Protein AF-0000000074082044 (afdb_homodimer)

Structure (mmCIF, N/CA/C/O backbone):
data_AF-0000000074082044-model_v1
#
loop_
_entity.id
_entity.type
_entity.pdbx_description
1 polymer TNPO1
#
loop_
_atom_site.group_PDB
_atom_site.id
_atom_site.type_symbol
_atom_site.label_atom_id
_atom_site.label_alt_id
_atom_site.label_comp_id
_atom_site.label_asym_id
_atom_site.label_entity_id
_atom_site.label_seq_id
_atom_site.pdbx_PDB_ins_code
_atom_site.Cartn_x
_atom_site.Cartn_y
_atom_site.Cartn_z
_atom_site.occupancy
_atom_site.B_iso_or_equiv
_atom_site.auth_seq_id
_atom_site.auth_comp_id
_atom_site.auth_asym_id
_atom_site.auth_atom_id
_atom_site.pdbx_PDB_model_num
ATOM 1 N N . MET A 1 1 ? -5.805 19.125 -17.766 1 56.97 1 MET A N 1
ATOM 2 C CA . MET A 1 1 ? -5.012 19.594 -16.641 1 56.97 1 MET A CA 1
ATOM 3 C C . MET A 1 1 ? -4.391 20.953 -16.938 1 56.97 1 MET A C 1
ATOM 5 O O . MET A 1 1 ? -3.939 21.203 -18.047 1 56.97 1 MET A O 1
ATOM 9 N N . GLU A 1 2 ? -4.637 21.859 -15.992 1 71.44 2 GLU A N 1
ATOM 10 C CA . GLU A 1 2 ? -3.994 23.156 -16.109 1 71.44 2 GLU A CA 1
ATOM 11 C C . GLU A 1 2 ? -2.486 23.047 -15.898 1 71.44 2 GLU A C 1
ATOM 13 O O . GLU A 1 2 ? -1.987 22.016 -15.453 1 71.44 2 GLU A O 1
ATOM 18 N N . VAL A 1 3 ? -1.727 24 -16.375 1 73.38 3 VAL A N 1
ATOM 19 C CA . VAL A 1 3 ? -0.273 24.125 -16.375 1 73.38 3 VAL A CA 1
ATOM 20 C C . VAL A 1 3 ? 0.265 23.828 -14.977 1 73.38 3 VAL A C 1
ATOM 22 O O . VAL A 1 3 ? 1.239 23.078 -14.828 1 73.38 3 VAL A O 1
ATOM 25 N N . LYS A 1 4 ? -0.393 24.156 -13.977 1 85.94 4 LYS A N 1
ATOM 26 C CA . LYS A 1 4 ? 0.059 23.969 -12.602 1 85.94 4 LYS A CA 1
ATOM 27 C C . LYS A 1 4 ? 0.004 22.5 -12.203 1 85.94 4 LYS A C 1
ATOM 29 O O . LYS A 1 4 ? 0.965 21.953 -11.648 1 85.94 4 LYS A O 1
ATOM 34 N N . GLU A 1 5 ? -1.047 21.859 -12.594 1 88.31 5 GLU A N 1
ATOM 35 C CA . GLU A 1 5 ? -1.228 20.453 -12.297 1 88.31 5 GLU A CA 1
ATOM 36 C C . GLU A 1 5 ? -0.168 19.594 -12.992 1 88.31 5 GLU A C 1
ATOM 38 O O . GLU A 1 5 ? 0.438 18.719 -12.375 1 88.31 5 GLU A O 1
ATOM 43 N N . SER A 1 6 ? 0.025 20.047 -14.156 1 83.69 6 SER A N 1
ATOM 44 C CA . SER A 1 6 ? 1.001 19.297 -14.945 1 83.69 6 SER A CA 1
ATOM 45 C C . SER A 1 6 ? 2.41 19.484 -14.391 1 83.69 6 SER A C 1
ATOM 47 O O . SER A 1 6 ? 3.199 18.531 -14.367 1 83.69 6 SER A O 1
ATOM 49 N N . GLY A 1 7 ? 2.77 20.609 -14.008 1 88.75 7 GLY A N 1
ATOM 50 C CA . GLY A 1 7 ? 4.074 20.891 -13.422 1 88.75 7 GLY A CA 1
ATOM 51 C C . GLY A 1 7 ? 4.32 20.125 -12.133 1 88.75 7 GLY A C 1
ATOM 52 O O . GLY A 1 7 ? 5.383 19.531 -11.953 1 88.75 7 GLY A O 1
ATOM 53 N N . ILE A 1 8 ? 3.336 20.094 -11.281 1 93.06 8 ILE A N 1
ATOM 54 C CA . ILE A 1 8 ? 3.463 19.422 -10 1 93.06 8 ILE A CA 1
ATOM 55 C C . ILE A 1 8 ? 3.553 17.906 -10.227 1 93.06 8 ILE A C 1
ATOM 57 O O . ILE A 1 8 ? 4.355 17.219 -9.586 1 93.06 8 ILE A O 1
ATOM 61 N N . LEU A 1 9 ? 2.727 17.453 -11.172 1 89.88 9 LEU A N 1
ATOM 62 C CA . LEU A 1 9 ? 2.766 16.031 -11.531 1 89.88 9 LEU A CA 1
ATOM 63 C C . LEU A 1 9 ? 4.145 15.648 -12.055 1 89.88 9 LEU A C 1
ATOM 65 O O . LEU A 1 9 ? 4.68 14.594 -11.688 1 89.88 9 LEU A O 1
ATOM 69 N N . ALA A 1 10 ? 4.695 16.469 -12.844 1 87.75 10 ALA A N 1
ATOM 70 C CA . ALA A 1 10 ? 6.027 16.219 -13.398 1 87.75 10 ALA A CA 1
ATOM 71 C C . ALA A 1 10 ? 7.082 16.188 -12.297 1 87.75 10 ALA A C 1
ATOM 73 O O . ALA A 1 10 ? 8 15.367 -12.328 1 87.75 10 ALA A O 1
ATOM 74 N N . LEU A 1 11 ? 6.98 17.016 -11.375 1 92.12 11 LEU A N 1
ATOM 75 C CA . LEU A 1 11 ? 7.902 17.062 -10.25 1 92.12 11 LEU A CA 1
ATOM 76 C C . LEU A 1 11 ? 7.879 15.742 -9.477 1 92.12 11 LEU A C 1
ATOM 78 O O . LEU A 1 11 ? 8.93 15.227 -9.086 1 92.12 11 LEU A O 1
ATOM 82 N N . GLY A 1 12 ? 6.695 15.219 -9.281 1 93 12 GLY A N 1
ATOM 83 C CA . GLY A 1 12 ? 6.578 13.93 -8.602 1 93 12 GLY A CA 1
ATOM 84 C C . GLY A 1 12 ? 7.184 12.789 -9.391 1 93 12 GLY A C 1
ATOM 85 O O . GLY A 1 12 ? 7.816 11.898 -8.82 1 93 12 GLY A O 1
ATOM 86 N N . ALA A 1 13 ? 6.988 12.867 -10.672 1 86.62 13 ALA A N 1
ATOM 87 C CA . ALA A 1 13 ? 7.434 11.797 -11.562 1 86.62 13 ALA A CA 1
ATOM 88 C C . ALA A 1 13 ? 8.961 11.703 -11.586 1 86.62 13 ALA A C 1
ATOM 90 O O . ALA A 1 13 ? 9.516 10.609 -11.727 1 86.62 13 ALA A O 1
ATOM 91 N N . VAL A 1 14 ? 9.648 12.719 -11.367 1 87.69 14 VAL A N 1
ATOM 92 C CA . VAL A 1 14 ? 11.102 12.742 -11.547 1 87.69 14 VAL A CA 1
ATOM 93 C C . VAL A 1 14 ? 11.789 12.414 -10.219 1 87.69 14 VAL A C 1
ATOM 95 O O . VAL A 1 14 ? 12.992 12.172 -10.188 1 87.69 14 VAL A O 1
ATOM 98 N N . ALA A 1 15 ? 11.156 12.391 -9.141 1 89.62 15 ALA A N 1
ATOM 99 C CA . ALA A 1 15 ? 11.711 12.188 -7.805 1 89.62 15 ALA A CA 1
ATOM 100 C C . ALA A 1 15 ? 12.523 10.898 -7.738 1 89.62 15 ALA A C 1
ATOM 102 O O . ALA A 1 15 ? 13.578 10.859 -7.098 1 89.62 15 ALA A O 1
ATOM 103 N N . GLU A 1 16 ? 12.164 9.695 -8.312 1 82.94 16 GLU A N 1
ATOM 104 C CA . GLU A 1 16 ? 12.852 8.406 -8.219 1 82.94 16 GLU A CA 1
ATOM 105 C C . GLU A 1 16 ? 13.969 8.297 -9.25 1 82.94 16 GLU A C 1
ATOM 107 O O . GLU A 1 16 ? 15.055 7.793 -8.945 1 82.94 16 GLU A O 1
ATOM 112 N N . GLY A 1 17 ? 13.852 8.906 -10.391 1 77.25 17 GLY A N 1
ATOM 113 C CA . GLY A 1 17 ? 14.812 8.695 -11.469 1 77.25 17 GLY A CA 1
ATOM 114 C C . GLY A 1 17 ? 15.789 9.844 -11.625 1 77.25 17 GLY A C 1
ATOM 115 O O . GLY A 1 17 ? 16.828 9.695 -12.273 1 77.25 17 GLY A O 1
ATOM 116 N N . CYS A 1 18 ? 15.547 10.977 -10.938 1 80.69 18 CYS A N 1
ATOM 117 C CA . CYS A 1 18 ? 16.359 12.164 -11.172 1 80.69 18 CYS A CA 1
ATOM 118 C C . CYS A 1 18 ? 16.578 12.938 -9.883 1 80.69 18 CYS A C 1
ATOM 120 O O . CYS A 1 18 ? 16.578 14.172 -9.891 1 80.69 18 CYS A O 1
ATOM 122 N N . MET A 1 19 ? 16.703 12.266 -8.828 1 85.38 19 MET A N 1
ATOM 123 C CA . MET A 1 19 ? 16.812 12.906 -7.52 1 85.38 19 MET A CA 1
ATOM 124 C C . MET A 1 19 ? 18.078 13.773 -7.453 1 85.38 19 MET A C 1
ATOM 126 O O . MET A 1 19 ? 18.031 14.883 -6.91 1 85.38 19 MET A O 1
ATOM 130 N N . SER A 1 20 ? 19.125 13.297 -8.07 1 88.31 20 SER A N 1
ATOM 131 C CA . SER A 1 20 ? 20.375 14.047 -8.031 1 88.31 20 SER A CA 1
ATOM 132 C C . SER A 1 20 ? 20.219 15.406 -8.703 1 88.31 20 SER A C 1
ATOM 134 O O . SER A 1 20 ? 20.812 16.391 -8.25 1 88.31 20 SER A O 1
ATOM 136 N N . GLY A 1 21 ? 19.453 15.477 -9.703 1 90.62 21 GLY A N 1
ATOM 137 C CA . GLY A 1 21 ? 19.25 16.719 -10.43 1 90.62 21 GLY A CA 1
ATOM 138 C C . GLY A 1 21 ? 18.297 17.672 -9.734 1 90.62 21 GLY A C 1
ATOM 139 O O . GLY A 1 21 ? 18.438 18.891 -9.859 1 90.62 21 GLY A O 1
ATOM 140 N N . ILE A 1 22 ? 17.375 17.141 -8.961 1 93.75 22 ILE A N 1
ATOM 141 C CA . ILE A 1 22 ? 16.328 17.969 -8.398 1 93.75 22 ILE A CA 1
ATOM 142 C C . ILE A 1 22 ? 16.672 18.344 -6.965 1 93.75 22 ILE A C 1
ATOM 144 O O . ILE A 1 22 ? 16.172 19.344 -6.441 1 93.75 22 ILE A O 1
ATOM 148 N N . ALA A 1 23 ? 17.531 17.625 -6.332 1 93.75 23 ALA A N 1
ATOM 149 C CA . ALA A 1 23 ? 17.844 17.75 -4.91 1 93.75 23 ALA A CA 1
ATOM 150 C C . ALA A 1 23 ? 18.281 19.172 -4.57 1 93.75 23 ALA A C 1
ATOM 152 O O . ALA A 1 23 ? 17.812 19.75 -3.586 1 93.75 23 ALA A O 1
ATOM 153 N N . PRO A 1 24 ? 19.062 19.812 -5.445 1 94.94 24 PRO A N 1
ATOM 154 C CA . PRO A 1 24 ? 19.516 21.172 -5.117 1 94.94 24 PRO A CA 1
ATOM 155 C C . PRO A 1 24 ? 18.359 22.172 -5.066 1 94.94 24 PRO A C 1
ATOM 157 O O . PRO A 1 24 ? 18.5 23.266 -4.5 1 94.94 24 PRO A O 1
ATOM 160 N N . HIS A 1 25 ? 17.281 21.812 -5.586 1 96.62 25 HIS A N 1
ATOM 161 C CA . HIS A 1 25 ? 16.172 22.766 -5.695 1 96.62 25 HIS A CA 1
ATOM 162 C C . HIS A 1 25 ? 15.07 22.438 -4.688 1 96.62 25 HIS A C 1
ATOM 164 O O . HIS A 1 25 ? 14.055 23.141 -4.621 1 96.62 25 HIS A O 1
ATOM 170 N N . LEU A 1 26 ? 15.25 21.469 -3.889 1 97.5 26 LEU A N 1
ATOM 171 C CA . LEU A 1 26 ? 14.172 20.969 -3.051 1 97.5 26 LEU A CA 1
ATOM 172 C C . LEU A 1 26 ? 13.875 21.938 -1.906 1 97.5 26 LEU A C 1
ATOM 174 O O . LEU A 1 26 ? 12.742 22 -1.42 1 97.5 26 LEU A O 1
ATOM 178 N N . HIS A 1 27 ? 14.805 22.766 -1.546 1 97.81 27 HIS A N 1
ATOM 179 C CA . HIS A 1 27 ? 14.562 23.734 -0.492 1 97.81 27 HIS A CA 1
ATOM 180 C C . HIS A 1 27 ? 13.609 24.828 -0.963 1 97.81 27 HIS A C 1
ATOM 182 O O . HIS A 1 27 ? 13.008 25.531 -0.145 1 97.81 27 HIS A O 1
ATOM 188 N N . GLU A 1 28 ? 13.516 24.953 -2.213 1 97.62 28 GLU A N 1
ATOM 189 C CA . GLU A 1 28 ? 12.531 25.875 -2.771 1 97.62 28 GLU A CA 1
ATOM 190 C C . GLU A 1 28 ? 11.234 25.156 -3.129 1 97.62 28 GLU A C 1
ATOM 192 O O . GLU A 1 28 ? 10.148 25.703 -2.953 1 97.62 28 GLU A O 1
ATOM 197 N N . LEU A 1 29 ? 11.398 23.969 -3.557 1 97.62 29 LEU A N 1
ATOM 198 C CA . LEU A 1 29 ? 10.273 23.219 -4.102 1 97.62 29 LEU A CA 1
ATOM 199 C C . LEU A 1 29 ? 9.359 22.734 -2.982 1 97.62 29 LEU A C 1
ATOM 201 O O . LEU A 1 29 ? 8.133 22.703 -3.143 1 97.62 29 LEU A O 1
ATOM 205 N N . ILE A 1 30 ? 9.914 22.328 -1.874 1 98.44 30 ILE A N 1
ATOM 206 C CA . ILE A 1 30 ? 9.117 21.781 -0.784 1 98.44 30 ILE A CA 1
ATOM 207 C C . ILE A 1 30 ? 8.18 22.859 -0.242 1 98.44 30 ILE A C 1
ATOM 209 O O . ILE A 1 30 ? 6.965 22.641 -0.139 1 98.44 30 ILE A O 1
ATOM 213 N N . PRO A 1 31 ? 8.672 24.078 0.04 1 98.38 31 PRO A N 1
ATOM 214 C CA . PRO A 1 31 ? 7.754 25.141 0.479 1 98.38 31 PRO A CA 1
ATOM 215 C C . PRO A 1 31 ? 6.68 25.453 -0.558 1 98.38 31 PRO A C 1
ATOM 217 O O . PRO A 1 31 ? 5.527 25.703 -0.2 1 98.38 31 PRO A O 1
ATOM 220 N N . PHE A 1 32 ? 7.102 25.469 -1.771 1 98.25 32 PHE A N 1
ATOM 221 C CA . PHE A 1 32 ? 6.141 25.688 -2.846 1 98.25 32 PHE A CA 1
ATOM 222 C C . PHE A 1 32 ? 5.035 24.641 -2.795 1 98.25 32 PHE A C 1
ATOM 224 O O . PHE A 1 32 ? 3.85 24.969 -2.844 1 98.25 32 PHE A O 1
ATOM 231 N N . LEU A 1 33 ? 5.391 23.344 -2.705 1 98.56 33 LEU A N 1
ATOM 232 C CA . LEU A 1 33 ? 4.43 22.25 -2.648 1 98.56 33 LEU A CA 1
ATOM 233 C C . LEU A 1 33 ? 3.549 22.359 -1.408 1 98.56 33 LEU A C 1
ATOM 235 O O . LEU A 1 33 ? 2.34 22.125 -1.476 1 98.56 33 LEU A O 1
ATOM 239 N N . LEU A 1 34 ? 4.133 22.734 -0.316 1 98.69 34 LEU A N 1
ATOM 240 C CA . LEU A 1 34 ? 3.363 22.891 0.913 1 98.69 34 LEU A CA 1
ATOM 241 C C . LEU A 1 34 ? 2.275 23.953 0.738 1 98.69 34 LEU A C 1
ATOM 243 O O . LEU A 1 34 ? 1.151 23.766 1.214 1 98.69 34 LEU A O 1
ATOM 247 N N . ASN A 1 35 ? 2.6 24.938 0.05 1 98.31 35 ASN A N 1
ATOM 248 C CA . ASN A 1 35 ? 1.615 25.984 -0.223 1 98.31 35 ASN A CA 1
ATOM 249 C C . ASN A 1 35 ? 0.501 25.484 -1.135 1 98.31 35 ASN A C 1
ATOM 251 O O . ASN A 1 35 ? -0.658 25.859 -0.981 1 98.31 35 ASN A O 1
ATOM 255 N N . MET A 1 36 ? 0.857 24.594 -2.012 1 98.19 36 MET A N 1
ATOM 256 C CA . MET A 1 36 ? -0.103 24.078 -2.986 1 98.19 36 MET A CA 1
ATOM 257 C C . MET A 1 36 ? -1.092 23.125 -2.326 1 98.19 36 MET A C 1
ATOM 259 O O . MET A 1 36 ? -2.125 22.797 -2.91 1 98.19 36 MET A O 1
ATOM 263 N N . LEU A 1 37 ? -0.817 22.672 -1.099 1 98.56 37 LEU A N 1
ATOM 264 C CA . LEU A 1 37 ? -1.752 21.844 -0.357 1 98.56 37 LEU A CA 1
ATOM 265 C C . LEU A 1 37 ? -3.043 22.594 -0.06 1 98.56 37 LEU A C 1
ATOM 267 O O . LEU A 1 37 ? -4.07 21.984 0.24 1 98.56 37 LEU A O 1
ATOM 271 N N . ASP A 1 38 ? -2.992 23.906 -0.172 1 98.25 38 ASP A N 1
ATOM 272 C CA . ASP A 1 38 ? -4.152 24.734 0.165 1 98.25 38 ASP A CA 1
ATOM 273 C C . ASP A 1 38 ? -4.789 25.328 -1.091 1 98.25 38 ASP A C 1
ATOM 275 O O . ASP A 1 38 ? -5.594 26.25 -1.007 1 98.25 38 ASP A O 1
ATOM 279 N N . ASP A 1 39 ? -4.398 24.828 -2.221 1 98.19 39 ASP A N 1
ATOM 280 C CA . ASP A 1 39 ? -4.953 25.344 -3.469 1 98.19 39 ASP A CA 1
ATOM 281 C C . ASP A 1 39 ? -6.469 25.156 -3.518 1 98.19 39 ASP A C 1
ATOM 283 O O . ASP A 1 39 ? -6.996 24.188 -2.975 1 98.19 39 ASP A O 1
ATOM 287 N N . LYS A 1 40 ? -7.102 26.031 -4.191 1 97.62 40 LYS A N 1
ATOM 288 C CA . LYS A 1 40 ? -8.555 26 -4.297 1 97.62 40 LYS A CA 1
ATOM 289 C C . LYS A 1 40 ? -9.023 24.781 -5.094 1 97.62 40 LYS A C 1
ATOM 291 O O . LYS A 1 40 ? -10.133 24.297 -4.887 1 97.62 40 LYS A O 1
ATOM 296 N N . LYS A 1 41 ? -8.211 24.328 -5.953 1 96.44 41 LYS A N 1
ATOM 297 C CA . LYS A 1 41 ? -8.586 23.203 -6.82 1 96.44 41 LYS A CA 1
ATOM 298 C C . LYS A 1 41 ? -8.234 21.875 -6.172 1 96.44 41 LYS A C 1
ATOM 300 O O . LYS A 1 41 ? -7.07 21.594 -5.895 1 96.44 41 LYS A O 1
ATOM 305 N N . PRO A 1 42 ? -9.219 20.984 -6.023 1 96.56 42 PRO A N 1
ATOM 306 C CA . PRO A 1 42 ? -8.953 19.688 -5.402 1 96.56 42 PRO A CA 1
ATOM 307 C C . PRO A 1 42 ? -7.906 18.875 -6.152 1 96.56 42 PRO A C 1
ATOM 309 O O . PRO A 1 42 ? -7.102 18.172 -5.531 1 96.56 42 PRO A O 1
ATOM 312 N N . LEU A 1 43 ? -7.938 18.969 -7.426 1 93.94 43 LEU A N 1
ATOM 313 C CA . LEU A 1 43 ? -6.965 18.234 -8.211 1 93.94 43 LEU A CA 1
ATOM 314 C C . LEU A 1 43 ? -5.543 18.672 -7.879 1 93.94 43 LEU A C 1
ATOM 316 O O . LEU A 1 43 ? -4.641 17.828 -7.777 1 93.94 43 LEU A O 1
ATOM 320 N N . VAL A 1 44 ? -5.324 19.891 -7.707 1 95.81 44 VAL A N 1
ATOM 321 C CA . VAL A 1 44 ? -4.012 20.422 -7.344 1 95.81 44 VAL A CA 1
ATOM 322 C C . VAL A 1 44 ? -3.617 19.906 -5.957 1 95.81 44 VAL A C 1
ATOM 324 O O . VAL A 1 44 ? -2.488 19.453 -5.758 1 95.81 44 VAL A O 1
ATOM 327 N N . ARG A 1 45 ? -4.535 19.891 -5.027 1 97.75 45 ARG A N 1
ATOM 328 C CA . ARG A 1 45 ? -4.25 19.406 -3.686 1 97.75 45 ARG A CA 1
ATOM 329 C C . ARG A 1 45 ? -3.898 17.922 -3.711 1 97.75 45 ARG A C 1
ATOM 331 O O . ARG A 1 45 ? -2.955 17.484 -3.045 1 97.75 45 ARG A O 1
ATOM 338 N N . SER A 1 46 ? -4.602 17.188 -4.531 1 96.75 46 SER A N 1
ATOM 339 C CA . SER A 1 46 ? -4.379 15.758 -4.617 1 96.75 46 SER A CA 1
ATOM 340 C C . SER A 1 46 ? -3.01 15.438 -5.207 1 96.75 46 SER A C 1
ATOM 342 O O . SER A 1 46 ? -2.252 14.648 -4.641 1 96.75 46 SER A O 1
ATOM 344 N N . ILE A 1 47 ? -2.697 16.094 -6.223 1 94.81 47 ILE A N 1
ATOM 345 C CA . ILE A 1 47 ? -1.42 15.859 -6.887 1 94.81 47 ILE A CA 1
ATOM 346 C C . ILE A 1 47 ? -0.277 16.312 -5.98 1 94.81 47 ILE A C 1
ATOM 348 O O . ILE A 1 47 ? 0.788 15.695 -5.957 1 94.81 47 ILE A O 1
ATOM 352 N N . THR A 1 48 ? -0.506 17.328 -5.301 1 97.69 48 THR A N 1
ATOM 353 C CA . THR A 1 48 ? 0.51 17.844 -4.395 1 97.69 48 THR A CA 1
ATOM 354 C C . THR A 1 48 ? 0.802 16.859 -3.275 1 97.69 48 THR A C 1
ATOM 356 O O . THR A 1 48 ? 1.963 16.609 -2.934 1 97.69 48 THR A O 1
ATOM 359 N N . CYS A 1 49 ? -0.257 16.266 -2.756 1 98.19 49 CYS A N 1
ATOM 360 C CA . CYS A 1 49 ? -0.064 15.242 -1.738 1 98.19 49 CYS A CA 1
ATOM 361 C C . CYS A 1 49 ? 0.813 14.109 -2.262 1 98.19 49 CYS A C 1
ATOM 363 O O . CYS A 1 49 ? 1.77 13.703 -1.601 1 98.19 49 CYS A O 1
ATOM 365 N N . TRP A 1 50 ? 0.474 13.703 -3.416 1 96.38 50 TRP A N 1
ATOM 366 C CA . TRP A 1 50 ? 1.231 12.625 -4.039 1 96.38 50 TRP A CA 1
ATOM 367 C C . TRP A 1 50 ? 2.684 13.031 -4.258 1 96.38 50 TRP A C 1
ATOM 369 O O . TRP A 1 50 ? 3.605 12.289 -3.914 1 96.38 50 TRP A O 1
ATOM 379 N N . THR A 1 51 ? 2.848 14.172 -4.758 1 96.81 51 THR A N 1
ATOM 380 C CA . THR A 1 51 ? 4.188 14.648 -5.086 1 96.81 51 THR A CA 1
ATOM 381 C C . THR A 1 51 ? 5.031 14.805 -3.826 1 96.81 51 THR A C 1
ATOM 383 O O . THR A 1 51 ? 6.199 14.406 -3.805 1 96.81 51 THR A O 1
ATOM 386 N N . LEU A 1 52 ? 4.473 15.328 -2.816 1 98.06 52 LEU A N 1
ATOM 387 C CA . LEU A 1 52 ? 5.188 15.477 -1.554 1 98.06 52 LEU A CA 1
ATOM 388 C C . LEU A 1 52 ? 5.66 14.117 -1.035 1 98.06 52 LEU A C 1
ATOM 390 O O . LEU A 1 52 ? 6.773 14 -0.521 1 98.06 52 LEU A O 1
ATOM 394 N N . SER A 1 53 ? 4.805 13.117 -1.235 1 97.44 53 SER A N 1
ATOM 395 C CA . SER A 1 53 ? 5.16 11.789 -0.756 1 97.44 53 SER A CA 1
ATOM 396 C C . SER A 1 53 ? 6.391 11.25 -1.479 1 97.44 53 SER A C 1
ATOM 398 O O . SER A 1 53 ? 7.188 10.508 -0.896 1 97.44 53 SER A O 1
ATOM 400 N N . ARG A 1 54 ? 6.559 11.703 -2.688 1 95.25 54 ARG A N 1
ATOM 401 C CA . ARG A 1 54 ? 7.688 11.242 -3.49 1 95.25 54 ARG A CA 1
ATOM 402 C C . ARG A 1 54 ? 9.008 11.781 -2.945 1 95.25 54 ARG A C 1
ATOM 404 O O . ARG A 1 54 ? 10.07 11.234 -3.236 1 95.25 54 ARG A O 1
ATOM 411 N N . TYR A 1 55 ? 8.938 12.797 -2.18 1 97.12 55 TYR A N 1
ATOM 412 C CA . TYR A 1 55 ? 10.156 13.438 -1.688 1 97.12 55 TYR A CA 1
ATOM 413 C C . TYR A 1 55 ? 10.297 13.25 -0.181 1 97.12 55 TYR A C 1
ATOM 415 O O . TYR A 1 55 ? 11.156 13.875 0.449 1 97.12 55 TYR A O 1
ATOM 423 N N . CYS A 1 56 ? 9.516 12.445 0.328 1 96.81 56 CYS A N 1
ATOM 424 C CA . CYS A 1 56 ? 9.484 12.258 1.774 1 96.81 56 CYS A CA 1
ATOM 425 C C . CYS A 1 56 ? 10.828 11.742 2.287 1 96.81 56 CYS A C 1
ATOM 427 O O . CYS A 1 56 ? 11.305 12.18 3.336 1 96.81 56 CYS A O 1
ATOM 429 N N . SER A 1 57 ? 11.398 10.828 1.571 1 95.56 57 SER A N 1
ATOM 430 C CA . SER A 1 57 ? 12.688 10.289 1.992 1 95.56 57 SER A CA 1
ATOM 431 C C . SER A 1 57 ? 13.742 11.383 2.088 1 95.56 57 SER A C 1
ATOM 433 O O . SER A 1 57 ? 14.531 11.414 3.037 1 95.56 57 SER A O 1
ATOM 435 N N . TRP A 1 58 ? 13.727 12.227 1.138 1 96.88 58 TRP A N 1
ATOM 436 C CA . TRP A 1 58 ? 14.68 13.336 1.161 1 96.88 58 TRP A CA 1
ATOM 437 C C . TRP A 1 58 ? 14.414 14.258 2.346 1 96.88 58 TRP A C 1
ATOM 439 O O . TRP A 1 58 ? 15.344 14.688 3.025 1 96.88 58 TRP A O 1
ATOM 449 N N . VAL A 1 59 ? 13.172 14.57 2.615 1 97.75 59 VAL A N 1
ATOM 450 C CA . VAL A 1 59 ? 12.789 15.438 3.729 1 97.75 59 VAL A CA 1
ATOM 451 C C . VAL A 1 59 ? 13.312 14.852 5.039 1 97.75 59 VAL A C 1
ATOM 453 O O . VAL A 1 59 ? 13.922 15.555 5.844 1 97.75 59 VAL A O 1
ATOM 456 N N . VAL A 1 60 ? 13.164 13.516 5.23 1 97.25 60 VAL A N 1
ATOM 457 C CA . VAL A 1 60 ? 13.531 12.844 6.469 1 97.25 60 VAL A CA 1
ATOM 458 C C . VAL A 1 60 ? 15.055 12.773 6.586 1 97.25 60 VAL A C 1
ATOM 460 O O . 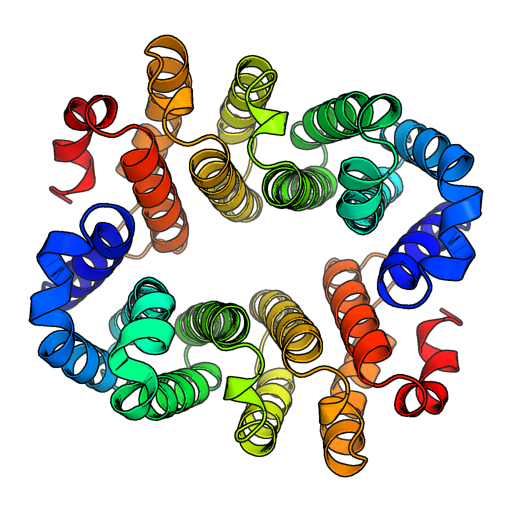VAL A 1 60 ? 15.617 13.031 7.656 1 97.25 60 VAL A O 1
ATOM 463 N N . ASP A 1 61 ? 15.781 12.57 5.469 1 96.12 61 ASP A N 1
ATOM 464 C CA . ASP A 1 61 ? 17.219 12.297 5.5 1 96.12 61 ASP A CA 1
ATOM 465 C C . ASP A 1 61 ? 18.016 13.594 5.465 1 96.12 61 ASP A C 1
ATOM 467 O O . ASP A 1 61 ? 19.062 13.695 6.117 1 96.12 61 ASP A O 1
ATOM 471 N N . GLU A 1 62 ? 17.484 14.586 4.727 1 96.44 62 GLU A N 1
ATOM 472 C CA . GLU A 1 62 ? 18.344 15.719 4.398 1 96.44 62 GLU A CA 1
ATOM 473 C C . GLU A 1 62 ? 17.812 17.016 5.016 1 96.44 62 GLU A C 1
ATOM 475 O O . GLU A 1 62 ? 18.562 17.953 5.242 1 96.44 62 GLU A O 1
ATOM 480 N N . ALA A 1 63 ? 16.547 17.078 5.277 1 97.5 63 ALA A N 1
ATOM 481 C CA . ALA A 1 63 ? 15.969 18.359 5.68 1 97.5 63 ALA A CA 1
ATOM 482 C C . ALA A 1 63 ? 14.906 18.156 6.758 1 97.5 63 ALA A C 1
ATOM 484 O O . ALA A 1 63 ? 13.883 18.859 6.77 1 97.5 63 ALA A O 1
ATOM 485 N N . ARG A 1 64 ? 15.062 17.25 7.637 1 97.06 64 ARG A N 1
ATOM 486 C CA . ARG A 1 64 ? 14.07 16.844 8.625 1 97.06 64 ARG A CA 1
ATOM 487 C C . ARG A 1 64 ? 13.664 18.016 9.516 1 97.06 64 ARG A C 1
ATOM 489 O O . ARG A 1 64 ? 12.477 18.266 9.727 1 97.06 64 ARG A O 1
ATOM 496 N N . GLU A 1 65 ? 14.625 18.734 10.031 1 96.81 65 GLU A N 1
ATOM 497 C CA . GLU A 1 65 ? 14.375 19.812 10.969 1 96.81 65 GLU A CA 1
ATOM 498 C C . GLU A 1 65 ? 13.523 20.906 10.336 1 96.81 65 GLU A C 1
ATOM 500 O O . GLU A 1 65 ? 12.688 21.531 11.008 1 96.81 65 GLU A O 1
ATOM 505 N N . GLN A 1 66 ? 13.633 21.031 9.094 1 97.62 66 GLN A N 1
ATOM 506 C CA . GLN A 1 66 ? 12.984 22.156 8.43 1 97.62 66 GLN A CA 1
ATOM 507 C C . GLN A 1 66 ? 11.594 21.766 7.926 1 97.62 66 GLN A C 1
ATOM 509 O O . GLN A 1 66 ? 10.656 22.562 8.016 1 97.62 66 GLN A O 1
ATOM 514 N N . TYR A 1 67 ? 11.539 20.531 7.41 1 98.19 67 TYR A N 1
ATOM 515 C CA . TYR A 1 67 ? 10.359 20.344 6.578 1 98.19 67 TYR A CA 1
ATOM 516 C C . TYR A 1 67 ? 9.516 19.188 7.078 1 98.19 67 TYR A C 1
ATOM 518 O O . TYR A 1 67 ? 8.391 18.984 6.613 1 98.19 67 TYR A O 1
ATOM 526 N N . PHE A 1 68 ? 9.984 18.406 8 1 98.19 68 PHE A N 1
ATOM 527 C CA . PHE A 1 68 ? 9.25 17.219 8.414 1 98.19 68 PHE A CA 1
ATOM 528 C C . PHE A 1 68 ? 7.91 17.609 9.039 1 98.19 68 PHE A C 1
ATOM 530 O O . PHE A 1 68 ? 6.859 17.141 8.602 1 98.19 68 PHE A O 1
ATOM 537 N N . GLU A 1 69 ? 7.973 18.5 10.008 1 97.88 69 GLU A N 1
ATOM 538 C CA . GLU A 1 69 ? 6.758 18.875 10.727 1 97.88 69 GLU A CA 1
ATOM 539 C C . GLU A 1 69 ? 5.766 19.578 9.805 1 97.88 69 GLU A C 1
ATOM 541 O O . GLU A 1 69 ? 4.59 19.219 9.758 1 97.88 69 GLU A O 1
ATOM 546 N N . PRO A 1 70 ? 6.246 20.484 8.953 1 98.38 70 PRO A N 1
ATOM 547 C CA . PRO A 1 70 ? 5.293 21.125 8.047 1 98.38 70 PRO A CA 1
ATOM 548 C C . PRO A 1 70 ? 4.691 20.141 7.043 1 98.38 70 PRO A C 1
ATOM 550 O O . PRO A 1 70 ? 3.518 20.266 6.68 1 98.38 70 PRO A O 1
ATOM 553 N N . THR A 1 71 ? 5.492 19.25 6.586 1 98.56 71 THR A N 1
ATOM 554 C CA . THR A 1 71 ? 4.996 18.25 5.66 1 98.56 71 THR A CA 1
ATOM 555 C C . THR A 1 71 ? 3.951 17.359 6.332 1 98.56 71 THR A C 1
ATOM 557 O O . THR A 1 71 ? 2.861 17.156 5.793 1 98.56 71 THR A O 1
ATOM 560 N N . LEU A 1 72 ? 4.262 16.922 7.516 1 98.5 72 LEU A N 1
ATOM 561 C CA . LEU A 1 72 ? 3.359 16.078 8.281 1 98.5 72 LEU A CA 1
ATOM 562 C C . LEU A 1 72 ? 2.045 16.797 8.562 1 98.5 72 LEU A C 1
ATOM 564 O O . LEU A 1 72 ? 0.97 16.266 8.258 1 98.5 72 LEU A O 1
ATOM 568 N N . LYS A 1 73 ? 2.123 17.969 9.047 1 98.38 73 LYS A N 1
ATOM 569 C CA . LYS A 1 73 ? 0.935 18.719 9.43 1 98.38 73 LYS A CA 1
ATOM 570 C C . LYS A 1 73 ? 0.106 19.109 8.211 1 98.38 73 LYS A C 1
ATOM 572 O O . LYS A 1 73 ? -1.125 19.078 8.25 1 98.38 73 LYS A O 1
ATOM 577 N N . GLY A 1 74 ? 0.829 19.5 7.152 1 98.75 74 GLY A N 1
ATOM 578 C CA . GLY A 1 74 ? 0.124 19.812 5.918 1 98.75 74 GLY A CA 1
ATOM 579 C C . GLY A 1 74 ? -0.681 18.641 5.375 1 98.75 74 GLY A C 1
ATOM 580 O O . GLY A 1 74 ? -1.833 18.812 4.973 1 98.75 74 GLY A O 1
ATOM 581 N N . LEU A 1 75 ? -0.095 17.469 5.395 1 98.81 75 LEU A N 1
ATOM 582 C CA . LEU A 1 75 ? -0.782 16.281 4.91 1 98.81 75 LEU A CA 1
ATOM 583 C C . LEU A 1 75 ? -1.946 15.914 5.82 1 98.81 75 LEU A C 1
ATOM 585 O O . LEU A 1 75 ? -3.008 15.508 5.348 1 98.81 75 LEU A O 1
ATOM 589 N N . LEU A 1 76 ? -1.761 16.062 7.133 1 98.81 76 LEU A N 1
ATOM 590 C CA . LEU A 1 76 ? -2.822 15.734 8.086 1 98.81 76 LEU A CA 1
ATOM 591 C C . LEU A 1 76 ? -4.043 16.625 7.852 1 98.81 76 LEU A C 1
ATOM 593 O O . LEU A 1 76 ? -5.18 16.156 7.953 1 98.81 76 LEU A O 1
ATOM 597 N N . VAL A 1 77 ? -3.805 17.844 7.52 1 98.81 77 VAL A N 1
ATOM 598 C CA . VAL A 1 77 ? -4.914 18.734 7.211 1 98.81 77 VAL A CA 1
ATOM 599 C C . VAL A 1 77 ? -5.684 18.203 6 1 98.81 77 VAL A C 1
ATOM 601 O O . VAL A 1 77 ? -6.918 18.203 5.992 1 98.81 77 VAL A O 1
ATOM 604 N N . ARG A 1 78 ? -4.977 17.641 5.02 1 98.75 78 ARG A N 1
ATOM 605 C CA . ARG A 1 78 ? -5.602 17.188 3.781 1 98.75 78 ARG A CA 1
ATOM 606 C C . ARG A 1 78 ? -6.242 15.812 3.969 1 98.75 78 ARG A C 1
ATOM 608 O O . ARG A 1 78 ? -7.125 15.43 3.199 1 98.75 78 ARG A O 1
ATOM 615 N N . VAL A 1 79 ? -5.812 15.078 4.949 1 98.75 79 VAL A N 1
ATOM 616 C CA . VAL A 1 79 ? -6.473 13.82 5.297 1 98.75 79 VAL A CA 1
ATOM 617 C C . VAL A 1 79 ? -7.938 14.086 5.633 1 98.75 79 VAL A C 1
ATOM 619 O O . VAL A 1 79 ? -8.805 13.242 5.379 1 98.75 79 VAL A O 1
ATOM 622 N N . LEU A 1 80 ? -8.227 15.281 6.082 1 98.69 80 LEU A N 1
ATOM 623 C CA . LEU A 1 80 ? -9.594 15.641 6.461 1 98.69 80 LEU A CA 1
ATOM 624 C C . LEU A 1 80 ? -10.234 16.531 5.402 1 98.69 80 LEU A C 1
ATOM 626 O O . LEU A 1 80 ? -11.203 17.234 5.688 1 98.69 80 LEU A O 1
ATOM 630 N N . ASP A 1 81 ? -9.672 16.484 4.184 1 98.69 81 ASP A N 1
ATOM 631 C CA . ASP A 1 81 ? -10.172 17.328 3.104 1 98.69 81 ASP A CA 1
ATOM 632 C C . ASP A 1 81 ? -11.633 17 2.781 1 98.69 81 ASP A C 1
ATOM 634 O O . ASP A 1 81 ? -12.086 15.883 3 1 98.69 81 ASP A O 1
ATOM 638 N N . GLY A 1 82 ? -12.305 17.969 2.275 1 97.5 82 GLY A N 1
ATOM 639 C CA . GLY A 1 82 ? -13.695 17.766 1.889 1 97.5 82 GLY A CA 1
ATOM 640 C C . GLY A 1 82 ? -13.844 16.969 0.606 1 97.5 82 GLY A C 1
ATOM 641 O O . GLY A 1 82 ? -14.945 16.516 0.285 1 97.5 82 GLY A O 1
ATOM 642 N N . ASN A 1 83 ? -12.766 16.844 -0.042 1 97.25 83 ASN A N 1
ATOM 643 C CA . ASN A 1 83 ? -12.773 16.125 -1.316 1 97.25 83 ASN A CA 1
ATOM 644 C C . ASN A 1 83 ? -12.227 14.711 -1.172 1 97.25 83 ASN A C 1
ATOM 646 O O . ASN A 1 83 ? -11.117 14.523 -0.661 1 97.25 83 ASN A O 1
ATOM 650 N N . LYS A 1 84 ? -12.977 13.719 -1.719 1 96 84 LYS A N 1
ATOM 651 C CA . LYS A 1 84 ? -12.641 12.305 -1.528 1 96 84 LYS A CA 1
ATOM 652 C C . LYS A 1 84 ? -11.312 11.961 -2.199 1 96 84 LYS A C 1
ATOM 654 O O . LYS A 1 84 ? -10.547 11.141 -1.692 1 96 84 LYS A O 1
ATOM 659 N N . ARG A 1 85 ? -11.078 12.562 -3.303 1 93.81 85 ARG A N 1
ATOM 660 C CA . ARG A 1 85 ? -9.836 12.312 -4.016 1 93.81 85 ARG A CA 1
ATOM 661 C C . ARG A 1 85 ? -8.641 12.828 -3.223 1 93.81 85 ARG A C 1
ATOM 663 O O . ARG A 1 85 ? -7.598 12.172 -3.16 1 93.81 85 ARG A O 1
ATOM 670 N N . VAL A 1 86 ? -8.781 13.969 -2.641 1 97.38 86 VAL A N 1
ATOM 671 C CA . VAL A 1 86 ? -7.73 14.555 -1.823 1 97.38 86 VAL A CA 1
ATOM 672 C C . VAL A 1 86 ? -7.535 13.727 -0.555 1 97.38 86 VAL A C 1
ATOM 674 O O . VAL A 1 86 ? -6.402 13.477 -0.135 1 97.38 86 VAL A O 1
ATOM 677 N N . GLN A 1 87 ? -8.664 13.25 0.029 1 98 87 GLN A N 1
ATOM 678 C CA . GLN A 1 87 ? -8.578 12.359 1.18 1 98 87 GLN A CA 1
ATOM 679 C C . GLN A 1 87 ? -7.695 11.156 0.875 1 98 87 GLN A C 1
ATOM 681 O O . GLN A 1 87 ? -6.797 10.828 1.649 1 98 87 GLN A O 1
ATOM 686 N N . GLU A 1 88 ? -7.938 10.578 -0.222 1 95.94 88 GLU A N 1
ATOM 687 C CA . GLU A 1 88 ? -7.219 9.383 -0.65 1 95.94 88 GLU A CA 1
ATOM 688 C C . GLU A 1 88 ? -5.73 9.672 -0.833 1 95.94 88 GLU A C 1
ATOM 690 O O . GLU A 1 88 ? -4.883 8.961 -0.288 1 95.94 88 GLU A O 1
ATOM 695 N N . ALA A 1 89 ? -5.426 10.719 -1.546 1 96.38 89 ALA A N 1
ATOM 696 C CA . ALA A 1 89 ? -4.043 11.07 -1.835 1 96.38 89 ALA A CA 1
ATOM 697 C C . ALA A 1 89 ? -3.295 11.453 -0.559 1 96.38 89 ALA A C 1
ATOM 699 O O . ALA A 1 89 ? -2.15 11.047 -0.355 1 96.38 89 ALA A O 1
ATOM 700 N N . ALA A 1 90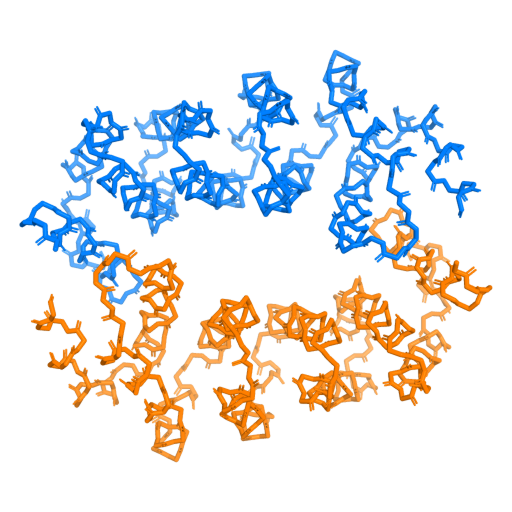 ? -3.971 12.18 0.244 1 98.5 90 ALA A N 1
ATOM 701 C CA . ALA A 1 90 ? -3.361 12.648 1.484 1 98.5 90 ALA A CA 1
ATOM 702 C C . ALA A 1 90 ? -3.076 11.492 2.432 1 98.5 90 ALA A C 1
ATOM 704 O O . ALA A 1 90 ? -1.99 11.406 3.01 1 98.5 90 ALA A O 1
ATOM 705 N N . CYS A 1 91 ? -4.016 10.617 2.521 1 98.06 91 CYS A N 1
ATOM 706 C CA . CYS A 1 91 ? -3.846 9.477 3.412 1 98.06 91 CYS A CA 1
ATOM 707 C C . CYS A 1 91 ? -2.736 8.555 2.912 1 98.06 91 CYS A C 1
ATOM 709 O O . CYS A 1 91 ? -1.928 8.07 3.701 1 98.06 91 CYS A O 1
ATOM 711 N N . SER A 1 92 ? -2.682 8.359 1.661 1 95.88 92 SER A N 1
ATOM 712 C CA . SER A 1 92 ? -1.616 7.566 1.062 1 95.88 92 SER A CA 1
ATOM 713 C C . SER A 1 92 ? -0.254 8.219 1.271 1 95.88 92 SER A C 1
ATOM 715 O O . SER A 1 92 ? 0.714 7.547 1.633 1 95.88 92 SER A O 1
ATOM 717 N N . ALA A 1 93 ? -0.205 9.492 1.041 1 97.75 93 ALA A N 1
ATOM 718 C CA . ALA A 1 93 ? 1.033 10.242 1.258 1 97.75 93 ALA A CA 1
ATOM 719 C C . ALA A 1 93 ? 1.461 10.18 2.721 1 97.75 93 ALA A C 1
ATOM 721 O O . ALA A 1 93 ? 2.646 10.031 3.023 1 97.75 93 ALA A O 1
ATOM 722 N N . PHE A 1 94 ? 0.483 10.242 3.588 1 98.44 94 PHE A N 1
ATOM 723 C CA . PHE A 1 94 ? 0.753 10.18 5.02 1 98.44 94 PHE A CA 1
ATOM 724 C C . PHE A 1 94 ? 1.353 8.836 5.398 1 98.44 94 PHE A C 1
ATOM 726 O O . PHE A 1 94 ? 2.273 8.766 6.215 1 98.44 94 PHE A O 1
ATOM 733 N N . ALA A 1 95 ? 0.844 7.773 4.789 1 96.12 95 ALA A N 1
ATOM 734 C CA . ALA A 1 95 ? 1.402 6.445 5.039 1 96.12 95 ALA A CA 1
ATOM 735 C C . ALA A 1 95 ? 2.883 6.398 4.676 1 96.12 95 ALA A C 1
ATOM 737 O O . ALA A 1 95 ? 3.676 5.75 5.359 1 96.12 95 ALA A O 1
ATOM 738 N N . THR A 1 96 ? 3.227 7.078 3.631 1 95.25 96 THR A N 1
ATOM 739 C CA . THR A 1 96 ? 4.625 7.16 3.227 1 95.25 96 THR A CA 1
ATOM 740 C C . THR A 1 96 ? 5.449 7.906 4.27 1 95.25 96 THR A C 1
ATOM 742 O O . THR A 1 96 ? 6.566 7.5 4.594 1 95.25 96 THR A O 1
ATOM 745 N N . VAL A 1 97 ? 4.941 8.953 4.809 1 97.06 97 VAL A N 1
ATOM 746 C CA . VAL A 1 97 ? 5.613 9.719 5.855 1 97.06 97 VAL A CA 1
ATOM 747 C C . VAL A 1 97 ? 5.84 8.82 7.078 1 97.06 97 VAL A C 1
ATOM 749 O O . VAL A 1 97 ? 6.906 8.867 7.695 1 97.06 97 VAL A O 1
ATOM 752 N N . GLU A 1 98 ? 4.859 8 7.387 1 96.81 98 GLU A N 1
ATOM 753 C CA . GLU A 1 98 ? 4.98 7.082 8.508 1 96.81 98 GLU A CA 1
ATOM 754 C C . GLU A 1 98 ? 6.113 6.086 8.289 1 96.81 98 GLU A C 1
ATOM 756 O O . GLU A 1 98 ? 6.914 5.832 9.195 1 96.81 98 GLU A O 1
ATOM 761 N N . GLU A 1 99 ? 6.137 5.555 7.121 1 94.19 99 GLU A N 1
ATOM 762 C CA . GLU A 1 99 ? 7.141 4.547 6.789 1 94.19 99 GLU A CA 1
ATOM 763 C C . GLU A 1 99 ? 8.547 5.137 6.812 1 94.19 99 GLU A C 1
ATOM 765 O O . GLU A 1 99 ? 9.461 4.551 7.391 1 94.19 99 GLU A O 1
ATOM 770 N N . GLU A 1 100 ? 8.688 6.324 6.293 1 94.5 100 GLU A N 1
ATOM 771 C CA . GLU A 1 100 ? 10 6.953 6.184 1 94.5 100 GLU A CA 1
ATOM 772 C C . GLU A 1 100 ? 10.414 7.605 7.5 1 94.5 100 GLU A C 1
ATOM 774 O O . GLU A 1 100 ? 11.602 7.637 7.836 1 94.5 100 GLU A O 1
ATOM 779 N N . GLY A 1 101 ? 9.461 8.125 8.172 1 94.5 101 GLY A N 1
ATOM 780 C CA . GLY A 1 101 ? 9.734 8.867 9.391 1 94.5 101 GLY A CA 1
ATOM 781 C C . GLY A 1 101 ? 10.047 7.98 10.578 1 94.5 101 GLY A C 1
ATOM 782 O O . GLY A 1 101 ? 10.836 8.352 11.453 1 94.5 101 GLY A O 1
ATOM 783 N N . GLY A 1 102 ? 9.383 6.773 10.617 1 90.19 102 GLY A N 1
ATOM 784 C CA . GLY A 1 102 ? 9.633 5.867 11.734 1 90.19 102 GLY A CA 1
ATOM 785 C C . GLY A 1 102 ? 9.375 6.5 13.086 1 90.19 102 GLY A C 1
ATOM 786 O O . GLY A 1 102 ? 8.305 7.066 13.32 1 90.19 102 GLY A O 1
ATOM 787 N N . ASP A 1 103 ? 10.406 6.523 13.93 1 88.94 103 ASP A N 1
ATOM 788 C CA . ASP A 1 103 ? 10.273 6.969 15.312 1 88.94 103 ASP A CA 1
ATOM 789 C C . ASP A 1 103 ? 10.125 8.484 15.391 1 88.94 103 ASP A C 1
ATOM 791 O O . ASP A 1 103 ? 9.703 9.023 16.422 1 88.94 103 ASP A O 1
ATOM 795 N N . TYR A 1 104 ? 10.391 9.172 14.328 1 93.94 104 TYR A N 1
ATOM 796 C CA . TYR A 1 104 ? 10.336 10.625 14.344 1 93.94 104 TYR A CA 1
ATOM 797 C C . TYR A 1 104 ? 8.898 11.125 14.391 1 93.94 104 TYR A C 1
ATOM 799 O O . TYR A 1 104 ? 8.648 12.312 14.625 1 93.94 104 TYR A O 1
ATOM 807 N N . ILE A 1 105 ? 7.98 10.188 14.203 1 95.75 105 ILE A N 1
ATOM 808 C CA . ILE A 1 105 ? 6.586 10.609 14.164 1 95.75 105 ILE A CA 1
ATOM 809 C C . ILE A 1 105 ? 5.996 10.57 15.57 1 95.75 105 ILE A C 1
ATOM 811 O O . ILE A 1 105 ? 4.926 11.125 15.82 1 95.75 105 ILE A O 1
ATOM 815 N N . ALA A 1 106 ? 6.664 9.898 16.531 1 94.75 106 ALA A N 1
ATOM 816 C CA . ALA A 1 106 ? 6.152 9.641 17.875 1 94.75 106 ALA A CA 1
ATOM 817 C C . ALA A 1 106 ? 5.766 10.945 18.578 1 94.75 106 ALA A C 1
ATOM 819 O O . ALA A 1 106 ? 4.715 11.023 19.219 1 94.75 106 ALA A O 1
ATOM 820 N N . PRO A 1 107 ? 6.566 12.039 18.391 1 95.88 107 PRO A N 1
ATOM 821 C CA . PRO A 1 107 ? 6.207 13.281 19.078 1 95.88 107 PRO A CA 1
ATOM 822 C C . PRO A 1 107 ? 4.902 13.883 18.547 1 95.88 107 PRO A C 1
ATOM 824 O O . PRO A 1 107 ? 4.312 14.75 19.203 1 95.88 107 PRO A O 1
ATOM 827 N N . TYR A 1 108 ? 4.461 13.445 17.453 1 97.62 108 TYR A N 1
ATOM 828 C CA . TYR A 1 108 ? 3.277 14.016 16.812 1 97.62 108 TYR A CA 1
ATOM 829 C C . TYR A 1 108 ? 2.088 13.07 16.938 1 97.62 108 TYR A C 1
ATOM 831 O O . TYR A 1 108 ? 1.063 13.273 16.281 1 97.62 108 TYR A O 1
ATOM 839 N N . LEU A 1 109 ? 2.207 12.062 17.75 1 97.88 109 LEU A N 1
ATOM 840 C CA . LEU A 1 109 ? 1.229 10.984 17.828 1 97.88 109 LEU A CA 1
ATOM 841 C C . LEU A 1 109 ? -0.149 11.516 18.188 1 97.88 109 LEU A C 1
ATOM 843 O O . LEU A 1 109 ? -1.161 11.07 17.641 1 97.88 109 LEU A O 1
ATOM 847 N N . SER A 1 110 ? -0.219 12.461 19.062 1 97.88 110 SER A N 1
ATOM 848 C CA . SER A 1 110 ? -1.495 13.008 19.516 1 97.88 110 SER A CA 1
ATOM 849 C C . SER A 1 110 ? -2.271 13.633 18.359 1 97.88 110 SER A C 1
ATOM 851 O O . SER A 1 110 ? -3.428 13.281 18.109 1 97.88 110 SER A O 1
ATOM 853 N N . VAL A 1 111 ? -1.623 14.5 17.625 1 98.31 111 VAL A N 1
ATOM 854 C CA . VAL A 1 111 ? -2.307 15.188 16.531 1 98.31 111 VAL A CA 1
ATOM 855 C C . VAL A 1 111 ? -2.611 14.195 15.406 1 98.31 111 VAL A C 1
ATOM 857 O O . VAL A 1 111 ? -3.645 14.305 14.742 1 98.31 111 VAL A O 1
ATOM 860 N N . ILE A 1 112 ? -1.724 13.266 15.195 1 98.56 112 ILE A N 1
ATOM 861 C CA . ILE A 1 112 ? -1.931 12.234 14.188 1 98.56 112 ILE A CA 1
ATOM 862 C C . ILE A 1 112 ? -3.182 11.43 14.516 1 98.56 112 ILE A C 1
ATOM 864 O O . ILE A 1 112 ? -4.07 11.273 13.672 1 98.56 112 ILE A O 1
ATOM 868 N N . LEU A 1 113 ? -3.277 10.977 15.766 1 98.5 113 LEU A N 1
ATOM 869 C CA . LEU A 1 113 ? -4.395 10.133 16.172 1 98.5 113 LEU A CA 1
ATOM 870 C C . LEU A 1 113 ? -5.707 10.906 16.141 1 98.5 113 LEU A C 1
ATOM 872 O O . LEU A 1 113 ? -6.738 10.375 15.734 1 98.5 113 LEU A O 1
ATOM 876 N N . GLN A 1 114 ? -5.656 12.102 16.547 1 98.31 114 GLN A N 1
ATOM 877 C CA . GLN A 1 114 ? -6.852 12.938 16.484 1 98.31 114 GLN A CA 1
ATOM 878 C C . GLN A 1 114 ? -7.367 13.039 15.047 1 98.31 114 GLN A C 1
ATOM 880 O O . GLN A 1 114 ? -8.57 12.914 14.805 1 98.31 114 GLN A O 1
ATOM 885 N N . THR A 1 115 ? -6.492 13.234 14.133 1 98.75 115 THR A N 1
ATOM 886 C CA . THR A 1 115 ? -6.848 13.367 12.727 1 98.75 115 THR A CA 1
ATOM 887 C C . THR A 1 115 ? -7.414 12.055 12.188 1 98.75 115 THR A C 1
ATOM 889 O O . THR A 1 115 ? -8.453 12.047 11.523 1 98.75 115 THR A O 1
ATOM 892 N N . LEU A 1 116 ? -6.742 10.945 12.484 1 98.44 116 LEU A N 1
ATOM 893 C CA . LEU A 1 116 ? -7.16 9.641 11.977 1 98.44 116 LEU A CA 1
ATOM 894 C C . LEU A 1 116 ? -8.523 9.25 12.531 1 98.44 116 LEU A C 1
ATOM 896 O O . LEU A 1 116 ? -9.359 8.703 11.812 1 98.44 116 LEU A O 1
ATOM 900 N N . VAL A 1 117 ? -8.727 9.555 13.773 1 98 117 VAL A N 1
ATOM 901 C CA . VAL A 1 117 ? -10.008 9.266 14.406 1 98 117 VAL A CA 1
ATOM 902 C C . VAL A 1 117 ? -11.109 10.062 13.727 1 98 117 VAL A C 1
ATOM 904 O O . VAL A 1 117 ? -12.188 9.539 13.453 1 98 117 VAL A O 1
ATOM 907 N N . GLN A 1 118 ? -10.812 11.297 13.477 1 98.19 118 GLN A N 1
ATOM 908 C CA . GLN A 1 118 ? -11.781 12.117 12.758 1 98.19 118 GLN A CA 1
ATOM 909 C C . GLN A 1 118 ? -12.047 11.57 11.359 1 98.19 118 GLN A C 1
ATOM 911 O O . GLN A 1 118 ? -13.188 11.562 10.891 1 98.19 118 GLN A O 1
ATOM 916 N N . ALA A 1 119 ? -11.062 11.086 10.742 1 98.38 119 ALA A N 1
ATOM 917 C CA . ALA A 1 119 ? -11.18 10.547 9.391 1 98.38 119 ALA A CA 1
ATOM 918 C C . ALA A 1 119 ? -12.094 9.32 9.367 1 98.38 119 ALA A C 1
ATOM 920 O O . ALA A 1 119 ? -12.805 9.094 8.383 1 98.38 119 ALA A O 1
ATOM 921 N N . PHE A 1 120 ? -12.117 8.492 10.422 1 97.25 120 PHE A N 1
ATOM 922 C CA . PHE A 1 120 ? -12.992 7.336 10.508 1 97.25 120 PHE A CA 1
ATOM 923 C C . PHE A 1 120 ? -14.453 7.75 10.398 1 97.25 120 PHE A C 1
ATOM 925 O O . PHE A 1 120 ? -15.289 6.984 9.914 1 97.25 120 PHE A O 1
ATOM 932 N N . GLY A 1 121 ? -14.672 8.953 10.781 1 95.5 121 GLY A N 1
ATOM 933 C CA . GLY A 1 121 ? -16.031 9.445 10.75 1 95.5 121 GLY A CA 1
ATOM 934 C C . GLY A 1 121 ? -16.438 10.023 9.406 1 95.5 121 GLY A C 1
ATOM 935 O O . GLY A 1 121 ? -17.625 10.18 9.117 1 95.5 121 GLY A O 1
ATOM 936 N N . ILE A 1 122 ? -15.445 10.266 8.57 1 95.94 122 ILE A N 1
ATOM 937 C CA . ILE A 1 122 ? -15.742 11.023 7.359 1 95.94 122 ILE A CA 1
ATOM 938 C C . ILE A 1 122 ? -15.523 10.148 6.129 1 95.94 122 ILE A C 1
ATOM 940 O O . ILE A 1 122 ? -16.156 10.359 5.09 1 95.94 122 ILE A O 1
ATOM 944 N N . TYR A 1 123 ? -14.648 9.211 6.215 1 96.62 123 TYR A N 1
ATOM 945 C CA . TYR A 1 123 ? -14.25 8.438 5.043 1 96.62 123 TYR A CA 1
ATOM 946 C C . TYR A 1 123 ? -15.344 7.449 4.648 1 96.62 123 TYR A C 1
ATOM 948 O O . TYR A 1 123 ? -15.969 6.836 5.512 1 96.62 123 TYR A O 1
ATOM 956 N N . GLN A 1 124 ? -15.484 7.344 3.404 1 92.5 124 GLN A N 1
ATOM 957 C CA . GLN A 1 124 ? -16.359 6.32 2.834 1 92.5 124 GLN A CA 1
ATOM 958 C C . GLN A 1 124 ? -15.57 5.051 2.508 1 92.5 124 GLN A C 1
ATOM 960 O O . GLN A 1 124 ? -14.359 4.996 2.713 1 92.5 124 GLN A O 1
ATOM 965 N N . ALA A 1 125 ? -16.188 4.055 1.955 1 84.94 125 ALA A N 1
ATOM 966 C CA . ALA A 1 125 ? -15.711 2.678 1.882 1 84.94 125 ALA A CA 1
ATOM 967 C C . ALA A 1 125 ? -14.328 2.607 1.24 1 84.94 125 ALA A C 1
ATOM 969 O O . ALA A 1 125 ? -13.391 2.045 1.82 1 84.94 125 ALA A O 1
ATOM 970 N N . LYS A 1 126 ? -14.094 3.195 0.124 1 85.38 126 LYS A N 1
ATOM 971 C CA . LYS A 1 126 ? -12.812 3.092 -0.576 1 85.38 126 LYS A CA 1
ATOM 972 C C . LYS A 1 126 ? -11.688 3.732 0.233 1 85.38 126 LYS A C 1
ATOM 974 O O . LYS A 1 126 ? -10.625 3.139 0.405 1 85.38 126 LYS A O 1
ATOM 979 N N . ASN A 1 127 ? -12.008 4.953 0.766 1 93.56 127 ASN A N 1
ATOM 980 C CA . ASN A 1 127 ? -10.984 5.68 1.516 1 93.56 127 ASN A CA 1
ATOM 981 C C . ASN A 1 127 ? -10.766 5.07 2.896 1 93.56 127 ASN A C 1
ATOM 983 O O . ASN A 1 127 ? -9.711 5.273 3.508 1 93.56 127 ASN A O 1
ATOM 987 N N . LEU A 1 128 ? -11.703 4.25 3.334 1 94.12 128 LEU A N 1
ATOM 988 C CA . LEU A 1 128 ? -11.555 3.572 4.617 1 94.12 128 LEU A CA 1
ATOM 989 C C . LEU A 1 128 ? -10.461 2.508 4.543 1 94.12 128 LEU A C 1
ATOM 991 O O . LEU A 1 128 ? -9.734 2.289 5.516 1 94.12 128 LEU A O 1
ATOM 995 N N . LEU A 1 129 ? -10.328 1.87 3.416 1 92.5 129 LEU A N 1
ATOM 996 C CA . LEU A 1 129 ? -9.297 0.854 3.227 1 92.5 129 LEU A CA 1
ATOM 997 C C . LEU A 1 129 ? -7.906 1.462 3.346 1 92.5 129 LEU A C 1
ATOM 999 O O . LEU A 1 129 ? -7.02 0.874 3.965 1 92.5 129 LEU A O 1
ATOM 1003 N N . ILE A 1 130 ? -7.766 2.594 2.82 1 94.56 130 ILE A N 1
ATOM 1004 C CA . ILE A 1 130 ? -6.492 3.301 2.875 1 94.56 130 ILE A CA 1
ATOM 1005 C C . ILE A 1 130 ? -6.23 3.781 4.301 1 94.56 130 ILE A C 1
ATOM 1007 O O . ILE A 1 130 ? -5.09 3.756 4.773 1 94.56 130 ILE A O 1
ATOM 1011 N N . LEU A 1 131 ? -7.27 4.168 4.906 1 97.62 131 LEU A N 1
ATOM 1012 C CA . LEU A 1 131 ? -7.168 4.629 6.285 1 97.62 131 LEU A CA 1
ATOM 1013 C C . 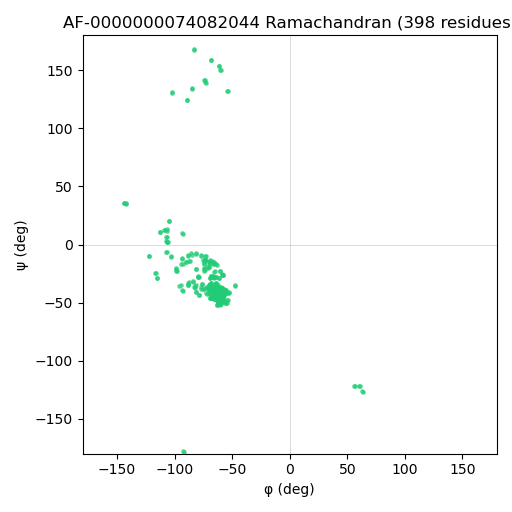LEU A 1 131 ? -6.711 3.498 7.203 1 97.62 131 LEU A C 1
ATOM 1015 O O . LEU A 1 131 ? -5.836 3.695 8.047 1 97.62 131 LEU A O 1
ATOM 1019 N N . TYR A 1 132 ? -7.281 2.299 6.988 1 96.69 132 TYR A N 1
ATOM 1020 C CA . TYR A 1 132 ? -6.852 1.136 7.758 1 96.69 132 TYR A CA 1
ATOM 1021 C C . TYR A 1 132 ? -5.355 0.892 7.582 1 96.69 132 TYR A C 1
ATOM 1023 O O . TYR A 1 132 ? -4.645 0.633 8.555 1 96.69 132 TYR A O 1
ATOM 1031 N N . ASP A 1 133 ? -4.973 1.019 6.418 1 94.75 133 ASP A N 1
ATOM 1032 C CA . ASP A 1 133 ? -3.561 0.808 6.105 1 94.75 133 ASP A CA 1
ATOM 1033 C C . ASP A 1 133 ? -2.684 1.847 6.805 1 94.75 133 ASP A C 1
ATOM 1035 O O . ASP A 1 133 ? -1.634 1.51 7.355 1 94.75 133 ASP A O 1
ATOM 1039 N N . ALA A 1 134 ? -3.121 3.074 6.793 1 97.38 134 ALA A N 1
ATOM 1040 C CA . ALA A 1 134 ? -2.377 4.156 7.434 1 97.38 134 ALA A CA 1
ATOM 1041 C C . ALA A 1 134 ? -2.287 3.938 8.945 1 97.38 134 ALA A C 1
ATOM 1043 O O . ALA A 1 134 ? -1.232 4.156 9.547 1 97.38 134 ALA A O 1
ATOM 1044 N N . VAL A 1 135 ? -3.326 3.461 9.531 1 98 135 VAL A N 1
ATOM 1045 C CA . VAL A 1 135 ? -3.359 3.203 10.969 1 98 135 VAL A CA 1
ATOM 1046 C C . VAL A 1 135 ? -2.422 2.045 11.305 1 98 135 VAL A C 1
ATOM 1048 O O . VAL A 1 135 ? -1.658 2.119 12.273 1 98 135 VAL A O 1
ATOM 1051 N N . GLY A 1 136 ? -2.51 1.013 10.547 1 96.31 136 GLY A N 1
ATOM 1052 C CA . GLY A 1 136 ? -1.583 -0.09 10.742 1 96.31 136 GLY A CA 1
ATOM 1053 C C . GLY A 1 136 ? -0.129 0.322 10.609 1 96.31 136 GLY A C 1
ATOM 1054 O O . GLY A 1 136 ? 0.712 -0.084 11.414 1 96.31 136 GLY A O 1
ATOM 1055 N N . THR A 1 137 ? 0.153 1.107 9.602 1 96.12 137 THR A N 1
ATOM 1056 C CA . THR A 1 137 ? 1.503 1.612 9.375 1 96.12 137 THR A CA 1
ATOM 1057 C C . THR A 1 137 ? 1.961 2.473 10.547 1 96.12 137 THR A C 1
ATOM 1059 O O . THR A 1 137 ? 3.107 2.373 10.984 1 96.12 137 THR A O 1
ATOM 1062 N N . LEU A 1 138 ? 1.074 3.268 11.055 1 97.56 138 LEU A N 1
ATOM 1063 C CA . LEU A 1 138 ? 1.377 4.078 12.227 1 97.56 138 LEU A CA 1
ATOM 1064 C C . LEU A 1 138 ? 1.759 3.195 13.414 1 97.56 138 LEU A C 1
ATOM 1066 O O . LEU A 1 138 ? 2.764 3.447 14.086 1 97.56 138 LEU A O 1
ATOM 1070 N N . ALA A 1 139 ? 0.974 2.18 13.625 1 96.5 139 ALA A N 1
ATOM 1071 C CA . ALA A 1 139 ? 1.223 1.264 14.734 1 96.5 139 ALA A CA 1
ATOM 1072 C C . ALA A 1 139 ? 2.6 0.617 14.617 1 96.5 139 ALA A C 1
ATOM 1074 O O . ALA A 1 139 ? 3.346 0.544 15.594 1 96.5 139 ALA A O 1
ATOM 1075 N N . ASN A 1 140 ? 2.934 0.248 13.438 1 93.69 140 ASN A N 1
ATOM 1076 C CA . ASN A 1 140 ? 4.227 -0.387 13.188 1 93.69 140 ASN A CA 1
ATOM 1077 C C . ASN A 1 140 ? 5.375 0.598 13.359 1 93.69 140 ASN A C 1
ATOM 1079 O O . ASN A 1 140 ? 6.469 0.214 13.789 1 93.69 140 ASN A O 1
ATOM 1083 N N . SER A 1 141 ? 5.102 1.82 13.117 1 94.62 141 SER A N 1
ATOM 1084 C CA . SER A 1 141 ? 6.145 2.84 13.156 1 94.62 141 SER A CA 1
ATOM 1085 C C . SER A 1 141 ? 6.414 3.295 14.586 1 94.62 141 SER A C 1
ATOM 1087 O O . SER A 1 141 ? 7.57 3.451 14.984 1 94.62 141 SER A O 1
ATOM 1089 N N . VAL A 1 142 ? 5.395 3.461 15.367 1 95.75 142 VAL A N 1
ATOM 1090 C CA . VAL A 1 142 ? 5.566 4.098 16.672 1 95.75 142 VAL A CA 1
ATOM 1091 C C . VAL A 1 142 ? 5.676 3.033 17.766 1 95.75 142 VAL A C 1
ATOM 1093 O O . VAL A 1 142 ? 6.137 3.314 18.859 1 95.75 142 VAL A O 1
ATOM 1096 N N . GLY A 1 143 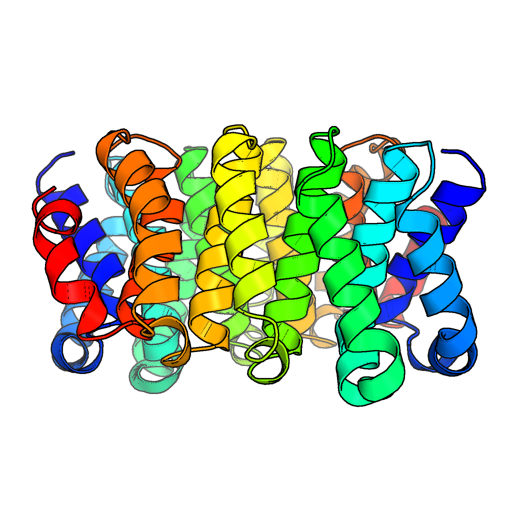? 5.164 1.826 17.516 1 93.81 143 GLY A N 1
ATOM 1097 C CA . GLY A 1 143 ? 5.293 0.724 18.453 1 93.81 143 GLY A CA 1
ATOM 1098 C C . GLY A 1 143 ? 4.602 0.982 19.781 1 93.81 143 GLY A C 1
ATOM 1099 O O . GLY A 1 143 ? 3.422 1.345 19.812 1 93.81 143 GLY A O 1
ATOM 1100 N N . SER A 1 144 ? 5.348 0.834 20.828 1 94.81 144 SER A N 1
ATOM 1101 C CA . SER A 1 144 ? 4.809 0.833 22.188 1 94.81 144 SER A CA 1
ATOM 1102 C C . SER A 1 144 ? 4.316 2.219 22.578 1 94.81 144 SER A C 1
ATOM 1104 O O . SER A 1 144 ? 3.555 2.361 23.547 1 94.81 144 SER A O 1
ATOM 1106 N N . ALA A 1 145 ? 4.715 3.229 21.844 1 96.06 145 ALA A N 1
ATOM 1107 C CA . ALA A 1 145 ? 4.211 4.566 22.156 1 96.06 145 ALA A CA 1
ATOM 1108 C C . ALA A 1 145 ? 2.691 4.621 22.031 1 96.06 145 ALA A C 1
ATOM 1110 O O . ALA A 1 145 ? 2.043 5.449 22.672 1 96.06 145 ALA A O 1
ATOM 1111 N N . LEU A 1 146 ? 2.164 3.723 21.281 1 96.69 146 LEU A N 1
ATOM 1112 C CA . LEU A 1 146 ? 0.728 3.674 21.031 1 96.69 146 LEU A CA 1
ATOM 1113 C C . LEU A 1 146 ? -0.012 3.082 22.234 1 96.69 146 LEU A C 1
ATOM 1115 O O . LEU A 1 146 ? -1.24 3.158 22.297 1 96.69 146 LEU A O 1
ATOM 1119 N N . SER A 1 147 ? 0.709 2.537 23.219 1 96.69 147 SER A N 1
ATOM 1120 C CA . SER A 1 147 ? 0.09 1.849 24.344 1 96.69 147 SER A CA 1
ATOM 1121 C C . SER A 1 147 ? -0.303 2.83 25.453 1 96.69 147 SER A C 1
ATOM 1123 O O . SER A 1 147 ? -0.932 2.443 26.438 1 96.69 147 SER A O 1
ATOM 1125 N N . GLU A 1 148 ? 0.115 4.078 25.281 1 97 148 GLU A N 1
ATOM 1126 C CA . GLU A 1 148 ? -0.329 5.078 26.234 1 97 148 GLU A CA 1
ATOM 1127 C C . GLU A 1 148 ? -1.852 5.105 26.344 1 97 148 GLU A C 1
ATOM 1129 O O . GLU A 1 148 ? -2.547 5.16 25.328 1 97 148 GLU A O 1
ATOM 1134 N N . PRO A 1 149 ? -2.402 5.098 27.516 1 97.06 149 PRO A N 1
ATOM 1135 C CA . PRO A 1 149 ? -3.846 4.98 27.734 1 97.06 149 PRO A CA 1
ATOM 1136 C C . PRO A 1 149 ? -4.645 6.008 26.938 1 97.06 149 PRO A C 1
ATOM 1138 O O . PRO A 1 149 ? -5.699 5.684 26.391 1 97.06 149 PRO A O 1
ATOM 1141 N N . MET A 1 150 ? -4.164 7.176 26.906 1 97.25 150 MET A N 1
ATOM 1142 C CA . MET A 1 150 ? -4.891 8.219 26.172 1 97.25 150 MET A CA 1
ATOM 1143 C C . MET A 1 150 ? -5.008 7.871 24.703 1 97.25 150 MET A C 1
ATOM 1145 O O . MET A 1 150 ? -6.055 8.102 24.078 1 97.25 150 MET A O 1
ATOM 1149 N N . TYR A 1 151 ? -3.941 7.371 24.094 1 97.75 151 TYR A N 1
ATOM 1150 C CA . TYR A 1 151 ? -3.955 7.004 22.672 1 97.75 151 TYR A CA 1
ATOM 1151 C C . TYR A 1 151 ? -4.832 5.781 22.438 1 97.75 151 TYR A C 1
ATOM 1153 O O . TYR A 1 151 ? -5.551 5.715 21.438 1 97.75 151 TYR A O 1
ATOM 1161 N N . VAL A 1 152 ? -4.785 4.828 23.359 1 97.5 152 VAL A N 1
ATOM 1162 C CA . VAL A 1 152 ? -5.617 3.637 23.297 1 97.5 152 VAL A CA 1
ATOM 1163 C C . VAL A 1 152 ? -7.094 4.035 23.297 1 97.5 152 VAL A C 1
ATOM 1165 O O . VAL A 1 152 ? -7.867 3.59 22.453 1 97.5 152 VAL A O 1
ATOM 1168 N N . GLN A 1 153 ? -7.438 4.883 24.141 1 96.69 153 GLN A N 1
ATOM 1169 C CA . GLN A 1 153 ? -8.82 5.312 24.297 1 96.69 153 GLN A CA 1
ATOM 1170 C C . GLN A 1 153 ? -9.297 6.098 23.078 1 96.69 153 GLN A C 1
ATOM 1172 O O . GLN A 1 153 ? -10.492 6.09 22.75 1 96.69 153 GLN A O 1
ATOM 1177 N N . MET A 1 154 ? -8.398 6.707 22.453 1 97.06 154 MET A N 1
ATOM 1178 C CA . MET A 1 154 ? -8.742 7.508 21.281 1 97.06 154 MET A CA 1
ATOM 1179 C C . MET A 1 154 ? -8.945 6.621 20.062 1 97.06 154 MET A C 1
ATOM 1181 O O . MET A 1 154 ? -9.922 6.781 19.328 1 97.06 154 MET A O 1
ATOM 1185 N N . LEU A 1 155 ? -8.078 5.664 19.875 1 97.94 155 LEU A N 1
ATOM 1186 C CA . LEU A 1 155 ? -7.98 4.93 18.625 1 97.94 155 LEU A CA 1
ATOM 1187 C C . LEU A 1 155 ? -8.922 3.729 18.625 1 97.94 155 LEU A C 1
ATOM 1189 O O . LEU A 1 155 ? -9.516 3.404 17.594 1 97.94 155 LEU A O 1
ATOM 1193 N N . MET A 1 156 ? -9.156 3.111 19.75 1 97.19 156 MET A N 1
ATOM 1194 C CA . MET A 1 156 ? -9.781 1.789 19.766 1 97.19 156 MET A CA 1
ATOM 1195 C C . MET A 1 156 ? -11.281 1.886 19.531 1 97.19 156 MET A C 1
ATOM 1197 O O . MET A 1 156 ? -11.852 1.066 18.797 1 97.19 156 MET A O 1
ATOM 1201 N N . PRO A 1 157 ? -11.945 2.859 20.016 1 96.19 157 PRO A N 1
ATOM 1202 C CA . PRO A 1 157 ? -13.398 2.891 19.844 1 96.19 157 PRO A CA 1
ATOM 1203 C C . PRO A 1 157 ? -13.812 2.912 18.375 1 96.19 157 PRO A C 1
ATOM 1205 O O . PRO A 1 157 ? -14.617 2.076 17.938 1 96.19 157 PRO A O 1
ATOM 1208 N N . PRO A 1 158 ? -13.266 3.809 17.562 1 96.19 158 PRO A N 1
ATOM 1209 C CA . PRO A 1 158 ? -13.688 3.77 16.156 1 96.19 158 PRO A CA 1
ATOM 1210 C C . PRO A 1 158 ? -13.305 2.467 15.469 1 96.19 158 PRO A C 1
ATOM 1212 O O . PRO A 1 158 ? -14.031 1.995 14.586 1 96.19 158 PRO A O 1
ATOM 1215 N N . LEU A 1 159 ? -12.195 1.879 15.805 1 94.94 159 LEU A N 1
ATOM 1216 C CA . LEU A 1 159 ? -11.781 0.607 15.219 1 94.94 159 LEU A CA 1
ATOM 1217 C C . LEU A 1 159 ? -12.75 -0.507 15.609 1 94.94 159 LEU A C 1
ATOM 1219 O O . LEU A 1 159 ? -13.164 -1.3 14.758 1 94.94 159 LEU A O 1
ATOM 1223 N N . MET A 1 160 ? -13.117 -0.504 16.844 1 93.88 160 MET A N 1
ATOM 1224 C CA . MET A 1 160 ? -14.023 -1.533 17.344 1 93.88 160 MET A CA 1
ATOM 1225 C C . MET A 1 160 ? -15.422 -1.36 16.766 1 93.88 160 MET A C 1
ATOM 1227 O O . MET A 1 160 ? -16.109 -2.346 16.484 1 93.88 160 MET A O 1
ATOM 1231 N N . ASP A 1 161 ? -15.758 -0.157 16.578 1 93.88 161 ASP A N 1
ATOM 1232 C CA . ASP A 1 161 ? -17.047 0.114 15.953 1 93.88 161 ASP A CA 1
ATOM 1233 C C . ASP A 1 161 ? -17.109 -0.463 14.539 1 93.88 161 ASP A C 1
ATOM 1235 O O . ASP A 1 161 ? -18.094 -1.094 14.164 1 93.88 161 ASP A O 1
ATOM 1239 N N . LYS A 1 162 ? -16.078 -0.258 13.773 1 92.62 162 LYS A N 1
ATOM 1240 C CA . LYS A 1 162 ? -16.016 -0.813 12.422 1 92.62 162 LYS A CA 1
ATOM 1241 C C . LYS A 1 162 ? -15.977 -2.338 12.453 1 92.62 162 LYS A C 1
ATOM 1243 O O . LYS A 1 162 ? -16.625 -3.002 11.648 1 92.62 162 LYS A O 1
ATOM 1248 N N . TRP A 1 163 ? -15.242 -2.832 13.375 1 90.19 163 TRP A N 1
ATOM 1249 C CA . TRP A 1 163 ? -15.078 -4.273 13.523 1 90.19 163 TRP A CA 1
ATOM 1250 C C . TRP A 1 163 ? -16.422 -4.953 13.781 1 90.19 163 TRP A C 1
ATOM 1252 O O . TRP A 1 163 ? -16.719 -5.984 13.18 1 90.19 163 TRP A O 1
ATOM 1262 N N . GLN A 1 164 ? -17.188 -4.359 14.555 1 88.44 164 GLN A N 1
ATOM 1263 C CA . GLN A 1 164 ? -18.469 -4.93 14.961 1 88.44 164 GLN A CA 1
ATOM 1264 C C . GLN A 1 164 ? -19.5 -4.855 13.828 1 88.44 164 GLN A C 1
ATOM 1266 O O . GLN A 1 164 ? -20.422 -5.668 13.766 1 88.44 164 GLN A O 1
ATOM 1271 N N . ARG A 1 165 ? -19.25 -4.004 12.945 1 87.81 165 ARG A N 1
ATOM 1272 C CA . ARG A 1 165 ? -20.219 -3.775 11.891 1 87.81 165 ARG A CA 1
ATOM 1273 C C . ARG A 1 165 ? -19.922 -4.641 10.672 1 87.81 165 ARG A C 1
ATOM 1275 O O . ARG A 1 165 ? -20.781 -4.805 9.797 1 87.81 165 ARG A O 1
ATOM 1282 N N . LEU A 1 166 ? -18.734 -5.141 10.625 1 84.75 166 LEU A N 1
ATOM 1283 C CA . LEU A 1 166 ? -18.344 -5.84 9.406 1 84.75 166 LEU A CA 1
ATOM 1284 C C . LEU A 1 166 ? -18.797 -7.297 9.445 1 84.75 166 LEU A C 1
ATOM 1286 O O . LEU A 1 166 ? -18.688 -7.957 10.484 1 84.75 166 LEU A O 1
ATOM 1290 N N . GLY A 1 167 ? -19.359 -7.68 8.328 1 79.81 167 GLY A N 1
ATOM 1291 C CA . GLY A 1 167 ? -19.609 -9.102 8.148 1 79.81 167 GLY A CA 1
ATOM 1292 C C . GLY A 1 167 ? -18.406 -9.867 7.637 1 79.81 167 GLY A C 1
ATOM 1293 O O . GLY A 1 167 ? -17.422 -9.258 7.203 1 79.81 167 GLY A O 1
ATOM 1294 N N . ASN A 1 168 ? -18.438 -11.164 7.668 1 72.69 168 ASN A N 1
ATOM 1295 C CA . ASN A 1 168 ? -17.312 -12.023 7.285 1 72.69 168 ASN A CA 1
ATOM 1296 C C . ASN A 1 168 ? -17.062 -11.969 5.785 1 72.69 168 ASN A C 1
ATOM 1298 O O . ASN A 1 168 ? -15.977 -12.344 5.324 1 72.69 168 ASN A O 1
ATOM 1302 N N . ASP A 1 169 ? -17.938 -11.484 5.043 1 77.06 169 ASP A N 1
ATOM 1303 C CA . ASP A 1 169 ? -17.781 -11.445 3.592 1 77.06 169 ASP A CA 1
ATOM 1304 C C . ASP A 1 169 ? -17.5 -10.023 3.105 1 77.06 169 ASP A C 1
ATOM 1306 O O . ASP A 1 169 ? -17.438 -9.781 1.9 1 77.06 169 ASP A O 1
ATOM 1310 N N . ASP A 1 170 ? -17.344 -9.227 4.105 1 85.88 170 ASP A N 1
ATOM 1311 C CA . ASP A 1 170 ? -17.109 -7.824 3.752 1 85.88 170 ASP A CA 1
ATOM 1312 C C . ASP A 1 170 ? -15.711 -7.625 3.188 1 85.88 170 ASP A C 1
ATOM 1314 O O . ASP A 1 170 ? -14.742 -8.188 3.703 1 85.88 170 ASP A O 1
ATOM 1318 N N . LYS A 1 171 ? -15.586 -6.84 2.18 1 82.44 171 LYS A N 1
ATOM 1319 C CA . LYS A 1 171 ? -14.32 -6.547 1.516 1 82.44 171 LYS A CA 1
ATOM 1320 C C . LYS A 1 171 ? -13.359 -5.812 2.453 1 82.44 171 LYS A C 1
ATOM 1322 O O . LYS A 1 171 ? -12.141 -5.879 2.279 1 82.44 171 LYS A O 1
ATOM 1327 N N . GLU A 1 172 ? -13.914 -5.188 3.414 1 88.19 172 GLU A N 1
ATOM 1328 C CA . GLU A 1 172 ? -13.133 -4.402 4.359 1 88.19 172 GLU A CA 1
ATOM 1329 C C . GLU A 1 172 ? -12.516 -5.289 5.438 1 88.19 172 GLU A C 1
ATOM 1331 O O . GLU A 1 172 ? -11.664 -4.84 6.207 1 88.19 172 GLU A O 1
ATOM 1336 N N . LEU A 1 173 ? -12.883 -6.484 5.422 1 87.38 173 LEU A N 1
ATOM 1337 C CA . LEU A 1 173 ? -12.523 -7.34 6.547 1 87.38 173 LEU A CA 1
ATOM 1338 C C . LEU A 1 173 ? -11.016 -7.551 6.605 1 87.38 173 LEU A C 1
ATOM 1340 O O . LEU A 1 173 ? -10.398 -7.367 7.656 1 87.38 173 LEU A O 1
ATOM 1344 N N . PHE A 1 174 ? -10.367 -7.816 5.508 1 88 174 PHE A N 1
ATOM 1345 C CA . PHE A 1 174 ? -8.945 -8.133 5.508 1 88 174 PHE A CA 1
ATOM 1346 C C . PHE A 1 174 ? -8.117 -6.906 5.875 1 88 174 PHE A C 1
ATOM 1348 O O . PHE A 1 174 ? -7.273 -6.965 6.773 1 88 174 PHE A O 1
ATOM 1355 N N . PRO A 1 175 ? -8.477 -5.812 5.25 1 91.19 175 PRO A N 1
ATOM 1356 C CA . PRO A 1 175 ? -7.738 -4.605 5.629 1 91.19 175 PRO A CA 1
ATOM 1357 C C . PRO A 1 175 ? -7.922 -4.234 7.098 1 91.19 175 PRO A C 1
ATOM 1359 O O . PRO A 1 175 ? -6.965 -3.834 7.762 1 91.19 175 PRO A O 1
ATOM 1362 N N . LEU A 1 176 ? -9.117 -4.43 7.562 1 92.81 176 LEU A N 1
ATOM 1363 C CA . LEU A 1 176 ? -9.391 -4.105 8.961 1 92.81 176 LEU A CA 1
ATOM 1364 C C . LEU A 1 176 ? -8.664 -5.07 9.891 1 92.81 176 LEU A C 1
ATOM 1366 O O . LEU A 1 176 ? -8.086 -4.652 10.898 1 92.81 176 LEU A O 1
ATOM 1370 N N . LEU A 1 177 ? -8.695 -6.273 9.555 1 90.75 177 LEU A N 1
ATOM 1371 C CA . LEU A 1 177 ? -8.031 -7.277 10.383 1 90.75 177 LEU A CA 1
ATOM 1372 C C . LEU A 1 177 ? -6.527 -7.023 10.445 1 90.75 177 LEU A C 1
ATOM 1374 O O . LEU A 1 177 ? -5.918 -7.125 11.508 1 90.75 177 LEU A O 1
ATOM 1378 N N . GLU A 1 178 ? -5.949 -6.73 9.352 1 91 178 GLU A N 1
ATOM 1379 C CA . GLU A 1 178 ? -4.527 -6.402 9.297 1 91 178 GLU A CA 1
ATOM 1380 C C . GLU A 1 178 ? -4.211 -5.172 10.148 1 91 178 GLU A C 1
ATOM 1382 O O . GLU A 1 178 ? -3.215 -5.152 10.875 1 91 178 GLU A O 1
ATOM 1387 N N . CYS A 1 179 ? -5.023 -4.219 10.031 1 94.69 179 CYS A N 1
ATOM 1388 C CA . CYS A 1 179 ? -4.887 -3.002 10.828 1 94.69 179 CYS A CA 1
ATOM 1389 C C . CYS A 1 179 ? -4.953 -3.309 12.312 1 94.69 179 CYS A C 1
ATOM 1391 O O . CYS A 1 179 ? -4.07 -2.906 13.078 1 94.69 179 CYS A O 1
ATOM 1393 N N . VAL A 1 180 ? -5.918 -4.086 12.703 1 93.38 180 VAL A N 1
ATOM 1394 C CA . VAL A 1 180 ? -6.121 -4.414 14.109 1 93.38 180 VAL A CA 1
ATOM 1395 C C . VAL A 1 180 ? -4.957 -5.266 14.609 1 93.38 180 VAL A C 1
ATOM 1397 O O . VAL A 1 180 ? -4.504 -5.098 15.75 1 93.38 180 VAL A O 1
ATOM 1400 N N . SER A 1 181 ? -4.488 -6.102 13.805 1 90.56 181 SER A N 1
ATOM 1401 C CA . SER A 1 181 ? -3.35 -6.93 14.188 1 90.56 181 SER A CA 1
ATOM 1402 C C . SER A 1 181 ? -2.113 -6.078 14.461 1 90.56 181 SER A C 1
ATOM 1404 O O . SER A 1 181 ? -1.398 -6.305 15.438 1 90.56 181 SER A O 1
ATOM 1406 N N . SER A 1 182 ? -1.87 -5.117 13.625 1 93.31 182 SER A N 1
ATOM 1407 C CA . SER A 1 182 ? -0.74 -4.211 13.812 1 93.31 182 SER A CA 1
ATOM 1408 C C . SER A 1 182 ? -0.895 -3.391 15.086 1 93.31 182 SER A C 1
ATOM 1410 O O . SER A 1 182 ? 0.065 -3.221 15.844 1 93.31 182 SER A O 1
ATOM 1412 N N . VAL A 1 183 ? -2.096 -2.924 15.297 1 96 183 VAL A N 1
ATOM 1413 C CA . VAL A 1 183 ? -2.395 -2.125 16.484 1 96 183 VAL A CA 1
ATOM 1414 C C . VAL A 1 183 ? -2.221 -2.979 17.734 1 96 183 VAL A C 1
ATOM 1416 O O . VAL A 1 183 ? -1.607 -2.539 18.719 1 96 183 VAL A O 1
ATOM 1419 N N . ALA A 1 184 ? -2.717 -4.18 17.672 1 93.12 184 ALA A N 1
ATOM 1420 C CA . ALA A 1 184 ? -2.586 -5.105 18.797 1 93.12 184 ALA A CA 1
ATOM 1421 C C . ALA A 1 184 ? -1.118 -5.371 19.125 1 93.12 184 ALA A C 1
ATOM 1423 O O . ALA A 1 184 ? -0.722 -5.359 20.297 1 93.12 184 ALA A O 1
ATOM 1424 N N . SER A 1 185 ? -0.388 -5.57 18.156 1 92.19 185 SER A N 1
ATOM 1425 C CA . SER A 1 185 ? 1.036 -5.836 18.328 1 92.19 185 SER A CA 1
ATOM 1426 C C . SER A 1 185 ? 1.745 -4.645 18.969 1 92.19 185 SER A C 1
ATOM 1428 O O . SER A 1 185 ? 2.58 -4.812 19.859 1 92.19 185 SER A O 1
ATOM 1430 N N . ALA A 1 186 ? 1.415 -3.479 18.547 1 94.31 186 ALA A N 1
ATOM 1431 C CA . ALA A 1 186 ? 2.037 -2.258 19.047 1 94.31 186 ALA A CA 1
ATOM 1432 C C . ALA A 1 186 ? 1.615 -1.981 20.484 1 94.31 186 ALA A C 1
ATOM 1434 O O . ALA A 1 186 ? 2.445 -1.624 21.328 1 94.31 186 ALA A O 1
ATOM 1435 N N . MET A 1 187 ? 0.367 -2.211 20.781 1 95.06 187 MET A N 1
ATOM 1436 C CA . MET A 1 187 ? -0.188 -1.861 22.094 1 95.06 187 MET A CA 1
ATOM 1437 C C . MET A 1 187 ? 0.188 -2.902 23.141 1 95.06 187 MET A C 1
ATOM 1439 O O . MET A 1 187 ? 0.237 -2.598 24.328 1 95.06 187 MET A O 1
ATOM 1443 N N . GLY A 1 188 ? 0.406 -4.117 22.703 1 92.25 188 GLY A N 1
ATOM 1444 C CA . GLY A 1 188 ? 0.714 -5.176 23.656 1 92.25 188 GLY A CA 1
ATOM 1445 C C . GLY A 1 188 ? -0.392 -5.414 24.672 1 92.25 188 GLY A C 1
ATOM 1446 O O . GLY A 1 188 ? -1.55 -5.613 24.297 1 92.25 188 GLY A O 1
ATOM 1447 N N . ILE A 1 189 ? -0.084 -5.289 25.891 1 92.38 189 ILE A N 1
ATOM 1448 C CA . ILE A 1 189 ? -0.976 -5.621 27 1 92.38 189 ILE A CA 1
ATOM 1449 C C . ILE A 1 189 ? -2.174 -4.676 27 1 92.38 189 ILE A C 1
ATOM 1451 O O . ILE A 1 189 ? -3.285 -5.07 27.359 1 92.38 189 ILE A O 1
ATOM 1455 N N . ALA A 1 190 ? -1.979 -3.49 26.516 1 94.31 190 ALA A N 1
ATOM 1456 C CA . ALA A 1 190 ? -3.053 -2.5 26.516 1 94.31 190 ALA A CA 1
ATOM 1457 C C . ALA A 1 190 ? -4.191 -2.924 25.594 1 94.31 190 ALA A C 1
ATOM 1459 O O . ALA A 1 190 ? -5.301 -2.391 25.688 1 94.31 190 ALA A O 1
ATOM 1460 N N . PHE A 1 191 ? -3.895 -3.902 24.75 1 93.75 191 PHE A N 1
ATOM 1461 C CA . PHE A 1 191 ? -4.898 -4.375 23.812 1 93.75 191 PHE A CA 1
ATOM 1462 C C . PHE A 1 191 ? -5.75 -5.477 24.422 1 93.75 191 PHE A C 1
ATOM 1464 O O . PHE A 1 191 ? -6.781 -5.863 23.875 1 93.75 191 PHE A O 1
ATOM 1471 N N . LEU A 1 192 ? -5.473 -6.023 25.547 1 90.38 192 LEU A N 1
ATOM 1472 C CA . LEU A 1 192 ? -6.082 -7.203 26.156 1 90.38 192 LEU A CA 1
ATOM 1473 C C . LEU A 1 192 ? -7.586 -7.012 26.312 1 90.38 192 LEU A C 1
ATOM 1475 O O . LEU A 1 192 ? -8.359 -7.949 26.109 1 90.38 192 LEU A O 1
ATOM 1479 N N . GLN A 1 193 ? -7.977 -5.852 26.672 1 90.31 193 GLN A N 1
ATOM 1480 C CA . GLN A 1 193 ? -9.391 -5.59 26.938 1 90.31 193 GLN A CA 1
ATOM 1481 C C . GLN A 1 193 ? -10.211 -5.645 25.641 1 90.31 193 GLN A C 1
ATOM 1483 O O . GLN A 1 193 ? -11.438 -5.742 25.688 1 90.31 193 GLN A O 1
ATOM 1488 N N . TYR A 1 194 ? -9.555 -5.637 24.531 1 90.19 194 TYR A N 1
ATOM 1489 C CA . TYR A 1 194 ? -10.258 -5.629 23.25 1 90.19 194 TYR A CA 1
ATOM 1490 C C . TYR A 1 194 ? -10.148 -6.988 22.562 1 90.19 194 TYR A C 1
ATOM 1492 O O . TYR A 1 194 ? -10.688 -7.184 21.484 1 90.19 194 TYR A O 1
ATOM 1500 N N . CYS A 1 195 ? -9.531 -7.984 23.156 1 84.38 195 CYS A N 1
ATOM 1501 C CA . CYS A 1 195 ? -9.266 -9.281 22.531 1 84.38 195 CYS A CA 1
ATOM 1502 C C . CYS A 1 195 ? -10.555 -10.055 22.328 1 84.38 195 CYS A C 1
ATOM 1504 O O . CYS A 1 195 ? -10.742 -10.703 21.297 1 84.38 195 CYS A O 1
ATOM 1506 N N . GLU A 1 196 ? -11.414 -9.992 23.20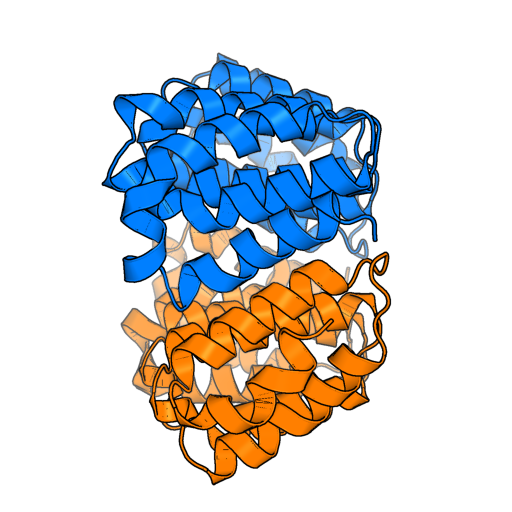3 1 81.38 196 GLU A N 1
ATOM 1507 C CA . GLU A 1 196 ? -12.625 -10.805 23.156 1 81.38 196 GLU A CA 1
ATOM 1508 C C . GLU A 1 196 ? -13.469 -10.469 21.938 1 81.38 196 GLU A C 1
ATOM 1510 O O . GLU A 1 196 ? -13.781 -11.352 21.125 1 81.38 196 GLU A O 1
ATOM 1515 N N . PRO A 1 197 ? -13.766 -9.289 21.688 1 76.62 197 PRO A N 1
ATOM 1516 C CA . PRO A 1 197 ? -14.57 -8.984 20.516 1 76.62 197 PRO A CA 1
ATOM 1517 C C . PRO A 1 197 ? -13.82 -9.25 19.203 1 76.62 197 PRO A C 1
ATOM 1519 O O . PRO A 1 197 ? -14.445 -9.531 18.172 1 76.62 197 PRO A O 1
ATOM 1522 N N . VAL A 1 198 ? -12.594 -9.188 19.172 1 74.5 198 VAL A N 1
ATOM 1523 C CA . VAL A 1 198 ? -11.805 -9.312 17.953 1 74.5 198 VAL A CA 1
ATOM 1524 C C . VAL A 1 198 ? -11.602 -10.789 17.625 1 74.5 198 VAL A C 1
ATOM 1526 O O . VAL A 1 198 ? -11.719 -11.195 16.469 1 74.5 198 VAL A O 1
ATOM 1529 N N . TYR A 1 199 ? -11.422 -11.664 18.641 1 67.88 199 TYR A N 1
ATOM 1530 C CA . TYR A 1 199 ? -11.016 -13.031 18.344 1 67.88 199 TYR A CA 1
ATOM 1531 C C . TYR A 1 199 ? -12.172 -14 18.562 1 67.88 199 TYR A C 1
ATOM 1533 O O . TYR A 1 199 ? -12.078 -15.172 18.188 1 67.88 199 TYR A O 1
ATOM 1541 N N . THR A 1 200 ? -13.273 -13.508 19.094 1 64.31 200 THR A N 1
ATOM 1542 C CA . THR A 1 200 ? -14.43 -14.375 19.25 1 64.31 200 THR A CA 1
ATOM 1543 C C . THR A 1 200 ? -15.359 -14.258 18.047 1 64.31 200 THR A C 1
ATOM 1545 O O . THR A 1 200 ? -16.359 -14.969 17.953 1 64.31 200 THR A O 1
ATOM 1548 N N . ARG A 1 201 ? -14.922 -13.602 17 1 59.47 201 ARG A N 1
ATOM 1549 C CA . ARG A 1 201 ? -15.773 -13.516 15.82 1 59.47 201 ARG A CA 1
ATOM 1550 C C . ARG A 1 201 ? -15.57 -14.727 14.922 1 59.47 201 ARG A C 1
ATOM 1552 O O . ARG A 1 201 ? -14.445 -15.188 14.727 1 59.47 201 ARG A O 1
ATOM 1559 N N . MET B 1 1 ? -19.141 -17.141 7.344 1 56.72 1 MET B N 1
ATOM 1560 C CA . MET B 1 1 ? -17.859 -17.781 7.035 1 56.72 1 MET B CA 1
ATOM 1561 C C . MET B 1 1 ? -17.844 -19.219 7.574 1 56.72 1 MET B C 1
ATOM 1563 O O . MET B 1 1 ? -18.328 -19.469 8.672 1 56.72 1 MET B O 1
ATOM 1567 N N . GLU B 1 2 ? -17.531 -20.109 6.652 1 71.06 2 GLU B N 1
ATOM 1568 C CA . GLU B 1 2 ? -17.359 -21.484 7.082 1 71.06 2 GLU B CA 1
ATOM 1569 C C . GLU B 1 2 ? -16.125 -21.656 7.957 1 71.06 2 GLU B C 1
ATOM 1571 O O . GLU B 1 2 ? -15.297 -20.734 8.047 1 71.06 2 GLU B O 1
ATOM 1576 N N . VAL B 1 3 ? -16.047 -22.688 8.758 1 73.38 3 VAL B N 1
ATOM 1577 C CA . VAL B 1 3 ? -15.016 -23.047 9.734 1 73.38 3 VAL B CA 1
ATOM 1578 C C . VAL B 1 3 ? -13.633 -22.922 9.102 1 73.38 3 VAL B C 1
ATOM 1580 O O . VAL B 1 3 ? -12.719 -22.359 9.711 1 73.38 3 VAL B O 1
ATOM 1583 N N . LYS B 1 4 ? -13.477 -23.219 7.914 1 85.56 4 LYS B N 1
ATOM 1584 C CA . LYS B 1 4 ? -12.188 -23.188 7.234 1 85.56 4 LYS B CA 1
ATOM 1585 C C . LYS B 1 4 ? -11.719 -21.75 7.008 1 85.56 4 LYS B C 1
ATOM 1587 O O . LYS B 1 4 ? -10.57 -21.406 7.285 1 85.56 4 LYS B O 1
ATOM 1592 N N . GLU B 1 5 ? -12.633 -20.922 6.609 1 88.19 5 GLU B N 1
ATOM 1593 C CA . GLU B 1 5 ? -12.336 -19.516 6.363 1 88.19 5 GLU B CA 1
ATOM 1594 C C . GLU B 1 5 ? -11.914 -18.812 7.648 1 88.19 5 GLU B C 1
ATOM 1596 O O . GLU B 1 5 ? -10.922 -18.078 7.668 1 88.19 5 GLU B O 1
ATOM 1601 N N . SER B 1 6 ? -12.633 -19.203 8.617 1 83.62 6 SER B N 1
ATOM 1602 C CA . SER B 1 6 ? -12.352 -18.562 9.898 1 83.62 6 SER B CA 1
ATOM 1603 C C . SER B 1 6 ? -11 -19 10.445 1 83.62 6 SER B C 1
ATOM 1605 O O . SER B 1 6 ? -10.266 -18.203 11.031 1 83.62 6 SER B O 1
ATOM 1607 N N . GLY B 1 7 ? -10.664 -20.203 10.336 1 88.75 7 GLY B N 1
ATOM 1608 C CA . GLY B 1 7 ? -9.375 -20.719 10.773 1 88.75 7 GLY B CA 1
ATOM 1609 C C . GLY B 1 7 ? -8.203 -20.094 10.055 1 88.75 7 GLY B C 1
ATOM 1610 O O . GLY B 1 7 ? -7.227 -19.688 10.688 1 88.75 7 GLY B O 1
ATOM 1611 N N . ILE B 1 8 ? -8.328 -19.969 8.766 1 93.12 8 ILE B N 1
ATOM 1612 C CA . ILE B 1 8 ? -7.254 -19.391 7.965 1 93.12 8 ILE B CA 1
ATOM 1613 C C . ILE B 1 8 ? -7.105 -17.906 8.289 1 93.12 8 ILE B C 1
ATOM 1615 O O . ILE B 1 8 ? -5.984 -17.406 8.406 1 93.12 8 ILE B O 1
ATOM 1619 N N . LEU B 1 9 ? -8.266 -17.266 8.438 1 90 9 LEU B N 1
ATOM 1620 C CA . LEU B 1 9 ? -8.25 -15.852 8.812 1 90 9 LEU B CA 1
ATOM 1621 C C . LEU B 1 9 ? -7.562 -15.656 10.164 1 90 9 LEU B C 1
ATOM 1623 O O . LEU B 1 9 ? -6.766 -14.734 10.32 1 90 9 LEU B O 1
ATOM 1627 N N . ALA B 1 10 ? -7.828 -16.5 11.055 1 87.75 10 ALA B N 1
ATOM 1628 C CA . ALA B 1 10 ? -7.219 -16.438 12.383 1 87.75 10 ALA B CA 1
ATOM 1629 C C . ALA B 1 10 ? -5.711 -16.641 12.305 1 87.75 10 ALA B C 1
ATOM 1631 O O . ALA B 1 10 ? -4.945 -15.984 13.008 1 87.75 10 ALA B O 1
ATOM 1632 N N . LEU B 1 11 ? -5.293 -17.516 11.516 1 92.12 11 LEU B N 1
ATOM 1633 C CA . LEU B 1 11 ? -3.871 -17.766 11.312 1 92.12 11 LEU B CA 1
ATOM 1634 C C . LEU B 1 11 ? -3.158 -16.516 10.82 1 92.12 11 LEU B C 1
ATOM 1636 O O . LEU B 1 11 ? -2.061 -16.203 11.281 1 92.12 11 LEU B O 1
ATOM 1640 N N . GLY B 1 12 ? -3.789 -15.812 9.898 1 93.06 12 GLY B N 1
ATOM 1641 C CA . GLY B 1 12 ? -3.207 -14.57 9.414 1 93.06 12 GLY B CA 1
ATOM 1642 C C . GLY B 1 12 ? -3.131 -13.492 10.469 1 93.06 12 GLY B C 1
ATOM 1643 O O . GLY B 1 12 ? -2.148 -12.75 10.531 1 93.06 12 GLY B O 1
ATOM 1644 N N . ALA B 1 13 ? -4.152 -13.461 11.273 1 86.69 13 ALA B N 1
ATOM 1645 C CA . ALA B 1 13 ? -4.273 -12.422 12.289 1 86.69 13 ALA B CA 1
ATOM 1646 C C . ALA B 1 13 ? -3.186 -12.562 13.352 1 86.69 13 ALA B C 1
ATOM 1648 O O . ALA B 1 13 ? -2.715 -11.562 13.906 1 86.69 13 ALA B O 1
ATOM 1649 N N . VAL B 1 14 ? -2.699 -13.688 13.586 1 87.62 14 VAL B N 1
ATOM 1650 C CA . VAL B 1 14 ? -1.785 -13.922 14.695 1 87.62 14 VAL B CA 1
ATOM 1651 C C . VAL B 1 14 ? -0.341 -13.789 14.219 1 87.62 14 VAL B C 1
ATOM 1653 O O . VAL B 1 14 ? 0.588 -13.75 15.023 1 87.62 14 VAL B O 1
ATOM 1656 N N . ALA B 1 15 ? -0.056 -13.742 13.016 1 89.62 15 ALA B N 1
ATOM 1657 C CA . ALA B 1 15 ? 1.28 -13.727 12.422 1 89.62 15 ALA B CA 1
ATOM 1658 C C . ALA B 1 15 ? 2.127 -12.602 13.008 1 89.62 15 ALA B C 1
ATOM 1660 O O . ALA B 1 15 ? 3.316 -12.781 13.281 1 89.62 15 ALA B O 1
ATOM 1661 N N . GLU B 1 16 ? 1.662 -11.312 13.258 1 82.94 16 GLU B N 1
ATOM 1662 C CA . GLU B 1 16 ? 2.434 -10.164 13.734 1 82.94 16 GLU B CA 1
ATOM 1663 C C . GLU B 1 16 ? 2.566 -10.18 15.258 1 82.94 16 GLU B C 1
ATOM 1665 O O . GLU B 1 16 ? 3.633 -9.875 15.789 1 82.94 16 GLU B O 1
ATOM 1670 N N . GLY B 1 17 ? 1.609 -10.68 15.969 1 77.38 17 GLY B N 1
ATOM 1671 C CA . GLY B 1 17 ? 1.607 -10.555 17.422 1 77.38 17 GLY B CA 1
ATOM 1672 C C . GLY B 1 17 ? 2.021 -11.836 18.125 1 77.38 17 GLY B C 1
ATOM 1673 O O . GLY B 1 17 ? 2.367 -11.82 19.312 1 77.38 17 GLY B O 1
ATOM 1674 N N . CYS B 1 18 ? 2.123 -12.961 17.391 1 80.75 18 CYS B N 1
ATOM 1675 C CA . CYS B 1 18 ? 2.361 -14.242 18.031 1 80.75 18 CYS B CA 1
ATOM 1676 C C . CYS B 1 18 ? 3.271 -15.125 17.188 1 80.75 18 CYS B C 1
ATOM 1678 O O . CYS B 1 18 ? 3.064 -16.328 17.109 1 80.75 18 CYS B O 1
ATOM 1680 N N . MET B 1 19 ? 4.18 -14.539 16.547 1 85.5 19 MET B N 1
ATOM 1681 C CA . MET B 1 19 ? 5.051 -15.273 15.633 1 85.5 19 MET B CA 1
ATOM 1682 C C . MET B 1 19 ? 5.859 -16.328 16.375 1 85.5 19 MET B C 1
ATOM 1684 O O . MET B 1 19 ? 6.027 -17.453 15.891 1 85.5 19 MET B O 1
ATOM 1688 N N . SER B 1 20 ? 6.258 -15.984 17.578 1 88.38 20 SER B N 1
ATOM 1689 C CA . SER B 1 20 ? 7.062 -16.922 18.344 1 88.38 20 SER B CA 1
ATOM 1690 C C . SER B 1 20 ? 6.285 -18.188 18.656 1 88.38 20 SER B C 1
ATOM 1692 O O . SER B 1 20 ? 6.852 -19.281 18.656 1 88.38 20 SER B O 1
ATOM 1694 N N . GLY B 1 21 ? 5.043 -18.078 18.844 1 90.69 21 GLY B N 1
ATOM 1695 C CA . GLY B 1 21 ? 4.207 -19.219 19.172 1 90.69 21 GLY B CA 1
ATOM 1696 C C . GLY B 1 21 ? 3.842 -20.047 17.953 1 90.69 21 GLY B C 1
ATOM 1697 O O . GLY B 1 21 ? 3.65 -21.266 18.062 1 90.69 21 GLY B O 1
ATOM 1698 N N . ILE B 1 22 ? 3.797 -19.438 16.812 1 93.81 22 ILE B N 1
ATOM 1699 C CA . ILE B 1 22 ? 3.287 -20.125 15.625 1 93.81 22 ILE B CA 1
ATOM 1700 C C . ILE B 1 22 ? 4.453 -20.641 14.781 1 93.81 22 ILE B C 1
ATOM 1702 O O . ILE B 1 22 ? 4.297 -21.578 14 1 93.81 22 ILE B O 1
ATOM 1706 N N . ALA B 1 23 ? 5.625 -20.094 14.945 1 93.81 23 ALA B N 1
ATOM 1707 C CA . ALA B 1 23 ? 6.793 -20.359 14.117 1 93.81 23 ALA B CA 1
ATOM 1708 C C . ALA B 1 23 ? 7.109 -21.859 14.07 1 93.81 23 ALA B C 1
ATOM 1710 O O . ALA B 1 23 ? 7.355 -22.422 13 1 93.81 23 ALA B O 1
ATOM 1711 N N . PRO B 1 24 ? 6.961 -22.562 15.203 1 94.94 24 PRO B N 1
ATOM 1712 C CA . PRO B 1 24 ? 7.289 -24 15.18 1 94.94 24 PRO B CA 1
ATOM 1713 C C . PRO B 1 24 ? 6.34 -24.797 14.297 1 94.94 24 PRO B C 1
ATOM 1715 O O . PRO B 1 24 ? 6.66 -25.922 13.906 1 94.94 24 PRO B O 1
ATOM 1718 N N . HIS B 1 25 ? 5.27 -24.25 13.977 1 96.5 25 HIS B N 1
ATOM 1719 C CA . HIS B 1 25 ? 4.25 -24.984 13.242 1 96.5 25 HIS B CA 1
ATOM 1720 C C . HIS B 1 25 ? 4.199 -24.547 11.773 1 96.5 25 HIS B C 1
ATOM 1722 O O . HIS B 1 25 ? 3.406 -25.078 10.992 1 96.5 25 HIS B O 1
ATOM 1728 N N . LEU B 1 26 ? 5.027 -23.688 11.375 1 97.5 26 LEU B N 1
ATOM 1729 C CA . LEU B 1 26 ? 4.902 -23.062 10.062 1 97.5 26 LEU B CA 1
ATOM 1730 C C . LEU B 1 26 ? 5.312 -24.047 8.961 1 97.5 26 LEU B C 1
ATOM 1732 O O . LEU B 1 26 ? 4.82 -23.953 7.832 1 97.5 26 LEU B O 1
ATOM 1736 N N . HIS B 1 27 ? 6.09 -25.031 9.281 1 97.75 27 HIS B N 1
ATOM 1737 C CA . HIS B 1 27 ? 6.477 -26.016 8.281 1 97.75 27 HIS B CA 1
ATOM 1738 C C . HIS B 1 27 ? 5.297 -26.922 7.91 1 97.75 27 HIS B C 1
ATOM 1740 O O . HIS B 1 27 ? 5.309 -27.562 6.855 1 97.75 27 HIS B O 1
ATOM 1746 N N . GLU B 1 28 ? 4.375 -26.922 8.742 1 97.62 28 GLU B N 1
ATOM 1747 C CA . GLU B 1 28 ? 3.143 -27.641 8.43 1 97.62 28 GLU B CA 1
ATOM 1748 C C . GLU B 1 28 ? 2.086 -26.703 7.855 1 97.62 28 GLU B C 1
ATOM 1750 O O . GLU B 1 28 ? 1.34 -27.078 6.949 1 97.62 28 GLU B O 1
ATOM 1755 N N . LEU B 1 29 ? 2.096 -25.562 8.359 1 97.56 29 LEU B N 1
ATOM 1756 C CA . LEU B 1 29 ? 1.038 -24.609 8.039 1 97.56 29 LEU B CA 1
ATOM 1757 C C . LEU B 1 29 ? 1.222 -24.047 6.633 1 97.56 29 LEU B C 1
ATOM 1759 O O . LEU B 1 29 ? 0.243 -23.812 5.918 1 97.56 29 LEU B O 1
ATOM 1763 N N . ILE B 1 30 ? 2.441 -23.797 6.219 1 98.44 30 ILE B N 1
ATOM 1764 C CA . ILE B 1 30 ? 2.697 -23.203 4.914 1 98.44 30 ILE B CA 1
ATOM 1765 C C . ILE B 1 30 ? 2.225 -24.141 3.811 1 98.44 30 ILE B C 1
ATOM 1767 O O . ILE B 1 30 ? 1.464 -23.734 2.926 1 98.44 30 ILE B O 1
ATOM 1771 N N . PRO B 1 31 ? 2.57 -25.438 3.877 1 98.38 31 PRO B N 1
ATOM 1772 C CA . PRO B 1 31 ? 2.047 -26.359 2.865 1 98.38 31 PRO B CA 1
ATOM 1773 C C . PRO B 1 31 ? 0.522 -26.438 2.871 1 98.38 31 PRO B C 1
ATOM 1775 O O . PRO B 1 31 ? -0.1 -26.516 1.81 1 98.38 31 PRO B O 1
ATOM 1778 N N . PHE B 1 32 ? -0.001 -26.453 4.035 1 98.25 32 PHE B N 1
ATOM 1779 C CA . PHE B 1 32 ? -1.454 -26.438 4.148 1 98.25 32 PHE B CA 1
ATOM 1780 C C . PHE B 1 32 ? -2.047 -25.234 3.428 1 98.25 32 PHE B C 1
ATOM 1782 O O . PHE B 1 32 ? -2.98 -25.375 2.637 1 98.25 32 PHE B O 1
ATOM 1789 N N . LEU B 1 33 ? -1.526 -24.031 3.699 1 98.5 33 LEU B N 1
ATOM 1790 C CA . LEU B 1 33 ? -2.002 -22.797 3.074 1 98.5 33 LEU B CA 1
ATOM 1791 C C . LEU B 1 33 ? -1.807 -22.844 1.562 1 98.5 33 LEU B C 1
ATOM 1793 O O . LEU B 1 33 ? -2.68 -22.422 0.805 1 98.5 33 LEU B O 1
ATOM 1797 N N . LEU B 1 34 ? -0.705 -23.375 1.136 1 98.69 34 LEU B N 1
ATOM 1798 C CA . LEU B 1 34 ? -0.443 -23.484 -0.295 1 98.69 34 LEU B CA 1
ATOM 1799 C C . LEU B 1 34 ? -1.507 -24.344 -0.976 1 98.69 34 LEU B C 1
ATOM 1801 O O . LEU B 1 34 ? -1.958 -24.016 -2.076 1 98.69 34 LEU B O 1
ATOM 1805 N N . ASN B 1 35 ? -1.908 -25.328 -0.317 1 98.31 35 ASN B N 1
ATOM 1806 C CA . ASN B 1 35 ? -2.963 -26.188 -0.854 1 98.31 35 ASN B CA 1
ATOM 1807 C C . ASN B 1 35 ? -4.301 -25.453 -0.916 1 98.31 35 ASN B C 1
ATOM 1809 O O . ASN B 1 35 ? -5.082 -25.656 -1.846 1 98.31 35 ASN B O 1
ATOM 1813 N N . MET B 1 36 ? -4.5 -24.578 0.036 1 98.19 36 MET B N 1
ATOM 1814 C CA . MET B 1 36 ? -5.766 -23.859 0.129 1 98.19 36 MET B CA 1
ATOM 1815 C C . MET B 1 36 ? -5.875 -22.812 -0.965 1 98.19 36 MET B C 1
ATOM 1817 O O . MET B 1 36 ? -6.957 -22.281 -1.222 1 98.19 36 MET B O 1
ATOM 1821 N N . LEU B 1 37 ? -4.77 -22.484 -1.649 1 98.56 37 LEU B N 1
ATOM 1822 C CA . LEU B 1 37 ? -4.801 -21.547 -2.771 1 98.56 37 LEU B CA 1
ATOM 1823 C C . LEU B 1 37 ? -5.637 -22.109 -3.918 1 98.56 37 LEU B C 1
ATOM 1825 O O . LEU B 1 37 ? -6.066 -21.359 -4.801 1 98.56 37 LEU B O 1
ATOM 1829 N N . ASP B 1 38 ? -5.898 -23.406 -3.885 1 98.25 38 ASP B N 1
ATOM 1830 C CA . ASP B 1 38 ? -6.625 -24.062 -4.969 1 98.25 38 ASP B CA 1
ATOM 1831 C C . ASP B 1 38 ? -8.031 -24.469 -4.527 1 98.25 38 ASP B C 1
ATOM 1833 O O . ASP B 1 38 ? -8.695 -25.25 -5.191 1 98.25 38 ASP B O 1
ATOM 1837 N N . ASP B 1 39 ? -8.438 -23.969 -3.408 1 98.12 39 ASP B N 1
ATOM 1838 C CA . ASP B 1 39 ? -9.766 -24.312 -2.904 1 98.12 39 ASP B CA 1
ATOM 1839 C C . ASP B 1 39 ? -10.852 -23.891 -3.887 1 98.12 39 ASP B C 1
ATOM 1841 O O . ASP B 1 39 ? -10.711 -22.875 -4.586 1 98.12 39 ASP B O 1
ATOM 1845 N N . LYS B 1 40 ? -11.898 -24.609 -3.875 1 97.62 40 LYS B N 1
ATOM 1846 C CA . LYS B 1 40 ? -13.016 -24.344 -4.781 1 97.62 40 LYS B CA 1
ATOM 1847 C C . LYS B 1 40 ? -13.695 -23.016 -4.441 1 97.62 40 LYS B C 1
ATOM 1849 O O . LYS B 1 40 ? -14.281 -22.375 -5.312 1 97.62 40 LYS B O 1
ATOM 1854 N N . LYS B 1 41 ? -13.625 -22.641 -3.23 1 96.5 41 LYS B N 1
ATOM 1855 C CA . LYS B 1 41 ? -14.305 -21.422 -2.781 1 96.5 41 LYS B CA 1
ATOM 1856 C C . LYS B 1 41 ? -13.406 -20.203 -2.934 1 96.5 41 LYS B C 1
ATOM 1858 O O . LYS B 1 41 ? -12.336 -20.125 -2.324 1 96.5 41 LYS B O 1
ATOM 1863 N N . PRO B 1 42 ? -13.875 -19.188 -3.656 1 96.56 42 PRO B N 1
ATOM 1864 C CA . PRO B 1 42 ? -13.055 -17.984 -3.857 1 96.56 42 PRO B CA 1
ATOM 1865 C C . PRO B 1 42 ? -12.68 -17.297 -2.545 1 96.56 42 PRO B C 1
ATOM 1867 O O . PRO B 1 42 ? -11.57 -16.781 -2.412 1 96.56 42 PRO B O 1
ATOM 1870 N N . LEU B 1 43 ? -13.586 -17.312 -1.643 1 94.06 43 LEU B N 1
ATOM 1871 C CA . LEU B 1 43 ? -13.305 -16.672 -0.36 1 94.06 43 LEU B CA 1
ATOM 1872 C C . LEU B 1 43 ? -12.125 -17.359 0.336 1 94.06 43 LEU B C 1
ATOM 1874 O O . LEU B 1 43 ? -11.281 -16.688 0.927 1 94.06 43 LEU B O 1
ATOM 1878 N N . VAL B 1 44 ? -12.039 -18.609 0.277 1 95.81 44 VAL B N 1
ATOM 1879 C CA . VAL B 1 44 ? -10.938 -19.359 0.87 1 95.81 44 VAL B CA 1
ATOM 1880 C C . VAL B 1 44 ? -9.633 -19 0.158 1 95.81 44 VAL B C 1
ATOM 1882 O O . VAL B 1 44 ? -8.609 -18.75 0.806 1 95.81 44 VAL B O 1
ATOM 1885 N N . ARG B 1 45 ? -9.656 -18.906 -1.139 1 97.75 45 ARG B N 1
ATOM 1886 C CA . ARG B 1 45 ? -8.461 -18.547 -1.896 1 97.75 45 ARG B CA 1
ATOM 1887 C C . ARG B 1 45 ? -7.992 -17.141 -1.544 1 97.75 45 ARG B C 1
ATOM 1889 O O . ARG B 1 45 ? -6.797 -16.906 -1.358 1 97.75 45 ARG B O 1
ATOM 1896 N N . SER B 1 46 ? -8.945 -16.266 -1.378 1 96.81 46 SER B N 1
ATOM 1897 C CA . SER B 1 46 ? -8.609 -14.883 -1.077 1 96.81 46 SER B CA 1
ATOM 1898 C C . SER B 1 46 ? -7.984 -14.75 0.306 1 96.81 46 SER B C 1
ATOM 1900 O O . SER B 1 46 ? -6.93 -14.125 0.459 1 96.81 46 SER B O 1
ATOM 1902 N N . ILE B 1 47 ? -8.562 -15.375 1.228 1 94.81 47 ILE B N 1
ATOM 1903 C CA . ILE B 1 47 ? -8.062 -15.305 2.596 1 94.81 47 ILE B CA 1
ATOM 1904 C C . ILE B 1 47 ? -6.699 -15.984 2.686 1 94.81 47 ILE B C 1
ATOM 1906 O O . ILE B 1 47 ? -5.824 -15.547 3.434 1 94.81 47 ILE B O 1
ATOM 1910 N N . THR B 1 48 ? -6.559 -16.984 1.965 1 97.69 48 THR B N 1
ATOM 1911 C CA . THR B 1 48 ? -5.301 -17.719 1.964 1 97.69 48 THR B CA 1
ATOM 1912 C C . THR B 1 48 ? -4.172 -16.859 1.405 1 97.69 48 THR B C 1
ATOM 1914 O O . THR B 1 48 ? -3.068 -16.844 1.959 1 97.69 48 THR B O 1
ATOM 1917 N N . CYS B 1 49 ? -4.484 -16.156 0.345 1 98.19 49 CYS B N 1
ATOM 1918 C CA . CYS B 1 49 ? -3.49 -15.234 -0.202 1 98.19 49 CYS B CA 1
ATOM 1919 C C . CYS B 1 49 ? -3.039 -14.234 0.85 1 98.19 49 CYS B C 1
ATOM 1921 O O . CYS B 1 49 ? -1.841 -14.023 1.043 1 98.19 49 CYS B O 1
ATOM 1923 N N . TRP B 1 50 ? -4.008 -13.711 1.479 1 96.31 50 TRP B N 1
ATOM 1924 C CA . TRP B 1 50 ? -3.717 -12.727 2.516 1 96.31 50 TRP B CA 1
ATOM 1925 C C . TRP B 1 50 ? -2.893 -13.344 3.641 1 96.31 50 TRP B C 1
ATOM 1927 O O . TRP B 1 50 ? -1.881 -12.781 4.059 1 96.31 50 TRP B O 1
ATOM 1937 N N . THR B 1 51 ? -3.287 -14.461 4.047 1 96.75 51 THR B N 1
ATOM 1938 C CA . THR B 1 51 ? -2.629 -15.125 5.168 1 96.75 51 THR B CA 1
ATOM 1939 C C . THR B 1 51 ? -1.19 -15.492 4.812 1 96.75 51 THR B C 1
ATOM 1941 O O . THR B 1 51 ? -0.276 -15.281 5.613 1 96.75 51 THR B O 1
ATOM 1944 N N . LEU B 1 52 ? -0.984 -15.977 3.662 1 98.06 52 LEU B N 1
ATOM 1945 C CA . LEU B 1 52 ? 0.363 -16.312 3.215 1 98.06 52 LEU B CA 1
ATOM 1946 C C . LEU B 1 52 ? 1.269 -15.094 3.242 1 98.06 52 LEU B C 1
ATOM 1948 O O . LEU B 1 52 ? 2.434 -15.18 3.633 1 98.06 52 LEU B O 1
ATOM 1952 N N . SER B 1 53 ? 0.675 -13.961 2.873 1 97.44 53 SER B N 1
ATOM 1953 C CA . SER B 1 53 ? 1.467 -12.734 2.846 1 97.44 53 SER B CA 1
ATOM 1954 C C . SER B 1 53 ? 1.941 -12.352 4.246 1 97.44 53 SER B C 1
ATOM 1956 O O . SER B 1 53 ? 3.025 -11.789 4.406 1 97.44 53 SER B O 1
ATOM 1958 N N . ARG B 1 54 ? 1.169 -12.75 5.207 1 95.31 54 ARG B N 1
ATOM 1959 C CA . ARG B 1 54 ? 1.5 -12.422 6.59 1 95.31 54 ARG B CA 1
ATOM 1960 C C . ARG B 1 54 ? 2.725 -13.195 7.059 1 95.31 54 ARG B C 1
ATOM 1962 O O . ARG B 1 54 ? 3.377 -12.812 8.031 1 95.31 54 ARG B O 1
ATOM 1969 N N . TYR B 1 55 ? 3.045 -14.234 6.387 1 97.06 55 TYR B N 1
ATOM 1970 C CA . TYR B 1 55 ? 4.148 -15.086 6.812 1 97.06 55 TYR B CA 1
ATOM 1971 C C . TYR B 1 55 ? 5.305 -15.023 5.82 1 97.06 55 TYR B C 1
ATOM 1973 O O . TYR B 1 55 ? 6.25 -15.812 5.906 1 97.06 55 TYR B O 1
ATOM 1981 N N . CYS B 1 56 ? 5.223 -14.148 4.973 1 96.81 56 CYS B N 1
ATOM 1982 C CA . CYS B 1 56 ? 6.215 -14.047 3.906 1 96.81 56 CYS B CA 1
ATOM 1983 C C . CYS B 1 56 ? 7.602 -13.781 4.473 1 96.81 56 CYS B C 1
ATOM 1985 O O . CYS B 1 56 ? 8.586 -14.359 4.004 1 96.81 56 CYS B O 1
ATOM 1987 N N . SER B 1 57 ? 7.668 -12.922 5.441 1 95.5 57 SER B N 1
ATOM 1988 C CA . SER B 1 57 ? 8.961 -12.617 6.043 1 95.5 57 SER B CA 1
ATOM 1989 C C . SER B 1 57 ? 9.609 -13.875 6.621 1 95.5 57 SER B C 1
ATOM 1991 O O . SER B 1 57 ? 10.812 -14.086 6.465 1 95.5 57 SER B O 1
ATOM 1993 N N . TRP B 1 58 ? 8.82 -14.648 7.25 1 96.88 58 TRP B N 1
ATOM 1994 C CA . TRP B 1 58 ? 9.344 -15.891 7.809 1 96.88 58 TRP B CA 1
ATOM 1995 C C . TRP B 1 58 ? 9.812 -16.828 6.703 1 96.88 58 TRP B C 1
ATOM 1997 O O . TRP B 1 58 ? 10.875 -17.453 6.812 1 96.88 58 TRP B O 1
ATOM 2007 N N . VAL B 1 59 ? 9.055 -16.953 5.652 1 97.69 59 VAL B N 1
ATOM 2008 C CA . VAL B 1 59 ? 9.406 -17.812 4.523 1 97.69 59 VAL B CA 1
ATOM 2009 C C . VAL B 1 59 ? 10.758 -17.406 3.959 1 97.69 59 VAL B C 1
ATOM 2011 O O . VAL B 1 59 ? 11.633 -18.25 3.74 1 97.69 59 VAL B O 1
ATOM 2014 N N . VAL B 1 60 ? 11 -16.078 3.801 1 97.19 60 VAL B N 1
ATOM 2015 C CA . VAL B 1 60 ? 12.219 -15.547 3.189 1 97.19 60 VAL B CA 1
ATOM 2016 C C . VAL B 1 60 ? 13.398 -15.734 4.141 1 97.19 60 VAL B C 1
ATOM 2018 O O . VAL B 1 60 ? 14.484 -16.141 3.723 1 97.19 60 VAL B O 1
ATOM 2021 N N . ASP B 1 61 ? 13.188 -15.57 5.461 1 96.06 61 ASP B N 1
ATOM 2022 C CA . ASP B 1 61 ? 14.273 -15.531 6.43 1 96.06 61 ASP B CA 1
ATOM 2023 C C . ASP B 1 61 ? 14.625 -16.938 6.922 1 96.06 61 ASP B C 1
ATOM 2025 O O . ASP B 1 61 ? 15.797 -17.25 7.152 1 96.06 61 ASP B O 1
ATOM 2029 N N . GLU B 1 62 ? 13.578 -17.781 7.035 1 96.44 62 GLU B N 1
ATOM 2030 C CA . GLU B 1 62 ? 13.789 -19.016 7.781 1 96.44 62 GLU B CA 1
ATOM 2031 C C . GLU B 1 62 ? 13.625 -20.234 6.887 1 96.44 62 GLU B C 1
ATOM 2033 O O . GLU B 1 62 ? 14.172 -21.312 7.172 1 96.44 62 GLU B O 1
ATOM 2038 N N . ALA B 1 63 ? 12.891 -20.125 5.832 1 97.44 63 ALA B N 1
ATOM 2039 C CA . ALA B 1 63 ? 12.539 -21.312 5.059 1 97.44 63 ALA B CA 1
ATOM 2040 C C . ALA B 1 63 ? 12.547 -21.016 3.562 1 97.44 63 ALA B C 1
ATOM 2042 O O . ALA B 1 63 ? 11.719 -21.547 2.814 1 97.44 63 ALA B O 1
ATOM 2043 N N . ARG B 1 64 ? 13.398 -20.203 3.08 1 97 64 ARG B N 1
ATOM 2044 C CA . ARG B 1 64 ? 13.43 -19.703 1.708 1 97 64 ARG B CA 1
ATOM 2045 C C . ARG B 1 64 ? 13.562 -20.859 0.712 1 97 64 ARG B C 1
ATOM 2047 O O . ARG B 1 64 ? 12.812 -20.922 -0.267 1 97 64 ARG B O 1
ATOM 2054 N N . GLU B 1 65 ? 14.477 -21.734 0.945 1 96.69 65 GLU B N 1
ATOM 2055 C CA . GLU B 1 65 ? 14.766 -22.828 0.017 1 96.69 65 GLU B CA 1
ATOM 2056 C C . GLU B 1 65 ? 13.547 -23.734 -0.168 1 96.69 65 GLU B C 1
ATOM 2058 O O . GLU B 1 65 ? 13.312 -24.25 -1.263 1 96.69 65 GLU B O 1
ATOM 2063 N N . GLN B 1 66 ? 12.773 -23.781 0.811 1 97.5 66 GLN B N 1
ATOM 2064 C CA . GLN B 1 66 ? 11.68 -24.75 0.79 1 97.5 66 GLN B CA 1
ATOM 2065 C C . GLN B 1 66 ? 10.406 -24.125 0.231 1 97.5 66 GLN B C 1
ATOM 2067 O O . GLN B 1 66 ? 9.672 -24.766 -0.521 1 97.5 66 GLN B O 1
ATOM 2072 N N . TYR B 1 67 ? 10.203 -22.875 0.652 1 98.19 67 TYR B N 1
ATOM 2073 C CA . TYR B 1 67 ? 8.82 -22.453 0.466 1 98.19 67 TYR B CA 1
ATOM 2074 C C . TYR B 1 67 ? 8.742 -21.203 -0.398 1 98.19 67 TYR B C 1
ATOM 2076 O O . TYR B 1 67 ? 7.656 -20.797 -0.809 1 98.19 67 TYR B O 1
ATOM 2084 N N . PHE B 1 68 ? 9.836 -20.562 -0.702 1 98.12 68 PHE B N 1
ATOM 2085 C CA . PHE B 1 68 ? 9.773 -19.312 -1.429 1 98.12 68 PHE B CA 1
ATOM 2086 C C . PHE B 1 68 ? 9.18 -19.516 -2.816 1 98.12 68 PHE B C 1
ATOM 2088 O O . PHE B 1 68 ? 8.203 -18.844 -3.182 1 98.12 68 PHE B O 1
ATOM 2095 N N . GLU B 1 69 ? 9.742 -20.453 -3.539 1 97.88 69 GLU B N 1
ATOM 2096 C CA . GLU B 1 69 ? 9.297 -20.672 -4.91 1 97.88 69 GLU B CA 1
ATOM 2097 C C . GLU B 1 69 ? 7.852 -21.156 -4.949 1 97.88 69 GLU B C 1
ATOM 2099 O O . GLU B 1 69 ? 7.031 -20.609 -5.695 1 97.88 69 GLU B O 1
ATOM 2104 N N . PRO B 1 70 ? 7.477 -22.078 -4.066 1 98.38 70 PRO B N 1
ATOM 2105 C CA . PRO B 1 70 ? 6.074 -22.5 -4.086 1 98.38 70 PRO B CA 1
ATOM 2106 C C . PRO B 1 70 ? 5.117 -21.375 -3.701 1 98.38 70 PRO B C 1
ATOM 2108 O O . PRO B 1 70 ? 4.012 -21.281 -4.242 1 98.38 70 PRO B O 1
ATOM 2111 N N . THR B 1 71 ? 5.516 -20.609 -2.766 1 98.56 71 THR B N 1
ATOM 2112 C CA . THR B 1 71 ? 4.691 -19.484 -2.359 1 98.56 71 THR B CA 1
ATOM 2113 C C . THR B 1 71 ? 4.539 -18.484 -3.504 1 98.56 71 THR B C 1
ATOM 2115 O O . THR B 1 71 ? 3.426 -18.078 -3.836 1 98.56 71 THR B O 1
ATOM 2118 N N . LEU B 1 72 ? 5.645 -18.172 -4.137 1 98.44 72 LEU B N 1
ATOM 2119 C CA . LEU B 1 72 ? 5.648 -17.234 -5.258 1 98.44 72 LEU B CA 1
ATOM 2120 C C . LEU B 1 72 ? 4.789 -17.75 -6.402 1 98.44 72 LEU B C 1
ATOM 2122 O O . LEU B 1 72 ? 3.895 -17.047 -6.879 1 98.44 72 LEU B O 1
ATOM 2126 N N . LYS B 1 73 ? 4.977 -18.953 -6.777 1 98.31 73 LYS B N 1
ATOM 2127 C CA . LYS B 1 73 ? 4.266 -19.531 -7.918 1 98.31 73 LYS B CA 1
ATOM 2128 C C . LYS B 1 73 ? 2.783 -19.703 -7.609 1 98.31 73 LYS B C 1
ATOM 2130 O O . LYS B 1 73 ? 1.934 -19.484 -8.477 1 98.31 73 LYS B O 1
ATOM 2135 N N . GLY B 1 74 ? 2.523 -20.125 -6.363 1 98.69 74 GLY B N 1
ATOM 2136 C CA . GLY B 1 74 ? 1.132 -20.25 -5.961 1 98.69 74 GLY B CA 1
ATOM 2137 C C . GLY B 1 74 ? 0.368 -18.953 -6.039 1 98.69 74 GLY B C 1
ATOM 2138 O O . GLY B 1 74 ? -0.759 -18.906 -6.539 1 98.69 74 GLY B O 1
ATOM 2139 N N . LEU B 1 75 ? 0.987 -17.891 -5.578 1 98.81 75 LEU B N 1
ATOM 2140 C CA . LEU B 1 75 ? 0.351 -16.578 -5.613 1 98.81 75 LEU B CA 1
ATOM 2141 C C . LEU B 1 75 ? 0.198 -16.078 -7.051 1 98.81 75 LEU B C 1
ATOM 2143 O O . LEU B 1 75 ? -0.819 -15.477 -7.398 1 98.81 75 LEU B O 1
ATOM 2147 N N . LEU B 1 76 ? 1.196 -16.344 -7.895 1 98.81 76 LEU B N 1
ATOM 2148 C CA . LEU B 1 76 ? 1.133 -15.914 -9.289 1 98.81 76 LEU B CA 1
ATOM 2149 C C . LEU B 1 76 ? -0.038 -16.578 -10.008 1 98.81 76 LEU B C 1
ATOM 2151 O O . LEU B 1 76 ? -0.707 -15.938 -10.828 1 98.81 76 LEU B O 1
ATOM 2155 N N . VAL B 1 77 ? -0.283 -17.797 -9.672 1 98.81 77 VAL B N 1
ATOM 2156 C CA . VAL B 1 77 ? -1.431 -18.484 -10.258 1 98.81 77 VAL B CA 1
ATOM 2157 C C . VAL B 1 77 ? -2.719 -17.766 -9.867 1 98.81 77 VAL B C 1
ATOM 2159 O O . VAL B 1 77 ? -3.605 -17.562 -10.695 1 98.81 77 VAL B O 1
ATOM 2162 N N . ARG B 1 78 ? -2.793 -17.25 -8.633 1 98.75 78 ARG B N 1
ATOM 2163 C CA . ARG B 1 78 ? -4.008 -16.625 -8.125 1 98.75 78 ARG B CA 1
ATOM 2164 C C . ARG B 1 78 ? -4.121 -15.18 -8.609 1 98.75 78 ARG B C 1
ATOM 2166 O O . ARG B 1 78 ? -5.215 -14.609 -8.633 1 98.75 78 ARG B O 1
ATOM 2173 N N . VAL B 1 79 ? -3.031 -14.586 -8.992 1 98.75 79 VAL B N 1
ATOM 2174 C CA . VAL B 1 79 ? -3.066 -13.266 -9.617 1 98.75 79 VAL B CA 1
ATOM 2175 C C . VAL B 1 79 ? -3.93 -13.312 -10.875 1 98.75 79 VAL B C 1
ATOM 2177 O O . VAL B 1 79 ? -4.582 -12.328 -11.227 1 98.75 79 VAL B O 1
ATOM 2180 N N . LEU B 1 80 ? -4.027 -14.477 -11.477 1 98.69 80 LEU B N 1
ATOM 2181 C CA . LEU B 1 80 ? -4.801 -14.633 -12.703 1 98.69 80 LEU B CA 1
ATOM 2182 C C . LEU B 1 80 ? -6.125 -15.336 -12.422 1 98.69 80 LEU B C 1
ATOM 2184 O O . LEU B 1 80 ? -6.734 -15.906 -13.336 1 98.69 80 LEU B O 1
ATOM 2188 N N . ASP B 1 81 ? -6.547 -15.312 -11.148 1 98.69 81 ASP B N 1
ATOM 2189 C CA . ASP B 1 81 ? -7.773 -16 -10.75 1 98.69 81 ASP B CA 1
ATOM 2190 C C . ASP B 1 81 ? -8.984 -15.43 -11.484 1 98.69 81 ASP B C 1
ATOM 2192 O O . ASP B 1 81 ? -8.984 -14.266 -11.891 1 98.69 81 ASP B O 1
ATOM 2196 N N . GLY B 1 82 ? -9.961 -16.234 -11.633 1 97.56 82 GLY B N 1
ATOM 2197 C CA . GLY B 1 82 ? -11.188 -15.805 -12.281 1 97.56 82 GLY B CA 1
ATOM 2198 C C . GLY B 1 82 ? -12.039 -14.914 -11.398 1 97.56 82 GLY B C 1
ATOM 2199 O O . GLY B 1 82 ? -12.969 -14.266 -11.883 1 97.56 82 GLY B O 1
ATOM 2200 N N . ASN B 1 83 ? -11.695 -14.914 -10.172 1 97.25 83 ASN B N 1
ATOM 2201 C CA . ASN B 1 83 ? -12.453 -14.133 -9.203 1 97.25 83 ASN B CA 1
ATOM 2202 C C . ASN B 1 83 ? -11.734 -12.836 -8.852 1 97.25 83 ASN B C 1
ATOM 2204 O O . ASN B 1 83 ? -10.57 -12.852 -8.453 1 97.25 83 ASN B O 1
ATOM 2208 N N . LYS B 1 84 ? -12.484 -11.703 -8.914 1 96.06 84 LYS B N 1
ATOM 2209 C CA . LYS B 1 84 ? -11.891 -10.375 -8.734 1 96.06 84 LYS B CA 1
ATOM 2210 C C . LYS B 1 84 ? -11.344 -10.203 -7.32 1 96.06 84 LYS B C 1
ATOM 2212 O O . LYS B 1 84 ? -10.32 -9.547 -7.121 1 96.06 84 LYS B O 1
ATOM 2217 N N . ARG B 1 85 ? -12.016 -10.758 -6.387 1 93.88 85 ARG B N 1
ATOM 2218 C CA . ARG B 1 85 ? -11.57 -10.664 -5.004 1 93.88 85 ARG B CA 1
ATOM 2219 C C . ARG B 1 85 ? -10.258 -11.414 -4.801 1 93.88 85 ARG B C 1
ATOM 2221 O O . ARG B 1 85 ? -9.367 -10.938 -4.094 1 93.88 85 ARG B O 1
ATOM 2228 N N . VAL B 1 86 ? -10.148 -12.547 -5.395 1 97.44 86 VAL B N 1
ATOM 2229 C CA . VAL B 1 86 ? -8.93 -13.344 -5.309 1 97.44 86 VAL B CA 1
ATOM 2230 C C . VAL B 1 86 ? -7.797 -12.641 -6.055 1 97.44 86 VAL B C 1
ATOM 2232 O O . VAL B 1 86 ? -6.66 -12.602 -5.574 1 97.44 86 VAL B O 1
ATOM 2235 N N . GLN B 1 87 ? -8.133 -12.039 -7.219 1 98.06 87 GLN B N 1
ATOM 2236 C CA . GLN B 1 87 ? -7.145 -11.242 -7.945 1 98.06 87 GLN B CA 1
ATOM 2237 C C . GLN B 1 87 ? -6.527 -10.172 -7.047 1 98.06 87 GLN B C 1
ATOM 2239 O O . GLN B 1 87 ? -5.305 -10.047 -6.98 1 98.06 87 GLN B O 1
ATOM 2244 N N . GLU B 1 88 ? -7.363 -9.492 -6.371 1 95.94 88 GLU B N 1
ATOM 2245 C CA . GLU B 1 88 ? -6.949 -8.406 -5.496 1 95.94 88 GLU B CA 1
ATOM 2246 C C . GLU B 1 88 ? -6.055 -8.906 -4.367 1 95.94 88 GLU B C 1
ATOM 2248 O O . GLU B 1 88 ? -4.965 -8.375 -4.148 1 95.94 88 GLU B O 1
ATOM 2253 N N . ALA B 1 89 ? -6.488 -9.945 -3.715 1 96.44 89 ALA B N 1
ATOM 2254 C CA . ALA B 1 89 ? -5.746 -10.5 -2.582 1 96.44 89 ALA B CA 1
ATOM 2255 C C . ALA B 1 89 ? -4.406 -11.07 -3.031 1 96.44 89 ALA B C 1
ATOM 2257 O O . ALA B 1 89 ? -3.383 -10.859 -2.375 1 96.44 89 ALA B O 1
ATOM 2258 N N . ALA B 1 90 ? -4.457 -11.727 -4.117 1 98.5 90 ALA B N 1
ATOM 2259 C CA . ALA B 1 90 ? -3.254 -12.367 -4.641 1 98.5 90 ALA B CA 1
ATOM 2260 C C . ALA B 1 90 ? -2.221 -11.328 -5.066 1 98.5 90 ALA B C 1
ATOM 2262 O O . ALA B 1 90 ? -1.037 -11.453 -4.746 1 98.5 90 ALA B O 1
ATOM 2263 N N . CYS B 1 91 ? -2.693 -10.328 -5.723 1 98.06 91 CYS B N 1
ATOM 2264 C CA . CYS B 1 91 ? -1.785 -9.281 -6.184 1 98.06 91 CYS B CA 1
ATOM 2265 C C . CYS B 1 91 ? -1.187 -8.523 -5.008 1 98.06 91 CYS B C 1
ATOM 2267 O O . CYS B 1 91 ? 0.006 -8.211 -5.004 1 98.06 91 CYS B O 1
ATOM 2269 N N . SER B 1 92 ? -1.972 -8.266 -4.031 1 95.81 92 SER B N 1
ATOM 2270 C CA . SER B 1 92 ? -1.488 -7.609 -2.82 1 95.81 92 SER B CA 1
ATOM 2271 C C . SER B 1 92 ? -0.475 -8.484 -2.09 1 95.81 92 SER B C 1
ATOM 2273 O O . SER B 1 92 ? 0.573 -8 -1.657 1 95.81 92 SER B O 1
ATOM 2275 N N . ALA B 1 93 ? -0.788 -9.734 -1.973 1 97.75 93 ALA B N 1
ATOM 2276 C CA . ALA B 1 93 ? 0.129 -10.68 -1.336 1 97.75 93 ALA B CA 1
ATOM 2277 C C . ALA B 1 93 ? 1.439 -10.773 -2.111 1 97.75 93 ALA B C 1
ATOM 2279 O O . ALA B 1 93 ? 2.518 -10.836 -1.516 1 97.75 93 ALA B O 1
ATOM 2280 N N . PHE B 1 94 ? 1.324 -10.742 -3.408 1 98.44 94 PHE B N 1
ATOM 2281 C CA . PHE B 1 94 ? 2.5 -10.812 -4.266 1 98.44 94 PHE B CA 1
ATOM 2282 C C . PHE B 1 94 ? 3.4 -9.602 -4.051 1 98.44 94 PHE B C 1
ATOM 2284 O O . PHE B 1 94 ? 4.625 -9.727 -4.016 1 98.44 94 PHE B O 1
ATOM 2291 N N . ALA B 1 95 ? 2.783 -8.445 -3.893 1 96 95 ALA B N 1
ATOM 2292 C CA . ALA B 1 95 ? 3.561 -7.242 -3.613 1 96 95 ALA B CA 1
ATOM 2293 C C . ALA B 1 95 ? 4.383 -7.402 -2.338 1 96 95 ALA B C 1
ATOM 2295 O O . ALA B 1 95 ? 5.52 -6.934 -2.262 1 96 95 ALA B O 1
ATOM 2296 N N . THR B 1 96 ? 3.812 -8.062 -1.378 1 95.19 96 THR B N 1
ATOM 2297 C CA . THR B 1 96 ? 4.527 -8.336 -0.136 1 95.19 96 THR B CA 1
ATOM 2298 C C . THR B 1 96 ? 5.711 -9.266 -0.386 1 95.19 96 THR B C 1
ATOM 2300 O O . THR B 1 96 ? 6.793 -9.062 0.162 1 95.19 96 THR B O 1
ATOM 2303 N N . VAL B 1 97 ? 5.547 -10.242 -1.2 1 96.94 97 VAL B N 1
ATOM 2304 C CA . VAL B 1 97 ? 6.621 -11.164 -1.557 1 96.94 97 VAL B CA 1
ATOM 2305 C C . VAL B 1 97 ? 7.754 -10.406 -2.238 1 96.94 97 VAL B C 1
ATOM 2307 O O . VAL B 1 97 ? 8.93 -10.648 -1.968 1 96.94 97 VAL B O 1
ATOM 2310 N N . GLU B 1 98 ? 7.387 -9.461 -3.084 1 96.69 98 GLU B N 1
ATOM 2311 C CA . GLU B 1 98 ? 8.383 -8.648 -3.77 1 96.69 98 GLU B CA 1
ATOM 2312 C C . GLU B 1 98 ? 9.203 -7.824 -2.775 1 96.69 98 GLU B C 1
ATOM 2314 O O . GLU B 1 98 ? 10.43 -7.762 -2.875 1 96.69 98 GLU B O 1
ATOM 2319 N N . GLU B 1 99 ? 8.508 -7.23 -1.866 1 94.12 99 GLU B N 1
ATOM 2320 C CA . GLU B 1 99 ? 9.156 -6.375 -0.881 1 94.12 99 GLU B CA 1
ATOM 2321 C C . GLU B 1 99 ? 10.086 -7.18 0.022 1 94.12 99 GLU B C 1
ATOM 2323 O O . GLU B 1 99 ? 11.227 -6.781 0.262 1 94.12 99 GLU B O 1
ATOM 2328 N N . GLU B 1 100 ? 9.656 -8.344 0.42 1 94.38 100 GLU B N 1
ATOM 2329 C CA . GLU B 1 100 ? 10.422 -9.164 1.354 1 94.38 100 GLU B CA 1
ATOM 2330 C C . GLU B 1 100 ? 11.508 -9.953 0.632 1 94.38 100 GLU B C 1
ATOM 2332 O O . GLU B 1 100 ? 12.578 -10.195 1.188 1 94.38 100 GLU B O 1
ATOM 2337 N N . GLY B 1 101 ? 11.203 -10.367 -0.542 1 94.38 101 GLY B N 1
ATOM 2338 C CA . GLY B 1 101 ? 12.109 -11.219 -1.291 1 94.38 101 GLY B CA 1
ATOM 2339 C C . GLY B 1 101 ? 13.281 -10.469 -1.892 1 94.38 101 GLY B C 1
ATOM 2340 O O . GLY B 1 101 ? 14.375 -11.023 -2.025 1 94.38 101 GLY B O 1
ATOM 2341 N N . GLY B 1 102 ? 13.016 -9.172 -2.299 1 90 102 GLY B N 1
ATOM 2342 C CA . GLY B 1 102 ? 14.094 -8.391 -2.885 1 90 102 GLY B CA 1
ATOM 2343 C C . GLY B 1 102 ? 14.727 -9.062 -4.094 1 90 102 GLY B C 1
ATOM 2344 O O . GLY B 1 102 ? 14.031 -9.461 -5.023 1 90 102 GLY B O 1
ATOM 2345 N N . ASP B 1 103 ? 16.047 -9.297 -4.012 1 89 103 ASP B N 1
ATOM 2346 C CA . ASP B 1 103 ? 16.812 -9.797 -5.141 1 89 103 ASP B CA 1
ATOM 2347 C C . ASP B 1 103 ? 16.516 -11.281 -5.395 1 89 103 ASP B C 1
ATOM 2349 O O . ASP B 1 103 ? 16.828 -11.805 -6.461 1 89 103 ASP B O 1
ATOM 2353 N N . TYR B 1 104 ? 15.867 -11.922 -4.473 1 93.88 104 TYR B N 1
ATOM 2354 C CA . TYR B 1 104 ? 15.617 -13.352 -4.605 1 93.88 104 TYR B CA 1
ATOM 2355 C C . TYR B 1 104 ? 14.539 -13.617 -5.652 1 93.88 104 TYR B C 1
ATOM 2357 O O . TYR B 1 104 ? 14.336 -14.766 -6.062 1 93.88 104 TYR B O 1
ATOM 2365 N N . ILE B 1 105 ? 13.906 -12.547 -6.082 1 95.69 105 ILE B N 1
ATOM 2366 C CA . ILE B 1 105 ? 12.812 -12.742 -7.031 1 95.69 105 ILE B CA 1
ATOM 2367 C C . ILE B 1 105 ? 13.359 -12.695 -8.453 1 95.69 105 ILE B C 1
ATOM 2369 O O . ILE B 1 105 ? 12.672 -13.094 -9.398 1 95.69 105 ILE B O 1
ATOM 2373 N N . ALA B 1 106 ? 14.586 -12.195 -8.664 1 94.62 106 ALA B N 1
ATOM 2374 C CA . ALA B 1 106 ? 15.18 -11.945 -9.977 1 94.62 106 ALA B CA 1
ATOM 2375 C C . ALA B 1 106 ? 15.164 -13.203 -10.836 1 94.62 106 ALA B C 1
ATOM 2377 O O . ALA B 1 106 ? 14.844 -13.148 -12.023 1 94.62 106 ALA B O 1
ATOM 2378 N N . PRO B 1 107 ? 15.445 -14.398 -10.227 1 95.75 107 PRO B N 1
ATOM 2379 C CA . PRO B 1 107 ? 15.453 -15.617 -11.047 1 95.75 107 PRO B CA 1
ATOM 2380 C C . PRO B 1 107 ? 14.07 -15.969 -11.594 1 95.75 107 PRO B C 1
ATOM 2382 O O . PRO B 1 107 ? 13.953 -16.766 -12.523 1 95.75 107 PRO B O 1
ATOM 2385 N N . TYR B 1 108 ? 13.07 -15.406 -11.047 1 97.56 108 TYR B N 1
ATOM 2386 C CA . TYR B 1 108 ? 11.703 -15.75 -11.43 1 97.56 108 TYR B CA 1
ATOM 2387 C C . TYR B 1 108 ? 11.078 -14.633 -12.258 1 97.56 108 TYR B C 1
ATOM 2389 O O . TYR B 1 108 ? 9.867 -14.625 -12.484 1 97.56 108 TYR B O 1
ATOM 2397 N N . LEU B 1 109 ? 11.883 -13.703 -12.719 1 97.88 109 LEU B N 1
ATOM 2398 C CA . LEU B 1 109 ? 11.398 -12.492 -13.367 1 97.88 109 LEU B CA 1
ATOM 2399 C C . LEU B 1 109 ? 10.578 -12.82 -14.609 1 97.88 109 LEU B C 1
ATOM 2401 O O . LEU B 1 109 ? 9.555 -12.188 -14.867 1 97.88 109 LEU B O 1
ATOM 2405 N N . SER B 1 110 ? 10.977 -13.789 -15.344 1 97.88 110 SER B N 1
ATOM 2406 C CA . SER B 1 110 ? 10.281 -14.156 -16.578 1 97.88 110 SER B CA 1
ATOM 2407 C C . SER B 1 110 ? 8.836 -14.57 -16.297 1 97.88 110 SER B C 1
ATOM 2409 O O . SER B 1 110 ? 7.902 -14.023 -16.875 1 97.88 110 SER B O 1
ATOM 2411 N N . VAL B 1 111 ? 8.672 -15.484 -15.375 1 98.31 111 VAL B N 1
ATOM 2412 C CA . VAL B 1 111 ? 7.328 -15.984 -15.086 1 98.31 111 VAL B CA 1
ATOM 2413 C C . VAL B 1 111 ? 6.508 -14.891 -14.406 1 98.31 111 VAL B C 1
ATOM 2415 O O . VAL B 1 111 ? 5.297 -14.789 -14.625 1 98.31 111 VAL B O 1
ATOM 2418 N N . ILE B 1 112 ? 7.141 -14.102 -13.586 1 98.56 112 ILE B N 1
ATOM 2419 C CA . ILE B 1 112 ? 6.465 -12.992 -12.922 1 98.56 112 ILE B CA 1
ATOM 2420 C C . ILE B 1 112 ? 5.922 -12.016 -13.961 1 98.56 112 ILE B C 1
ATOM 2422 O O . ILE B 1 112 ? 4.742 -11.672 -13.945 1 98.56 112 ILE B O 1
ATOM 2426 N N . LEU B 1 113 ? 6.777 -11.633 -14.93 1 98.5 113 LEU B N 1
ATOM 2427 C CA . LEU B 1 113 ? 6.391 -10.648 -15.93 1 98.5 113 LEU B CA 1
ATOM 2428 C C . LEU B 1 113 ? 5.305 -11.203 -16.844 1 98.5 113 LEU B C 1
ATOM 2430 O O . LEU B 1 113 ? 4.375 -10.484 -17.219 1 98.5 113 LEU B O 1
ATOM 2434 N N . GLN B 1 114 ? 5.43 -12.422 -17.172 1 98.31 114 GLN B N 1
ATOM 2435 C CA . GLN B 1 114 ? 4.398 -13.047 -17.984 1 98.31 114 GLN B CA 1
ATOM 2436 C C . GLN B 1 114 ? 3.037 -12.977 -17.297 1 98.31 114 GLN B C 1
ATOM 2438 O O . GLN B 1 114 ? 2.031 -12.641 -17.938 1 98.31 114 GLN B O 1
ATOM 2443 N N . THR B 1 115 ? 3.008 -13.25 -16.047 1 98.75 115 THR B N 1
ATOM 2444 C CA . THR B 1 115 ? 1.773 -13.234 -15.273 1 98.75 115 THR B CA 1
ATOM 2445 C C . THR B 1 115 ? 1.21 -11.82 -15.188 1 98.75 115 THR B C 1
ATOM 2447 O O . THR B 1 115 ? 0.016 -11.609 -15.406 1 98.75 115 THR B O 1
ATOM 2450 N N . LEU B 1 116 ? 2.072 -10.844 -14.867 1 98.44 116 LEU B N 1
ATOM 2451 C CA . LEU B 1 116 ? 1.631 -9.461 -14.695 1 98.44 116 LEU B CA 1
ATOM 2452 C C . LEU B 1 116 ? 1.1 -8.898 -16.016 1 98.44 116 LEU B C 1
ATOM 2454 O O . LEU B 1 116 ? 0.095 -8.18 -16.016 1 98.44 116 LEU B O 1
ATOM 2458 N N . VAL B 1 117 ? 1.751 -9.242 -17.078 1 98 117 VAL B N 1
ATOM 2459 C CA . VAL B 1 117 ? 1.312 -8.789 -18.391 1 98 117 VAL B CA 1
ATOM 2460 C C . VAL B 1 117 ? -0.069 -9.367 -18.703 1 98 117 VAL B C 1
ATOM 2462 O O . VAL B 1 117 ? -0.947 -8.656 -19.203 1 98 117 VAL B O 1
ATOM 2465 N N . GLN B 1 118 ? -0.215 -10.609 -18.391 1 98.19 118 GLN B N 1
ATOM 2466 C CA . GLN B 1 118 ? -1.526 -11.227 -18.578 1 98.19 118 GLN B CA 1
ATOM 2467 C C . GLN B 1 118 ? -2.58 -10.555 -17.703 1 98.19 118 GLN B C 1
ATOM 2469 O O . GLN B 1 118 ? -3.713 -10.344 -18.141 1 98.19 118 GLN B O 1
ATOM 2474 N N . ALA B 1 119 ? -2.227 -10.188 -16.547 1 98.38 119 ALA B N 1
ATOM 2475 C CA . ALA B 1 119 ? -3.148 -9.555 -15.617 1 98.38 119 ALA B CA 1
ATOM 2476 C C . ALA B 1 119 ? -3.629 -8.203 -16.141 1 98.38 119 ALA B C 1
ATOM 2478 O O . ALA B 1 119 ? -4.77 -7.805 -15.898 1 98.38 119 ALA B O 1
ATOM 2479 N N . PHE B 1 120 ? -2.793 -7.449 -16.875 1 97.25 120 PHE B N 1
ATOM 2480 C CA . PHE B 1 120 ? -3.18 -6.172 -17.469 1 97.25 120 PHE B CA 1
ATOM 2481 C C . PHE B 1 120 ? -4.367 -6.348 -18.406 1 97.25 120 PHE B C 1
ATOM 2483 O O . PHE B 1 120 ? -5.168 -5.43 -18.578 1 97.25 120 PHE B O 1
ATOM 2490 N N . GLY B 1 121 ? -4.449 -7.535 -18.891 1 95.5 121 GLY B N 1
ATOM 2491 C CA . GLY B 1 121 ? -5.527 -7.805 -19.828 1 95.5 121 GLY B CA 1
ATOM 2492 C C . GLY B 1 121 ? -6.816 -8.227 -19.156 1 95.5 121 GLY B C 1
ATOM 2493 O O . GLY B 1 121 ? -7.887 -8.188 -19.766 1 95.5 121 GLY B O 1
ATOM 2494 N N . ILE B 1 122 ? -6.711 -8.57 -17.891 1 96 122 ILE B N 1
ATOM 2495 C CA . ILE B 1 122 ? -7.867 -9.195 -17.25 1 96 122 ILE B CA 1
ATOM 2496 C C . ILE B 1 122 ? -8.406 -8.297 -16.156 1 96 122 ILE B C 1
ATOM 2498 O O . ILE B 1 122 ? -9.602 -8.336 -15.828 1 96 122 ILE B O 1
ATOM 2502 N N . TYR B 1 123 ? -7.578 -7.508 -15.547 1 96.69 123 TYR B N 1
ATOM 2503 C CA . TYR B 1 123 ? -7.969 -6.738 -14.375 1 96.69 123 TYR B CA 1
ATOM 2504 C C . TYR B 1 123 ? -8.867 -5.566 -14.766 1 96.69 123 TYR B C 1
ATOM 2506 O O . TYR B 1 123 ? -8.633 -4.914 -15.789 1 96.69 123 TYR B O 1
ATOM 2514 N N . GLN B 1 124 ? -9.789 -5.359 -13.953 1 92.62 124 GLN B N 1
ATOM 2515 C CA . GLN B 1 124 ? -10.641 -4.18 -14.055 1 92.62 124 GLN B CA 1
ATOM 2516 C C . GLN B 1 124 ? -10.094 -3.029 -13.219 1 92.62 124 GLN B C 1
ATOM 2518 O O . GLN B 1 124 ? -9.062 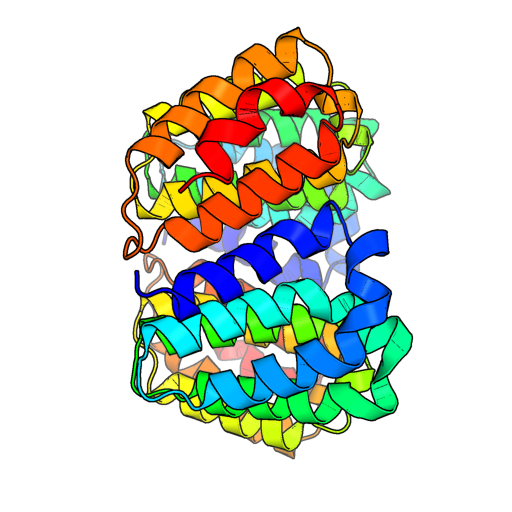-3.172 -12.555 1 92.62 124 GLN B O 1
ATOM 2523 N N . ALA B 1 125 ? -10.75 -1.914 -13.172 1 85.38 125 ALA B N 1
ATOM 2524 C CA . ALA B 1 125 ? -10.242 -0.623 -12.711 1 85.38 125 ALA B CA 1
ATOM 2525 C C . ALA B 1 125 ? -9.672 -0.726 -11.305 1 85.38 125 ALA B C 1
ATOM 2527 O O . ALA B 1 125 ? -8.523 -0.351 -11.062 1 85.38 125 ALA B O 1
ATOM 2528 N N . LYS B 1 126 ? -10.359 -1.281 -10.359 1 85.69 126 LYS B N 1
ATOM 2529 C CA . LYS B 1 126 ? -9.898 -1.332 -8.969 1 85.69 126 LYS B CA 1
ATOM 2530 C C . LYS B 1 126 ? -8.648 -2.189 -8.836 1 85.69 126 LYS B C 1
ATOM 2532 O O . LYS B 1 126 ? -7.672 -1.779 -8.195 1 85.69 126 LYS B O 1
ATOM 2537 N N . ASN B 1 127 ? -8.695 -3.375 -9.5 1 93.62 127 ASN B N 1
ATOM 2538 C CA . ASN B 1 127 ? -7.57 -4.293 -9.398 1 93.62 127 ASN B CA 1
ATOM 2539 C C . ASN B 1 127 ? -6.379 -3.812 -10.227 1 93.62 127 ASN B C 1
ATOM 2541 O O . ASN B 1 127 ? -5.238 -4.207 -9.969 1 93.62 127 ASN B O 1
ATOM 2545 N N . LEU B 1 128 ? -6.633 -2.889 -11.141 1 94.19 128 LEU B N 1
ATOM 2546 C CA . LEU B 1 128 ? -5.543 -2.324 -11.93 1 94.19 128 LEU B CA 1
ATOM 2547 C C . LEU B 1 128 ? -4.645 -1.443 -11.07 1 94.19 128 LEU B C 1
ATOM 2549 O O . LEU B 1 128 ? -3.43 -1.403 -11.273 1 94.19 128 LEU B O 1
ATOM 2553 N N . LEU B 1 129 ? -5.223 -0.763 -10.117 1 92.56 129 LEU B N 1
ATOM 2554 C CA . LEU B 1 129 ? -4.453 0.089 -9.219 1 92.56 129 LEU B CA 1
ATOM 2555 C C . LEU B 1 129 ? -3.469 -0.736 -8.398 1 92.56 129 LEU B C 1
ATOM 2557 O O . LEU B 1 129 ? -2.318 -0.336 -8.211 1 92.56 129 LEU B O 1
ATOM 2561 N N . ILE B 1 130 ? -3.9 -1.844 -7.988 1 94.62 130 ILE B N 1
ATOM 2562 C CA . ILE B 1 130 ? -3.061 -2.742 -7.203 1 94.62 130 ILE B CA 1
ATOM 2563 C C . ILE B 1 130 ? -1.981 -3.35 -8.094 1 94.62 130 ILE B C 1
ATOM 2565 O O . ILE B 1 130 ? -0.841 -3.535 -7.664 1 94.62 130 ILE B O 1
ATOM 2569 N N . LEU B 1 131 ? -2.379 -3.605 -9.266 1 97.62 131 LEU B N 1
ATOM 2570 C CA . LEU B 1 131 ? -1.44 -4.164 -10.234 1 97.62 131 LEU B CA 1
ATOM 2571 C C . LEU B 1 131 ? -0.311 -3.18 -10.523 1 97.62 131 LEU B C 1
ATOM 2573 O O . LEU B 1 131 ? 0.859 -3.564 -10.562 1 97.62 131 LEU B O 1
ATOM 2577 N N . TYR B 1 132 ? -0.675 -1.894 -10.695 1 96.75 132 TYR B N 1
ATOM 2578 C CA . TYR B 1 132 ? 0.34 -0.864 -10.891 1 96.75 132 TYR B CA 1
ATOM 2579 C C . TYR B 1 132 ? 1.33 -0.848 -9.727 1 96.75 132 TYR B C 1
ATOM 2581 O O . TYR B 1 132 ? 2.543 -0.768 -9.945 1 96.75 132 TYR B O 1
ATOM 2589 N N . ASP B 1 133 ? 0.792 -0.959 -8.617 1 94.75 133 ASP B N 1
ATOM 2590 C CA . ASP B 1 133 ? 1.625 -0.953 -7.418 1 94.75 133 ASP B CA 1
ATOM 2591 C C . ASP B 1 133 ? 2.562 -2.158 -7.395 1 94.75 133 ASP B C 1
ATOM 2593 O O . ASP B 1 133 ? 3.742 -2.027 -7.062 1 94.75 133 ASP B O 1
ATOM 2597 N N . ALA B 1 134 ? 2.057 -3.299 -7.766 1 97.31 134 ALA B N 1
ATOM 2598 C CA . ALA B 1 134 ? 2.854 -4.523 -7.797 1 97.31 134 ALA B CA 1
ATOM 2599 C C . ALA B 1 134 ? 3.979 -4.418 -8.828 1 97.31 134 ALA B C 1
ATOM 2601 O O . ALA B 1 134 ? 5.109 -4.836 -8.562 1 97.31 134 ALA B O 1
ATOM 2602 N N . VAL B 1 135 ? 3.705 -3.82 -9.938 1 98 135 VAL B N 1
ATOM 2603 C CA . VAL B 1 135 ? 4.699 -3.65 -10.992 1 98 135 VAL B CA 1
ATOM 2604 C C . VAL B 1 135 ? 5.785 -2.682 -10.531 1 98 135 VAL B C 1
ATOM 2606 O O . VAL B 1 135 ? 6.977 -2.936 -10.719 1 98 135 VAL B O 1
ATOM 2609 N N . GLY B 1 136 ? 5.367 -1.599 -9.961 1 96.25 136 GLY B N 1
ATOM 2610 C CA . GLY B 1 136 ? 6.34 -0.671 -9.406 1 96.25 136 GLY B CA 1
ATOM 2611 C C . GLY B 1 136 ? 7.23 -1.3 -8.352 1 96.25 136 GLY B C 1
ATOM 2612 O O . GLY B 1 136 ? 8.445 -1.082 -8.344 1 96.25 136 GLY B O 1
ATOM 2613 N N . THR B 1 137 ? 6.617 -2.062 -7.465 1 96 137 THR B N 1
ATOM 2614 C CA . THR B 1 137 ? 7.352 -2.758 -6.418 1 96 137 THR B CA 1
ATOM 2615 C C . THR B 1 137 ? 8.344 -3.752 -7.02 1 96 137 THR B C 1
ATOM 2617 O O . THR B 1 137 ? 9.477 -3.861 -6.555 1 96 137 THR B O 1
ATOM 2620 N N . LEU B 1 138 ? 7.934 -4.426 -8.039 1 97.5 138 LEU B N 1
ATOM 2621 C CA . LEU B 1 138 ? 8.82 -5.344 -8.742 1 97.5 138 LEU B CA 1
ATOM 2622 C C . LEU B 1 138 ? 10.039 -4.609 -9.297 1 97.5 138 LEU B C 1
ATOM 2624 O O . LEU B 1 138 ? 11.172 -5.059 -9.117 1 97.5 138 LEU B O 1
ATOM 2628 N N . ALA B 1 139 ? 9.773 -3.502 -9.922 1 96.5 139 ALA B N 1
ATOM 2629 C CA . ALA B 1 139 ? 10.852 -2.709 -10.508 1 96.5 139 ALA B CA 1
ATOM 2630 C C . ALA B 1 139 ? 11.859 -2.283 -9.438 1 96.5 139 ALA B C 1
ATOM 2632 O O . ALA B 1 139 ? 13.07 -2.393 -9.648 1 96.5 139 ALA B O 1
ATOM 2633 N N . ASN B 1 140 ? 11.344 -1.897 -8.32 1 93.62 140 ASN B N 1
ATOM 2634 C CA . ASN B 1 140 ? 12.203 -1.462 -7.227 1 93.62 140 ASN B CA 1
ATOM 2635 C C . ASN B 1 140 ? 12.992 -2.627 -6.633 1 93.62 140 ASN B C 1
ATOM 2637 O O . ASN B 1 140 ? 14.117 -2.451 -6.18 1 93.62 140 ASN B O 1
ATOM 2641 N N . SER B 1 141 ? 12.43 -3.771 -6.719 1 94.56 141 SER B N 1
ATOM 2642 C CA . SER B 1 141 ? 13.047 -4.945 -6.105 1 94.56 141 SER B CA 1
ATOM 2643 C C . SER B 1 141 ? 14.141 -5.527 -6.992 1 94.56 141 SER B C 1
ATOM 2645 O O . SER B 1 141 ? 15.219 -5.883 -6.512 1 94.56 141 SER B O 1
ATOM 2647 N N . VAL B 1 142 ? 13.922 -5.578 -8.273 1 95.81 142 VAL B N 1
ATOM 2648 C CA . VAL B 1 142 ? 14.828 -6.312 -9.141 1 95.81 142 VAL B CA 1
ATOM 2649 C C . VAL B 1 142 ? 15.812 -5.348 -9.797 1 95.81 142 VAL B C 1
ATOM 2651 O O . VAL B 1 142 ? 16.859 -5.762 -10.312 1 95.81 142 VAL B O 1
ATOM 2654 N N . GLY B 1 143 ? 15.469 -4.062 -9.898 1 93.81 143 GLY B N 1
ATOM 2655 C CA . GLY B 1 143 ? 16.375 -3.055 -10.43 1 93.81 143 GLY B CA 1
ATOM 2656 C C . GLY B 1 143 ? 16.734 -3.281 -11.891 1 93.81 143 GLY B C 1
ATOM 2657 O O . GLY B 1 143 ? 15.844 -3.455 -12.734 1 93.81 143 GLY B O 1
ATOM 2658 N N . SER B 1 144 ? 18 -3.312 -12.141 1 94.88 144 SER B N 1
ATOM 2659 C CA . SER B 1 144 ? 18.531 -3.311 -13.5 1 94.88 144 SER B CA 1
ATOM 2660 C C . SER B 1 144 ? 18.234 -4.625 -14.211 1 94.88 144 SER B C 1
ATOM 2662 O O . SER B 1 144 ? 18.312 -4.707 -15.438 1 94.88 144 SER B O 1
ATOM 2664 N N . ALA B 1 145 ? 17.859 -5.641 -13.453 1 96.06 145 ALA B N 1
ATOM 2665 C CA . ALA B 1 145 ? 17.5 -6.898 -14.094 1 96.06 145 ALA B CA 1
ATOM 2666 C C . ALA B 1 145 ? 16.312 -6.707 -15.047 1 96.06 145 ALA B C 1
ATOM 2668 O O . ALA B 1 145 ? 16.156 -7.465 -16 1 96.06 145 ALA B O 1
ATOM 2669 N N . LEU B 1 146 ? 15.57 -5.691 -14.805 1 96.69 146 LEU B N 1
ATOM 2670 C CA . LEU B 1 146 ? 14.375 -5.402 -15.594 1 96.69 146 LEU B CA 1
ATOM 2671 C C . LEU B 1 146 ? 14.75 -4.781 -16.938 1 96.69 146 LEU B C 1
ATOM 2673 O O . LEU B 1 146 ? 13.906 -4.672 -17.828 1 96.69 146 LEU B O 1
ATOM 2677 N N . SER B 1 147 ? 16.016 -4.41 -17.141 1 96.75 147 SER B N 1
ATOM 2678 C CA . SER B 1 147 ? 16.453 -3.705 -18.344 1 96.75 147 SER B CA 1
ATOM 2679 C C . SER B 1 147 ? 16.75 -4.68 -19.469 1 96.75 147 SER B C 1
ATOM 2681 O O . SER B 1 147 ? 17.031 -4.262 -20.594 1 96.75 147 SER B O 1
ATOM 2683 N N . GLU B 1 148 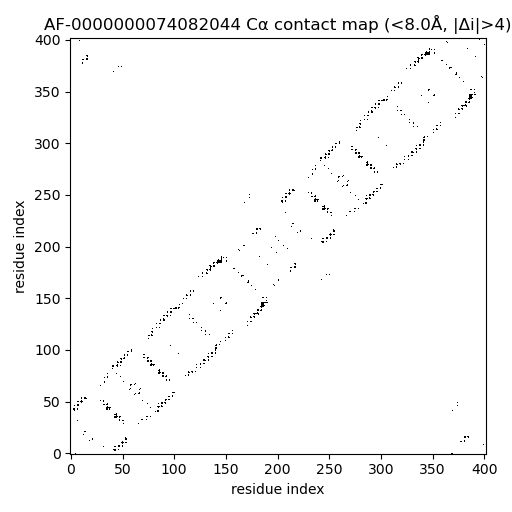? 16.75 -5.969 -19.141 1 96.94 148 GLU B N 1
ATOM 2684 C CA . GLU B 1 148 ? 16.922 -6.941 -20.203 1 96.94 148 GLU B CA 1
ATOM 2685 C C . GLU B 1 148 ? 15.906 -6.734 -21.328 1 96.94 148 GLU B C 1
ATOM 2687 O O . GLU B 1 148 ? 14.711 -6.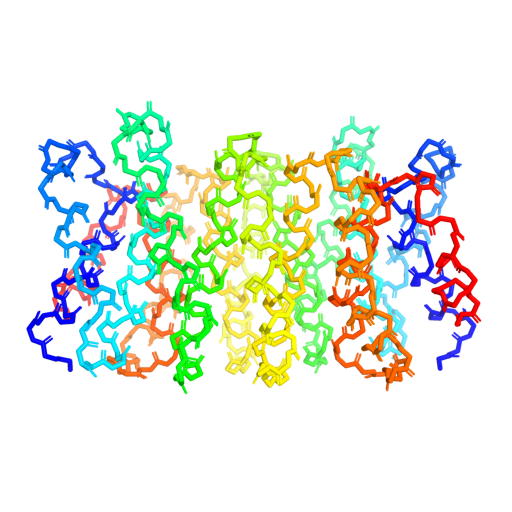613 -21.062 1 96.94 148 GLU B O 1
ATOM 2692 N N . PRO B 1 149 ? 16.312 -6.711 -22.562 1 97.06 149 PRO B N 1
ATOM 2693 C CA . PRO B 1 149 ? 15.445 -6.379 -23.688 1 97.06 149 PRO B CA 1
ATOM 2694 C C . PRO B 1 149 ? 14.172 -7.215 -23.719 1 97.06 149 PRO B C 1
ATOM 2696 O O . PRO B 1 149 ? 13.094 -6.691 -24.016 1 97.06 149 PRO B O 1
ATOM 2699 N N . MET B 1 150 ? 14.305 -8.438 -23.438 1 97.25 150 MET B N 1
ATOM 2700 C CA . MET B 1 150 ? 13.125 -9.305 -23.469 1 97.25 150 MET B CA 1
ATOM 2701 C C . MET B 1 150 ? 12.094 -8.852 -22.438 1 97.25 150 MET B C 1
ATOM 2703 O O . MET B 1 150 ? 10.891 -8.867 -22.719 1 97.25 150 MET B O 1
ATOM 2707 N N . TYR B 1 151 ? 12.516 -8.492 -21.234 1 97.81 151 TYR B N 1
ATOM 2708 C CA . TYR B 1 151 ? 11.609 -8.039 -20.188 1 97.81 151 TYR B CA 1
ATOM 2709 C C . TYR B 1 151 ? 11.008 -6.68 -20.531 1 97.81 151 TYR B C 1
ATOM 2711 O O . TYR B 1 151 ? 9.828 -6.438 -20.297 1 97.81 151 TYR B O 1
ATOM 2719 N N . VAL B 1 152 ? 11.828 -5.809 -21.141 1 97.5 152 VAL B N 1
ATOM 2720 C CA . VAL B 1 152 ? 11.367 -4.496 -21.578 1 97.5 152 VAL B CA 1
ATOM 2721 C C . VAL B 1 152 ? 10.258 -4.656 -22.609 1 97.5 152 VAL B C 1
ATOM 2723 O O . VAL B 1 152 ? 9.195 -4.039 -22.484 1 97.5 152 VAL B O 1
ATOM 2726 N N . GLN B 1 153 ? 10.445 -5.492 -23.5 1 96.69 153 GLN B N 1
ATOM 2727 C CA . GLN B 1 153 ? 9.492 -5.707 -24.578 1 96.69 153 GLN B CA 1
ATOM 2728 C C . GLN B 1 153 ? 8.195 -6.324 -24.062 1 96.69 153 GLN B C 1
ATOM 2730 O O . GLN B 1 153 ? 7.129 -6.109 -24.625 1 96.69 153 GLN B O 1
ATOM 2735 N N . MET B 1 154 ? 8.312 -7.031 -23.031 1 97.06 154 MET B N 1
ATOM 2736 C CA . MET B 1 154 ? 7.145 -7.688 -22.453 1 97.06 154 MET B CA 1
ATOM 2737 C C . MET B 1 154 ? 6.309 -6.703 -21.641 1 97.06 154 MET B C 1
ATOM 2739 O O . MET B 1 154 ? 5.086 -6.664 -21.781 1 97.06 154 MET B O 1
ATOM 2743 N N . LEU B 1 155 ? 6.961 -5.891 -20.859 1 98 155 LEU B N 1
ATOM 2744 C CA . LEU B 1 155 ? 6.297 -5.102 -19.828 1 98 155 LEU B CA 1
ATOM 2745 C C . LEU B 1 155 ? 5.809 -3.771 -20.391 1 98 155 LEU B C 1
ATOM 2747 O O . LEU B 1 155 ? 4.734 -3.291 -20.031 1 98 155 LEU B O 1
ATOM 2751 N N . MET B 1 156 ? 6.5 -3.197 -21.344 1 97.25 156 MET B N 1
ATOM 2752 C CA . MET B 1 156 ? 6.285 -1.798 -21.703 1 97.25 156 MET B CA 1
ATOM 2753 C C . MET B 1 156 ? 5.027 -1.641 -22.547 1 97.25 156 MET B C 1
ATOM 2755 O O . MET B 1 156 ? 4.258 -0.697 -22.359 1 97.25 156 MET B O 1
ATOM 2759 N N . PRO B 1 157 ? 4.734 -2.525 -23.422 1 96.25 157 PRO B N 1
ATOM 2760 C CA . PRO B 1 157 ? 3.568 -2.316 -24.281 1 96.25 157 PRO B CA 1
ATOM 2761 C C . PRO B 1 157 ? 2.27 -2.178 -23.5 1 96.25 157 PRO B C 1
ATOM 2763 O O . PRO B 1 157 ? 1.536 -1.202 -23.672 1 96.25 157 PRO B O 1
ATOM 2766 N N . PRO B 1 158 ? 1.979 -3.1 -22.578 1 96.19 158 PRO B N 1
ATOM 2767 C CA . PRO B 1 158 ? 0.728 -2.906 -21.844 1 96.19 158 PRO B CA 1
ATOM 2768 C C . PRO B 1 158 ? 0.736 -1.639 -20.984 1 96.19 158 PRO B C 1
ATOM 2770 O O . PRO B 1 158 ? -0.305 -1.003 -20.812 1 96.19 158 PRO B O 1
ATOM 2773 N N . LEU B 1 159 ? 1.853 -1.257 -20.438 1 95.06 159 LEU B N 1
ATOM 2774 C CA . LEU B 1 159 ? 1.951 -0.033 -19.656 1 95.06 159 LEU B CA 1
ATOM 2775 C C . LEU B 1 159 ? 1.701 1.194 -20.531 1 95.06 159 LEU B C 1
ATOM 2777 O O . LEU B 1 159 ? 0.956 2.096 -20.141 1 95.06 159 LEU B O 1
ATOM 2781 N N . MET B 1 160 ? 2.277 1.186 -21.688 1 94 160 MET B N 1
ATOM 2782 C CA . MET B 1 160 ? 2.133 2.312 -22.609 1 94 160 MET B CA 1
ATOM 2783 C C . MET B 1 160 ? 0.706 2.4 -23.141 1 94 160 MET B C 1
ATOM 2785 O O . MET B 1 160 ? 0.182 3.498 -23.344 1 94 160 MET B O 1
ATOM 2789 N N . ASP B 1 161 ? 0.146 1.271 -23.297 1 93.94 161 ASP B N 1
ATOM 2790 C CA . ASP B 1 161 ? -1.246 1.249 -23.734 1 93.94 161 ASP B CA 1
ATOM 2791 C C . ASP B 1 161 ? -2.156 1.914 -22.703 1 93.94 161 ASP B C 1
ATOM 2793 O O . ASP B 1 161 ? -3.021 2.717 -23.062 1 93.94 161 ASP B O 1
ATOM 2797 N N . LYS B 1 162 ? -1.976 1.601 -21.469 1 92.75 162 LYS B N 1
ATOM 2798 C CA . LYS B 1 162 ? -2.756 2.221 -20.391 1 92.75 162 LYS B CA 1
ATOM 2799 C C . LYS B 1 162 ? -2.457 3.715 -20.297 1 92.75 162 LYS B C 1
ATOM 2801 O O . LYS B 1 162 ? -3.367 4.523 -20.109 1 92.75 162 LYS B O 1
ATOM 2806 N N . TRP B 1 163 ? -1.231 4.031 -20.438 1 90.31 163 TRP B N 1
ATOM 2807 C CA . TRP B 1 163 ? -0.781 5.414 -20.344 1 90.31 163 TRP B CA 1
ATOM 2808 C C . TRP B 1 163 ? -1.459 6.281 -21.406 1 90.31 163 TRP B C 1
ATOM 2810 O O . TRP B 1 163 ? -1.922 7.387 -21.109 1 90.31 163 TRP B O 1
ATOM 2820 N N . GLN B 1 164 ? -1.584 5.77 -22.531 1 88.56 164 GLN B N 1
ATOM 2821 C CA . GLN B 1 164 ? -2.131 6.512 -23.672 1 88.56 164 GLN B CA 1
ATOM 2822 C C . GLN B 1 164 ? -3.643 6.672 -23.531 1 88.56 164 GLN B C 1
ATOM 2824 O O . GLN B 1 164 ? -4.219 7.625 -24.062 1 88.56 164 GLN B O 1
ATOM 2829 N N . ARG B 1 165 ? -4.195 5.859 -22.766 1 88 165 ARG B N 1
ATOM 2830 C CA . ARG B 1 165 ? -5.652 5.855 -22.688 1 88 165 ARG B CA 1
ATOM 2831 C C . ARG B 1 165 ? -6.133 6.734 -21.531 1 88 165 ARG B C 1
ATOM 2833 O O . ARG B 1 165 ? -7.309 7.094 -21.469 1 88 165 ARG B O 1
ATOM 2840 N N . LEU B 1 166 ? -5.238 7.039 -20.656 1 84.94 166 LEU B N 1
ATOM 2841 C CA . LEU B 1 166 ? -5.668 7.738 -19.453 1 84.94 166 LEU B CA 1
ATOM 2842 C C . LEU B 1 166 ? -5.73 9.242 -19.688 1 84.94 166 LEU B C 1
ATOM 2844 O O . LEU B 1 166 ? -4.848 9.812 -20.344 1 84.94 166 LEU B O 1
ATOM 2848 N N . GLY B 1 167 ? -6.832 9.789 -19.234 1 80.12 167 GLY B N 1
ATOM 2849 C CA . GLY B 1 167 ? -6.91 11.242 -19.188 1 80.12 167 GLY B CA 1
ATOM 2850 C C . GLY B 1 167 ? -6.277 11.828 -17.953 1 80.12 167 GLY B C 1
ATOM 2851 O O . GLY B 1 167 ? -5.949 11.102 -17 1 80.12 167 GLY B O 1
ATOM 2852 N N . ASN B 1 168 ? -6.074 13.102 -17.906 1 73 168 ASN B N 1
ATOM 2853 C CA . ASN B 1 168 ? -5.398 13.789 -16.812 1 73 168 ASN B CA 1
ATOM 2854 C C . ASN B 1 168 ? -6.242 13.789 -15.531 1 73 168 ASN B C 1
ATOM 2856 O O . ASN B 1 168 ? -5.723 14.016 -14.438 1 73 168 ASN B O 1
ATOM 2860 N N . ASP B 1 169 ? -7.457 13.5 -15.625 1 77.25 169 ASP B N 1
ATOM 2861 C CA . ASP B 1 169 ? -8.344 13.531 -14.461 1 77.25 169 ASP B CA 1
ATOM 2862 C C . ASP B 1 169 ? -8.703 12.117 -14.016 1 77.25 169 ASP B C 1
ATOM 2864 O O . ASP B 1 169 ? -9.516 11.938 -13.102 1 77.25 169 ASP B O 1
ATOM 2868 N N . ASP B 1 170 ? -8.031 11.242 -14.68 1 85.94 170 ASP B N 1
ATOM 2869 C CA . ASP B 1 170 ? -8.328 9.852 -14.352 1 85.94 170 ASP B CA 1
ATOM 2870 C C . ASP B 1 170 ? -7.746 9.469 -13 1 85.94 170 ASP B C 1
ATOM 2872 O O . ASP B 1 170 ? -6.617 9.836 -12.672 1 85.94 170 ASP B O 1
ATOM 2876 N N . LYS B 1 171 ? -8.461 8.719 -12.234 1 82.5 171 LYS B N 1
ATOM 2877 C CA . LYS B 1 171 ? -8.062 8.273 -10.906 1 82.5 171 LYS B CA 1
ATOM 2878 C C . LYS B 1 171 ? -6.852 7.34 -10.984 1 82.5 171 LYS B C 1
ATOM 2880 O O . LYS B 1 171 ? -6.086 7.227 -10.023 1 82.5 171 LYS B O 1
ATOM 2885 N N . GLU B 1 172 ? -6.695 6.754 -12.102 1 88.31 172 GLU B N 1
ATOM 2886 C CA . GLU B 1 172 ? -5.609 5.797 -12.312 1 88.31 172 GLU B CA 1
ATOM 2887 C C . GLU B 1 172 ? -4.297 6.508 -12.617 1 88.31 172 GLU B C 1
ATOM 2889 O O . GLU B 1 172 ? -3.232 5.883 -12.617 1 88.31 172 GLU B O 1
ATOM 2894 N N . LEU B 1 173 ? -4.387 7.75 -12.789 1 87.31 173 LEU B N 1
ATOM 2895 C CA . LEU B 1 173 ? -3.229 8.469 -13.305 1 87.31 173 LEU B CA 1
ATOM 2896 C C . LEU B 1 173 ? -2.074 8.422 -12.305 1 87.31 173 LEU B C 1
ATOM 2898 O O . LEU B 1 173 ? -0.947 8.078 -12.672 1 87.31 173 LEU B O 1
ATOM 2902 N N . PHE B 1 174 ? -2.307 8.648 -11.047 1 88.12 174 PHE B N 1
ATOM 2903 C CA . PHE B 1 174 ? -1.237 8.734 -10.062 1 88.12 174 PHE B CA 1
ATOM 2904 C C . PHE B 1 174 ? -0.591 7.367 -9.844 1 88.12 174 PHE B C 1
ATOM 2906 O O . PHE B 1 174 ? 0.632 7.234 -9.922 1 88.12 174 PHE B O 1
ATOM 2913 N N . PRO B 1 175 ? -1.444 6.391 -9.703 1 91.25 175 PRO B N 1
ATOM 2914 C CA . PRO B 1 175 ? -0.854 5.055 -9.555 1 91.25 175 PRO B CA 1
ATOM 2915 C C . PRO B 1 175 ? -0.045 4.633 -10.781 1 91.25 175 PRO B C 1
ATOM 2917 O O . PRO B 1 175 ? 1.031 4.047 -10.641 1 91.25 175 PRO B O 1
ATOM 2920 N N . LEU B 1 176 ? -0.551 4.984 -11.914 1 92.88 176 LEU B N 1
ATOM 2921 C CA . LEU B 1 176 ? 0.152 4.625 -13.141 1 92.88 176 LEU B CA 1
ATOM 2922 C C . LEU B 1 176 ? 1.456 5.402 -13.273 1 92.88 176 LEU B C 1
ATOM 2924 O O . LEU B 1 176 ? 2.486 4.84 -13.648 1 92.88 176 LEU B O 1
ATOM 2928 N N . LEU B 1 177 ? 1.399 6.613 -12.977 1 90.81 177 LEU B N 1
ATOM 2929 C CA . LEU B 1 177 ? 2.596 7.441 -13.062 1 90.81 177 LEU B CA 1
ATOM 2930 C C . LEU B 1 177 ? 3.672 6.949 -12.102 1 90.81 177 LEU B C 1
ATOM 2932 O O . LEU B 1 177 ? 4.852 6.887 -12.461 1 90.81 177 LEU B O 1
ATOM 2936 N N . GLU B 1 178 ? 3.309 6.633 -10.922 1 91 178 GLU B N 1
ATOM 2937 C CA . GLU B 1 178 ? 4.242 6.09 -9.938 1 91 178 GLU B CA 1
ATOM 2938 C C . GLU B 1 178 ? 4.852 4.777 -10.422 1 91 178 GLU B C 1
ATOM 2940 O O . GLU B 1 178 ? 6.055 4.555 -10.281 1 91 178 GLU B O 1
ATOM 2945 N N . CYS B 1 179 ? 4.043 3.98 -10.961 1 94.69 179 CYS B N 1
ATOM 2946 C CA . CYS B 1 179 ? 4.484 2.709 -11.523 1 94.69 179 CYS B CA 1
ATOM 2947 C C . CYS B 1 179 ? 5.492 2.928 -12.641 1 94.69 179 CYS B C 1
ATOM 2949 O O . CYS B 1 179 ? 6.578 2.346 -12.625 1 94.69 179 CYS B O 1
ATOM 2951 N N . VAL B 1 180 ? 5.184 3.822 -13.531 1 93.44 180 VAL B N 1
ATOM 2952 C CA . VAL B 1 180 ? 6.047 4.094 -14.68 1 93.44 180 VAL B CA 1
ATOM 2953 C C . VAL B 1 180 ? 7.355 4.715 -14.203 1 93.44 180 VAL B C 1
ATOM 2955 O O . VAL B 1 180 ? 8.422 4.41 -14.742 1 93.44 180 VAL B O 1
ATOM 2958 N N . SER B 1 181 ? 7.281 5.516 -13.25 1 90.5 181 SER B N 1
ATOM 2959 C CA . SER B 1 181 ? 8.484 6.129 -12.703 1 90.5 181 SER B CA 1
ATOM 2960 C C . SER B 1 181 ? 9.422 5.078 -12.109 1 90.5 181 SER B C 1
ATOM 2962 O O . SER B 1 181 ? 10.633 5.129 -12.328 1 90.5 181 SER B O 1
ATOM 2964 N N . SER B 1 182 ? 8.875 4.141 -11.391 1 93.25 182 SER B N 1
ATOM 2965 C CA . SER B 1 182 ? 9.672 3.062 -10.812 1 93.25 182 SER B CA 1
ATOM 2966 C C . SER B 1 182 ? 10.297 2.195 -11.906 1 93.25 182 SER B C 1
ATOM 2968 O O . SER B 1 182 ? 11.469 1.826 -11.812 1 93.25 182 SER B O 1
ATOM 2970 N N . VAL B 1 183 ? 9.508 1.919 -12.906 1 96 183 VAL B N 1
ATOM 2971 C CA . VAL B 1 183 ? 9.969 1.105 -14.023 1 96 183 VAL B CA 1
ATOM 2972 C C . VAL B 1 183 ? 11.086 1.84 -14.773 1 96 183 VAL B C 1
ATOM 2974 O O . VAL B 1 183 ? 12.117 1.249 -15.102 1 96 183 VAL B O 1
ATOM 2977 N N . ALA B 1 184 ? 10.875 3.102 -15 1 93.19 184 ALA B N 1
ATOM 2978 C CA . ALA B 1 184 ? 11.875 3.922 -15.68 1 93.19 184 ALA B CA 1
ATOM 2979 C C . ALA B 1 184 ? 13.188 3.932 -14.898 1 93.19 184 ALA B C 1
ATOM 2981 O O . ALA B 1 184 ? 14.266 3.783 -15.484 1 93.19 184 ALA B O 1
ATOM 2982 N N . SER B 1 185 ? 13.086 4.074 -13.672 1 92.25 185 SER B N 1
ATOM 2983 C CA . SER B 1 185 ? 14.273 4.098 -12.82 1 92.25 185 SER B CA 1
ATOM 2984 C C . SER B 1 185 ? 15.023 2.771 -12.883 1 92.25 185 SER B C 1
ATOM 2986 O O . SER B 1 185 ? 16.25 2.75 -12.961 1 92.25 185 SER B O 1
ATOM 2988 N N . ALA B 1 186 ? 14.32 1.697 -12.875 1 94.38 186 ALA B N 1
ATOM 2989 C CA . ALA B 1 186 ? 14.914 0.363 -12.898 1 94.38 186 ALA B CA 1
ATOM 2990 C C . ALA B 1 186 ? 15.539 0.067 -14.25 1 94.38 186 ALA B C 1
ATOM 2992 O O . ALA B 1 186 ? 16.641 -0.478 -14.328 1 94.38 186 ALA B O 1
ATOM 2993 N N . MET B 1 187 ? 14.891 0.483 -15.305 1 95.06 187 MET B N 1
ATOM 2994 C CA . MET B 1 187 ? 15.32 0.147 -16.656 1 95.06 187 MET B CA 1
ATOM 2995 C C . MET B 1 187 ? 16.469 1.048 -17.109 1 95.06 187 MET B C 1
ATOM 2997 O O . MET B 1 187 ? 17.266 0.667 -17.969 1 95.06 187 MET B O 1
ATOM 3001 N N . GLY B 1 188 ? 16.531 2.234 -16.578 1 92.19 188 GLY B N 1
ATOM 3002 C CA . GLY B 1 188 ? 17.562 3.17 -16.984 1 92.19 188 GLY B CA 1
ATOM 3003 C C . GLY B 1 188 ? 17.484 3.518 -18.469 1 92.19 188 GLY B C 1
ATOM 3004 O O . GLY B 1 188 ? 16.438 3.922 -18.969 1 92.19 188 GLY B O 1
ATOM 3005 N N . ILE B 1 189 ? 18.531 3.27 -19.156 1 92.44 189 ILE B N 1
ATOM 3006 C CA . ILE B 1 189 ? 18.688 3.666 -20.547 1 92.44 189 ILE B CA 1
ATOM 3007 C C . ILE B 1 189 ? 17.688 2.924 -21.422 1 92.44 189 ILE B C 1
ATOM 3009 O O . ILE B 1 189 ? 17.203 3.465 -22.406 1 92.44 189 ILE B O 1
ATOM 3013 N N . ALA B 1 190 ? 17.297 1.749 -21 1 94.31 190 ALA B N 1
ATOM 3014 C CA . ALA B 1 190 ? 16.375 0.941 -21.797 1 94.31 190 ALA B CA 1
ATOM 3015 C C . ALA B 1 190 ? 15 1.598 -21.859 1 94.31 190 ALA B C 1
ATOM 3017 O O . ALA B 1 190 ? 14.18 1.24 -22.719 1 94.31 190 ALA B O 1
ATOM 3018 N N . PHE B 1 191 ? 14.797 2.566 -20.984 1 93.88 191 PHE B N 1
ATOM 3019 C CA . PHE B 1 191 ? 13.508 3.25 -20.938 1 93.88 191 PHE B CA 1
ATOM 3020 C C . PHE B 1 191 ? 13.492 4.43 -21.906 1 93.88 191 PHE B C 1
ATOM 3022 O O . PHE B 1 191 ? 12.438 5.008 -22.172 1 93.88 191 PHE B O 1
ATOM 3029 N N . LEU B 1 192 ? 14.531 4.867 -22.5 1 90.44 192 LEU B N 1
ATOM 3030 C CA . LEU B 1 192 ? 14.695 6.09 -23.281 1 90.44 192 LEU B CA 1
ATOM 3031 C C . LEU B 1 192 ? 13.703 6.129 -24.438 1 90.44 192 LEU B C 1
ATOM 3033 O O . LEU B 1 192 ? 13.148 7.188 -24.75 1 90.44 192 LEU B O 1
ATOM 3037 N N . GLN B 1 193 ? 13.477 5.023 -25.031 1 90.38 193 GLN B N 1
ATOM 3038 C CA . GLN B 1 193 ? 12.602 4.969 -26.203 1 90.38 193 GLN B CA 1
ATOM 3039 C C . GLN B 1 193 ? 11.148 5.234 -25.812 1 90.38 193 GLN B C 1
ATOM 3041 O O . GLN B 1 193 ? 10.312 5.523 -26.672 1 90.38 193 GLN B O 1
ATOM 3046 N N . TYR B 1 194 ? 10.867 5.184 -24.547 1 90.38 194 TYR B N 1
ATOM 3047 C CA . TYR B 1 194 ? 9.492 5.371 -24.094 1 90.38 194 TYR B CA 1
ATOM 3048 C C . TYR B 1 194 ? 9.32 6.734 -23.438 1 90.38 194 TYR B C 1
ATOM 3050 O O . TYR B 1 194 ? 8.219 7.082 -23 1 90.38 194 TYR B O 1
ATOM 3058 N N . CYS B 1 195 ? 10.312 7.586 -23.375 1 84.5 195 CYS B N 1
ATOM 3059 C CA . CYS B 1 195 ? 10.289 8.859 -22.672 1 84.5 195 CYS B CA 1
ATOM 3060 C C . CYS B 1 195 ? 9.344 9.844 -23.344 1 84.5 195 CYS B C 1
ATOM 3062 O O . CYS B 1 195 ? 8.609 10.57 -22.672 1 84.5 195 CYS B O 1
ATOM 3064 N N . GLU B 1 196 ? 9.32 9.859 -24.578 1 81.75 196 GLU B N 1
ATOM 3065 C CA . GLU B 1 196 ? 8.555 10.852 -25.312 1 81.75 196 GLU B CA 1
ATOM 3066 C C . GLU B 1 196 ? 7.062 10.734 -25.016 1 81.75 196 GLU B C 1
ATOM 3068 O O . GLU B 1 196 ? 6.43 11.695 -24.594 1 81.75 196 GLU B O 1
ATOM 3073 N N . PRO B 1 197 ? 6.5 9.633 -25.094 1 77.25 197 PRO B N 1
ATOM 3074 C CA . PRO B 1 197 ? 5.07 9.531 -24.797 1 77.25 197 PRO B CA 1
ATOM 3075 C C . PRO B 1 197 ? 4.758 9.758 -23.328 1 77.25 197 PRO B C 1
ATOM 3077 O O . PRO B 1 197 ? 3.658 10.195 -22.984 1 77.25 197 PRO B O 1
ATOM 3080 N N . VAL B 1 198 ? 5.609 9.5 -22.469 1 75.12 198 VAL B N 1
ATOM 3081 C CA . VAL B 1 198 ? 5.367 9.578 -21.031 1 75.12 198 VAL B CA 1
ATOM 3082 C C . VAL B 1 198 ? 5.52 11.023 -20.562 1 75.12 198 VAL B C 1
ATOM 3084 O O . VAL B 1 198 ? 4.719 11.516 -19.766 1 75.12 198 VAL B O 1
ATOM 3087 N N . TYR B 1 199 ? 6.5 11.797 -21.141 1 67.88 199 TYR B N 1
ATOM 3088 C CA . TYR B 1 199 ? 6.797 13.102 -20.562 1 67.88 199 TYR B CA 1
ATOM 3089 C C . TYR B 1 199 ? 6.27 14.219 -21.438 1 67.88 199 TYR B C 1
ATOM 3091 O O . TYR B 1 199 ? 6.266 15.391 -21.047 1 67.88 199 TYR B O 1
ATOM 3099 N N . THR B 1 200 ? 5.762 13.875 -22.594 1 64.5 200 THR B N 1
ATOM 3100 C CA . THR B 1 200 ? 5.168 14.898 -23.453 1 64.5 200 THR B CA 1
ATOM 3101 C C . THR B 1 200 ? 3.668 15.008 -23.203 1 64.5 200 THR B C 1
ATOM 3103 O O . THR B 1 200 ? 3.002 15.883 -23.75 1 64.5 200 THR B O 1
ATOM 3106 N N . ARG B 1 201 ? 3.178 14.352 -22.188 1 59.81 201 ARG B N 1
ATOM 3107 C CA . ARG B 1 201 ? 1.752 14.484 -21.906 1 59.81 201 ARG B CA 1
ATOM 3108 C C . ARG B 1 201 ? 1.475 15.703 -21.031 1 59.81 201 ARG B C 1
ATOM 3110 O O . ARG B 1 201 ? 2.229 15.992 -20.094 1 59.81 201 ARG B O 1
#

InterPro domains:
  IPR011989 Armadillo-like helical [G3DSA:1.25.10.10] (1-201)
  IPR016024 Armadillo-type fold [SSF48371] (2-199)
  IPR021133 HEAT, type 2 [PS50077] (29-67)
  IPR040122 Importin beta family [PTHR10527] (2-201)

Foldseek 3Di:
DDPLLVVLLVLQVCLVPPVVPCVVVCVVVLVVLLVQCPPPDLSSVLSSLSSNLSCLLVCQPPPVVPRLVSNLVSLLVQCLPPDQSSVQSSLQSNLSNLQNNQQVCLVVLVVNLVSLLVSLVPHDDVSVLSSLSSLLSNLQRNAQSCQPPVNCVSRVVSLLVVLVPDDPPDPSNVSSLSSVVSNCRRNPPSCVVVCCSNPVD/DDPLLVVLLVLQVCLVPPVVPCVVVCVVVLVVLLVQCPPPDLSSVLSSLSSNLSCLLVCQPPPVVPRLVSNLVSLLVQCLPPDQSSVQSSLQSNLSNLQNNQQVCLVVLVVNLVSLLVSLVPHDDVSVLSSLSSLLSNLQRNACSCQPPVNCVSRVVSLLVVLVPDDPPDPSNVSSLSSVVSNCRRNPPSCVVVCCSNPVD

Sequence (402 aa):
MEVKESGILALGAVAEGCMSGIAPHLHELIPFLLNMLDDKKPLVRSITCWTLSRYCSWVVDEAREQYFEPTLKGLLVRVLDGNKRVQEAACSAFATVEEEGGDYIAPYLSVILQTLVQAFGIYQAKNLLILYDAVGTLANSVGSALSEPMYVQMLMPPLMDKWQRLGNDDKELFPLLECVSSVASAMGIAFLQYCEPVYTRMEVKESGILALGAVAEGCMSGIAPHLHELIPFLLNMLDDKKPLVRSITCWTLSRYCSWVVDEAREQYFEPTLKGLLVRVLDGNKRVQEAACSAFATVEEEGGDYIAPYLSVILQTLVQAFGIYQAKNLLILYDAVGTLANSVGSALSEPMYVQMLMPPLMDKWQRLGNDDKELFPLLECVSSVASAMGIAFLQYCEPVYTR

Solvent-accessible surface area (backbone atoms only — not comparable to full-atom values): 20802 Å² total; per-residue (Å²): 119,57,74,66,47,50,52,46,47,50,55,30,47,38,38,78,63,39,40,82,77,46,55,84,47,40,81,58,46,51,60,53,43,59,56,36,56,68,44,89,46,60,69,43,22,19,43,31,29,44,25,52,39,52,44,36,60,53,30,55,76,74,36,34,91,75,41,38,63,56,51,52,53,53,34,52,57,31,37,64,40,93,43,70,65,24,22,44,27,12,38,54,23,44,36,45,44,33,68,64,41,30,65,72,45,50,87,46,42,66,64,51,49,53,48,53,51,52,32,68,75,67,48,52,75,74,48,40,49,51,47,28,50,32,51,18,44,42,22,66,32,42,27,61,68,49,34,42,63,71,52,41,65,56,53,45,56,65,53,50,53,52,56,71,68,54,51,84,82,38,84,59,42,62,48,45,45,52,19,50,30,31,39,39,44,20,24,45,75,67,33,57,87,55,43,60,76,66,70,70,106,117,57,73,65,46,51,52,47,46,51,55,29,48,37,38,79,64,38,40,82,76,45,56,84,47,40,82,57,46,50,60,52,44,59,56,35,56,69,44,90,47,60,68,43,22,20,42,32,28,45,25,51,38,53,43,38,61,53,30,56,75,74,37,34,91,75,40,39,63,58,51,53,52,54,32,52,56,32,38,64,39,92,42,72,65,25,21,43,26,12,38,53,23,44,36,46,43,33,68,64,40,29,65,73,45,51,88,48,42,67,64,51,50,54,47,53,50,53,32,69,74,68,51,52,75,76,48,41,50,50,46,27,51,31,51,18,45,43,22,66,32,42,26,60,67,48,34,42,64,71,53,42,65,56,54,45,56,65,52,50,54,53,57,71,67,54,52,84,83,38,85,59,43,63,48,45,46,53,18,50,28,30,38,38,44,20,25,45,75,69,34,57,87,55,42,58,75,67,70,72,106

Nearest PDB structures (foldseek):
  5tqc-assembly1_A  TM=9.839E-01  e=7.360E-16  Homo sapiens
  2qmr-assembly2_B  TM=9.798E-01  e=7.688E-16  Homo sapiens
  2qmr-assembly4_D  TM=9.756E-01  e=9.153E-16  Homo sapiens
  5j3v-assembly2_B  TM=9.714E-01  e=5.666E-16  Homo sapiens
  5j3v-assembly1_A  TM=9.745E-01  e=8.389E-16  Homo sapiens

Organism: Heligmosomoides polygyrus (NCBI:txid6339)

pLDDT: mean 93.33, std 7.08, range [56.72, 98.81]

Secondary structure (DSSP, 8-state):
--HHHHHHHHHHHHTTT-HHHHGGGHHHHHHHHHHHTT-SSHHHHHHHHHHHHHTHHHHHHHSHHHHHHHHHHHHHHHHT-SSHHHHHHHHHHHHHHHHHHGGGGGGGHHHHHHHHHHHHHH--HHHHHHHHHHHHHHHHHHGGGGGSHHHHHHHHHHHHHHHHH--TT-TTHHHHHHHHHHHHHHHGGGGGGGHHHHH--/--HHHHHHHHHHHHTTT-HHHHGGGHHHHHHHHHHHTT-SSHHHHHHHHHHHHHTHHHHHHHSHHHHHHHHHHHHHHHHT-SSHHHHHHHHHHHHHHHHHHGGGGGGGHHHHHHHHHHHHHH--HHHHHHHHHHHHHHHHHHGGGGGSHHHHHHHHHHHHHHHHH--TT-TTHHHHHHHHHHHHHHHGGGGGGGHHHHH--

Radius of gyration: 20.8 Å; Cα contacts (8 Å, |Δi|>4): 494; chains: 2; bounding box: 41×54×54 Å